Protein 3UFB (pdb70)

InterPro domains:
  IPR002052 DNA methylase, N-6 adenine-specific, conserved site [PS00092] (306-312)
  IPR003356 DNA methylase, adenine-specific [PF02384] (175-468)
  IPR029063 S-adenosyl-L-methionine-dependent methyltransferase superfamily [G3DSA:3.40.50.150] (171-495)
  IPR029063 S-adenosyl-L-methionine-dependent methyltransferase superfamily [SSF53335] (20-526)
  IPR038333 Type I restriction enzyme EcoKI-like, methylase subunit, N-terminal domain superfamily [G3DSA:1.20.1260.30] (1-170)
  IPR051537 DNA Adenine N(4)/N(6)-Methyltransferase [PTHR42933] (45-523)

Nearest PDB structures (foldseek):
  3ufb-assembly1_A  TM=1.002E+00  e=2.000E-99  Vibrio vulnificus YJ016
  5ybb-assembly1_B  TM=7.974E-01  e=7.094E-41  Caldanaerobacter subterraneus subsp. tengcongensis MB4
  2okc-assembly2_B  TM=7.741E-01  e=6.138E-30  Bacteroides thetaiotaomicron VPI-5482
  2okc-assembly1_A  TM=7.766E-01  e=1.016E-29  Bacteroides thetaiotaomicron VPI-5482
  2ar0-assembly2_B  TM=5.434E-01  e=3.920E-23  Escherichia coli

Radius of gyration: 24.56 Å; Cα contacts (8 Å, |Δi|>4): 852; chains: 1; bounding box: 49×83×46 Å

Solvent-accessible surface area: 21957 Å² total; per-residue (Å²): 161,108,110,112,44,9,70,55,160,96,0,18,60,24,0,114,33,0,25,108,22,1,113,124,3,189,20,21,106,31,33,143,21,29,7,42,2,0,3,1,0,8,6,3,14,5,4,8,28,6,6,80,50,53,47,80,80,12,118,150,74,72,136,111,59,82,48,1,10,104,60,16,9,56,6,56,29,2,1,40,95,159,71,18,31,44,0,113,106,0,25,30,0,0,74,61,118,96,3,84,48,43,79,54,62,141,18,78,0,0,8,25,25,0,90,71,23,135,17,107,114,75,21,6,36,25,29,2,2,3,47,0,0,126,44,11,90,17,107,3,115,58,1,132,19,0,13,56,0,0,57,88,0,48,51,2,40,10,51,44,48,133,47,0,18,39,0,16,73,56,12,17,58,42,0,14,80,21,38,34,73,100,64,78,114,30,53,62,50,18,20,80,23,0,7,85,5,0,3,90,23,10,64,0,81,42,61,34,14,0,11,1,5,26,7,18,13,0,33,7,0,19,14,0,0,29,30,1,75,158,44,36,188,72,95,119,37,74,118,63,2,60,104,13,50,0,66,5,3,11,83,86,76,18,3,24,4,14,0,4,8,18,0,5,10,11,10,1,29,55,2,108,16,42,64,103,58,22,1,71,99,28,2,156,127,28,22,54,179,43,33,5,14,0,0,0,0,12,5,50,35,47,51,134,34,140,180,69,24,24,40,17,3,37,153,73,9,56,10,28,83,8,14,2,0,16,2,6,4,0,11,68,45,0,47,98,52,69,81,83,44,132,80,6,0,51,0,0,1,1,7,8,45,26,8,0,113,16,97,53,77,3,4,67,0,1,24,52,0,2,94,52,7,37,0,42,0,0,0,24,10,15,97,1,8,1,22,70,53,45,61,78,15,0,1,0,1,0,0,16,51,45,19,96,13,99,66,0,35,0,5,53,10,82,28,45,177,84,64,174,85,1,39,115,120,102,65,6,89,58,117,28,4,73,120,0,44,106,15,43,98,100,62,114,93,60,120,30,0,14,102,33,33,5,99,82,0,12,78,89,36,174,88,46,134,44,96,44,0,48,1,27,43,108,12,68,61,23,111,115,64,100,125,184

Foldseek 3Di:
DDDAFQDLVLLVVLLVVLVVLVVPFPLADPCVRVVLLLVVLLLLLLLLVLLVVVVVVCVVVVHDHDRLDDPPQHCVNAQLDVVFQFWPQQVCLAAPCWHQGRVRDIDGHNLNVQLPFADDPHAWQSNLSNVLSVLDGDRGDTGNSVSVSSNSSSPGDDDDLVSSLVSLVSSVVVSVVSCCVPPPVADFDQDLLVLLLLLVVQQDEQQFEEEEAAQFLNNNPLSNLVSQVVPDDDPVSLVSSQAHHYEYEHQDRVSQSNNSSSCVSSNNTHYHYHNDDSLQAQLVVDDQVQATAEYEYEWDQFDFADPNSQVSDDPLQRDRTRLLSVLVVNVSRWAAAPNPHQFTHKYKYKYFLCLQAPDRSSQVSVLCCQAFKAQAEKEWEAFAQGPPNGRTTIIITIITRNGHYFKHKYFYQADDPPDRGAYPVRHDDNVSCVVVVVCVVVPDDDQGMDIDTQVVQFDADPVRHTGGRHRSDDRCNDCVVVPD

Organism: Vibrio vulnificus (strain YJ016) (NCBI:txid196600)

CATH classification: 1.20.1260.30 (+1 more: 3.40.50.150)

Structure (mmCIF, N/CA/C/O backbone):
data_3UFB
#
_entry.id   3UFB
#
_cell.length_a   78.899
_cell.length_b   78.899
_cell.length_c   165.802
_cell.angle_alpha   90.00
_cell.angle_beta   90.00
_cell.angle_gamma   90.00
#
_symmetry.space_group_name_H-M   'P 41 21 2'
#
loop_
_entity.id
_entity.type
_entity.pdbx_description
1 polymer 'Type I restriction-modification system methyltransferase subunit'
2 water water
#
loop_
_atom_site.group_PDB
_atom_site.id
_atom_site.type_symbol
_atom_site.label_atom_id
_atom_site.label_alt_id
_atom_site.label_comp_id
_atom_site.label_asym_id
_atom_site.label_entity_id
_atom_site.label_seq_id
_atom_site.pdbx_PDB_ins_code
_atom_site.Cartn_x
_atom_site.Cartn_y
_atom_site.Cartn_z
_atom_site.occupancy
_atom_site.B_iso_or_equiv
_atom_site.auth_seq_id
_atom_site.auth_comp_id
_atom_site.auth_asym_id
_atom_site.auth_atom_id
_atom_site.pdbx_PDB_model_num
ATOM 1 N N . ALA A 1 12 ? -37.615 37.208 0.962 1.00 64.51 12 ALA A N 1
ATOM 2 C CA . ALA A 1 12 ? -38.073 35.904 0.498 1.00 62.08 12 ALA A CA 1
ATOM 3 C C . ALA A 1 12 ? -38.021 35.797 -1.028 1.00 64.90 12 ALA A C 1
ATOM 4 O O . ALA A 1 12 ? -38.526 36.667 -1.744 1.00 61.55 12 ALA A O 1
ATOM 6 N N . ASP A 1 13 ? -37.405 34.725 -1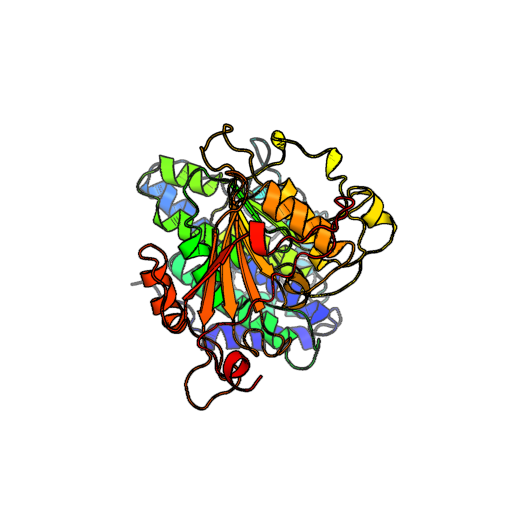.517 1.00 59.61 13 ASP A N 1
ATOM 7 C CA . ASP A 1 13 ? -37.283 34.501 -2.953 1.00 55.94 13 ASP A CA 1
ATOM 8 C C . ASP A 1 13 ? -38.556 33.902 -3.547 1.00 51.83 13 ASP A C 1
ATOM 9 O O . ASP A 1 13 ? -39.265 33.143 -2.884 1.00 53.10 13 ASP A O 1
ATOM 14 N N . GLN A 1 14 ? -38.845 34.266 -4.795 1.00 46.86 14 GLN A N 1
ATOM 15 C CA . GLN A 1 14 ? -39.959 33.682 -5.527 1.00 40.69 14 GLN A CA 1
ATOM 16 C C . GLN A 1 14 ? -39.802 32.173 -5.623 1.00 38.18 14 GLN A C 1
ATOM 17 O O . GLN A 1 14 ? -38.699 31.660 -5.857 1.00 33.70 14 GLN A O 1
ATOM 23 N N . PRO A 1 15 ? -40.912 31.455 -5.440 1.00 34.77 15 PRO A N 1
ATOM 24 C CA . PRO A 1 15 ? -40.955 29.993 -5.524 1.00 33.90 15 PRO A CA 1
ATOM 25 C C . PRO A 1 15 ? -40.497 29.516 -6.886 1.00 27.41 15 PRO A C 1
ATOM 26 O O . PRO A 1 15 ? -40.583 30.248 -7.868 1.00 30.29 15 PRO A O 1
ATOM 30 N N . MET A 1 16 ? -40.005 28.293 -6.946 1.00 29.41 16 MET A N 1
ATOM 31 C CA . MET A 1 16 ? -39.613 27.735 -8.225 1.00 26.99 16 MET A CA 1
ATOM 32 C C . MET A 1 16 ? -40.825 27.556 -9.117 1.00 25.84 16 MET A C 1
ATOM 33 O O . MET A 1 16 ? -41.949 27.360 -8.649 1.00 24.10 16 MET A O 1
ATOM 38 N N . THR A 1 17 ? -40.575 27.637 -10.413 1.00 24.25 17 THR A N 1
ATOM 39 C CA . THR A 1 17 ? -41.526 27.212 -11.418 1.00 21.91 17 THR A CA 1
ATOM 40 C C . THR A 1 17 ? -42.114 25.862 -11.042 1.00 23.15 17 THR A C 1
ATOM 41 O O . THR A 1 17 ? -41.384 24.921 -10.741 1.00 22.04 17 THR A O 1
ATOM 45 N N . THR A 1 18 ? -43.436 25.759 -11.074 1.00 24.10 18 THR A N 1
ATOM 46 C CA . THR A 1 18 ? -44.089 24.487 -10.785 1.00 26.28 18 THR A CA 1
ATOM 47 C C . THR A 1 18 ? -44.121 23.604 -12.014 1.00 26.86 18 THR A C 1
ATOM 48 O O . THR A 1 18 ? -43.860 24.065 -13.131 1.00 22.66 18 THR A O 1
ATOM 52 N N . ALA A 1 19 ? -44.440 22.332 -11.802 1.00 24.68 19 ALA A N 1
ATOM 53 C CA . ALA A 1 19 ? -44.493 21.373 -12.884 1.00 25.40 19 ALA A CA 1
ATOM 54 C C . ALA A 1 19 ? -45.531 21.814 -13.904 1.00 29.56 19 ALA A C 1
ATOM 55 O O . ALA A 1 19 ? -45.295 21.728 -15.103 1.00 23.40 19 ALA A O 1
ATOM 57 N N . GLN A 1 20 ? -46.682 22.291 -13.424 1.00 27.99 20 GLN A N 1
ATOM 58 C CA . GLN A 1 20 ? -47.723 22.776 -14.322 1.00 28.65 20 GLN A CA 1
ATOM 59 C C . GLN A 1 20 ? -47.207 23.951 -15.158 1.00 24.75 20 GLN A C 1
ATOM 60 O O . GLN A 1 20 ? -47.419 24.001 -16.367 1.00 22.04 20 GLN A O 1
ATOM 66 N N . GLN A 1 21 ? -46.512 24.880 -14.508 1.00 25.02 21 GLN A N 1
ATOM 67 C CA . GLN A 1 21 ? -45.956 26.062 -15.171 1.00 23.67 21 GLN A CA 1
ATOM 68 C C . GLN A 1 21 ? -44.874 25.727 -16.212 1.00 23.68 21 GLN A C 1
ATOM 69 O O . GLN A 1 21 ? -44.788 26.362 -17.274 1.00 20.34 21 GLN A O 1
ATOM 75 N N . LEU A 1 22 ? -44.045 24.734 -15.914 1.00 19.86 22 LEU A N 1
ATOM 76 C CA . LEU A 1 22 ? -43.040 24.313 -16.880 1.00 23.09 22 LEU A CA 1
ATOM 77 C C . LEU A 1 22 ? -43.725 23.740 -18.109 1.00 22.60 22 LEU A C 1
ATOM 78 O O . LEU A 1 22 ? -43.328 24.032 -19.230 1.00 18.97 22 LEU A O 1
ATOM 83 N N . GLY A 1 23 ? -44.756 22.926 -17.890 1.00 22.77 23 GLY A N 1
ATOM 84 C CA . GLY A 1 23 ? -45.545 22.402 -18.985 1.00 20.99 23 GLY A CA 1
ATOM 85 C C . GLY A 1 23 ? -46.133 23.523 -19.824 1.00 21.94 23 GLY A C 1
ATOM 86 O O . GLY A 1 23 ? -46.072 23.483 -21.054 1.00 21.74 23 GLY A O 1
ATOM 87 N N . ALA A 1 24 ? -46.695 24.532 -19.169 1.00 20.64 24 ALA A N 1
ATOM 88 C CA . ALA A 1 24 ? -47.296 25.654 -19.896 1.00 23.60 24 ALA A CA 1
ATOM 89 C C . ALA A 1 24 ? -46.274 26.365 -20.775 1.00 22.69 24 ALA A C 1
ATOM 90 O O . ALA A 1 24 ? -46.565 26.735 -21.915 1.00 20.22 24 ALA A O 1
ATOM 92 N N . ILE A 1 25 ? -45.068 26.538 -20.245 1.00 19.32 25 ILE A N 1
ATOM 93 C CA . ILE A 1 25 ? -44.019 27.239 -20.964 1.00 18.29 25 ILE A CA 1
ATOM 94 C C . ILE A 1 25 ? -43.585 26.425 -22.169 1.00 21.39 25 ILE A C 1
ATOM 95 O O . ILE A 1 25 ? -43.347 26.973 -23.247 1.00 18.98 25 ILE A O 1
ATOM 100 N N . VAL A 1 26 ? -43.485 25.110 -21.988 1.00 19.06 26 VAL A N 1
ATOM 101 C CA . VAL A 1 26 ? -43.043 24.237 -23.060 1.00 21.24 26 VAL A CA 1
ATOM 102 C C . VAL A 1 26 ? -44.086 24.148 -24.167 1.00 21.17 26 VAL A C 1
ATOM 103 O O . VAL A 1 26 ? -43.756 24.248 -25.350 1.00 19.69 26 VAL A O 1
ATOM 107 N N . LYS A 1 27 ? -45.346 23.972 -23.781 1.00 18.31 27 LYS A N 1
ATOM 108 C CA . LYS A 1 27 ? -46.428 23.909 -24.750 1.00 20.96 27 LYS A CA 1
ATOM 109 C C . LYS A 1 27 ? -46.650 25.236 -25.481 1.00 16.49 27 LYS A C 1
ATOM 110 O O . LYS A 1 27 ? -46.840 25.261 -26.691 1.00 17.18 27 LYS A O 1
ATOM 116 N N . SER A 1 28 ? -46.640 26.338 -24.750 1.00 15.19 28 SER A N 1
ATOM 117 C CA . SER A 1 28 ? -46.870 27.631 -25.384 1.00 20.10 28 SER A CA 1
ATOM 118 C C . SER A 1 28 ? -45.709 27.993 -26.309 1.00 16.28 28 SER A C 1
ATOM 119 O O . SER A 1 28 ? -45.917 28.582 -27.363 1.00 14.82 28 SER A O 1
ATOM 122 N N . SER A 1 29 ? -44.489 27.601 -25.937 1.00 15.52 29 SER A N 1
ATOM 123 C CA . SER A 1 29 ? -43.327 27.836 -26.798 1.00 16.81 29 SER A CA 1
ATOM 124 C C . SER A 1 29 ? -43.421 27.052 -28.106 1.00 16.33 29 SER A C 1
ATOM 125 O O . SER A 1 29 ? -43.077 27.561 -29.185 1.00 14.11 29 SER A O 1
ATOM 128 N N . ARG A 1 30 ? -43.866 25.800 -28.002 1.00 15.93 30 ARG A N 1
ATOM 129 C CA . ARG A 1 30 ? -44.009 24.944 -29.178 1.00 17.07 30 ARG A CA 1
ATOM 130 C C . ARG A 1 30 ? -45.064 25.504 -30.099 1.00 15.45 30 ARG A C 1
ATOM 131 O O . ARG A 1 30 ? -44.927 25.436 -31.317 1.00 16.78 30 ARG A O 1
ATOM 139 N N . GLN A 1 31 ? -46.128 26.054 -29.520 1.00 15.15 31 GLN A N 1
ATOM 140 C CA . GLN A 1 31 ? -47.209 26.624 -30.323 1.00 15.57 31 GLN A CA 1
ATOM 141 C C . GLN A 1 31 ? -46.740 27.908 -31.037 1.00 15.30 31 GLN A C 1
ATOM 142 O O . GLN A 1 31 ? -47.080 28.140 -32.193 1.00 15.15 31 GLN A O 1
ATOM 148 N N . ILE A 1 32 ? -45.921 28.718 -30.376 1.00 13.98 32 ILE A N 1
ATOM 149 C CA . ILE A 1 32 ? -45.253 29.816 -31.091 1.00 15.87 32 ILE A CA 1
ATOM 150 C C . ILE A 1 32 ? -44.404 29.257 -32.243 1.00 15.17 32 ILE A C 1
ATOM 151 O O . ILE A 1 32 ? -44.420 29.781 -33.360 1.00 16.78 32 ILE A O 1
ATOM 156 N N . MET A 1 33 ? -43.653 28.195 -31.979 1.00 15.15 33 MET A N 1
ATOM 157 C CA . MET A 1 33 ? -42.823 27.596 -33.035 1.00 14.89 33 MET A CA 1
ATOM 158 C C . MET A 1 33 ? -43.607 27.083 -34.249 1.00 18.10 33 MET A C 1
ATOM 159 O O . MET A 1 33 ? -43.061 27.003 -35.357 1.00 16.73 33 MET A O 1
ATOM 164 N N . ARG A 1 34 ? -44.870 26.720 -34.058 1.00 16.49 34 ARG A N 1
ATOM 165 C CA . ARG A 1 34 ? -45.677 26.264 -35.190 1.00 16.23 34 ARG A CA 1
ATOM 166 C C . ARG A 1 34 ? -45.851 27.348 -36.267 1.00 17.91 34 ARG A C 1
ATOM 167 O O . ARG A 1 34 ? -46.108 27.040 -37.426 1.00 20.05 34 ARG A O 1
ATOM 175 N N . LYS A 1 35 ? -45.670 28.610 -35.891 1.00 17.90 35 LYS A N 1
ATOM 176 C CA . LYS A 1 35 ? -45.769 29.717 -36.848 1.00 17.40 35 LYS A CA 1
ATOM 177 C C . LYS A 1 35 ? -44.464 29.968 -37.604 1.00 17.40 35 LYS A C 1
ATOM 178 O O . LYS A 1 35 ? -44.446 30.717 -38.581 1.00 19.42 35 LYS A O 1
ATOM 184 N N . ASP A 1 36 ? -43.367 29.375 -37.156 1.00 16.29 36 ASP A N 1
ATOM 185 C CA . ASP A 1 36 ? -42.091 29.631 -37.828 1.00 13.98 36 ASP A CA 1
ATOM 186 C C . ASP A 1 36 ? -41.833 28.669 -38.968 1.00 15.02 36 ASP A C 1
ATOM 187 O O . ASP A 1 36 ? -41.722 27.463 -38.763 1.00 17.37 36 ASP A O 1
ATOM 192 N N . LYS A 1 37 ? -41.716 29.222 -40.166 1.00 15.47 37 LYS A N 1
ATOM 193 C CA . LYS A 1 37 ? -41.556 28.433 -41.378 1.00 16.22 37 LYS A CA 1
ATOM 194 C C . LYS A 1 37 ? -40.226 27.682 -41.412 1.00 18.43 37 LYS A C 1
ATOM 195 O O . LYS A 1 37 ? -40.017 26.809 -42.248 1.00 16.38 37 LYS A O 1
ATOM 201 N N . GLY A 1 38 ? -39.316 28.023 -40.511 1.00 15.34 38 GLY A N 1
ATOM 202 C CA . GLY A 1 38 ? -38.031 27.346 -40.476 1.00 13.59 38 GLY A CA 1
ATOM 203 C C . GLY A 1 38 ? -38.048 26.007 -39.750 1.00 17.76 38 GLY A C 1
ATOM 204 O O . GLY A 1 38 ? -37.065 25.264 -39.774 1.00 17.46 38 GLY A O 1
ATOM 205 N N . LEU A 1 39 ? -39.155 25.699 -39.084 1.00 16.78 39 LEU A N 1
ATOM 206 C CA . LEU A 1 39 ? -39.213 24.519 -38.220 1.00 16.79 39 LEU A CA 1
ATOM 207 C C . LEU A 1 39 ? -40.254 23.515 -38.686 1.00 24.04 39 LEU A C 1
ATOM 208 O O . LEU A 1 39 ? -41.407 23.866 -38.922 1.00 24.21 39 LEU A O 1
ATOM 213 N N . ASN A 1 40 ? -39.848 22.260 -38.779 1.00 19.88 40 ASN A N 1
ATOM 214 C CA . ASN A 1 40 ? -40.721 21.202 -39.252 1.00 27.72 40 ASN A CA 1
ATOM 215 C C . ASN A 1 40 ? -40.948 20.157 -38.155 1.00 25.55 40 ASN A C 1
ATOM 216 O O . ASN A 1 40 ? -40.113 19.279 -37.971 1.00 21.83 40 ASN A O 1
ATOM 221 N N . GLY A 1 41 ? -42.045 20.280 -37.405 1.00 20.49 41 GLY A N 1
ATOM 222 C CA . GLY A 1 41 ? -42.422 19.261 -36.433 1.00 21.94 41 GLY A CA 1
ATOM 223 C C . GLY A 1 41 ? -41.525 19.240 -35.205 1.00 19.02 41 GLY A C 1
ATOM 224 O O . GLY A 1 41 ? -40.613 20.057 -35.088 1.00 18.35 41 GLY A O 1
ATOM 225 N N . ASP A 1 42 ? -41.765 18.301 -34.293 1.00 18.98 42 ASP A N 1
ATOM 226 C CA . ASP A 1 42 ? -40.949 18.214 -33.085 1.00 20.93 42 ASP A CA 1
ATOM 227 C C . ASP A 1 42 ? -39.491 17.851 -33.423 1.00 18.82 42 ASP A C 1
ATOM 228 O O . ASP A 1 42 ? -38.575 18.153 -32.660 1.00 18.61 42 ASP A O 1
ATOM 233 N N . LEU A 1 43 ? -39.277 17.204 -34.563 1.00 19.36 43 LEU A N 1
ATOM 234 C CA . LEU A 1 43 ? -37.917 16.926 -35.026 1.00 17.96 43 LEU A CA 1
ATOM 235 C C . LEU A 1 43 ? -37.082 18.192 -34.900 1.00 19.69 43 LEU A C 1
ATOM 236 O O . LEU A 1 43 ? -35.915 18.152 -34.491 1.00 17.64 43 LEU A O 1
ATOM 241 N N . ASP A 1 44 ? -37.679 19.316 -35.284 1.00 16.85 44 ASP A N 1
ATOM 242 C CA . ASP A 1 44 ? -37.004 20.607 -35.213 1.00 16.79 44 ASP A CA 1
ATOM 243 C C . ASP A 1 44 ? -37.281 21.359 -33.910 1.00 15.22 44 ASP A C 1
ATOM 244 O O . ASP A 1 44 ? -36.392 22.012 -33.377 1.00 13.70 44 ASP A O 1
ATOM 249 N N . ARG A 1 45 ? -38.502 21.254 -33.389 1.00 16.76 45 ARG A N 1
ATOM 250 C CA . ARG A 1 45 ? -38.894 22.088 -32.244 1.00 15.17 45 ARG A CA 1
ATOM 251 C C . ARG A 1 45 ? -38.194 21.691 -30.955 1.00 15.86 45 ARG A C 1
ATOM 252 O O . ARG A 1 45 ? -37.839 22.548 -30.150 1.00 14.76 45 ARG A O 1
ATOM 260 N N . LEU A 1 46 ? -38.006 20.392 -30.750 1.00 15.50 46 LEU A N 1
ATOM 261 C CA . LEU A 1 46 ? -37.419 19.926 -29.495 1.00 13.90 46 LEU A CA 1
ATOM 262 C C . LEU A 1 46 ? -35.928 20.311 -29.338 1.00 15.38 46 LEU A C 1
ATOM 263 O O . LEU A 1 46 ? -35.534 20.791 -28.272 1.00 16.20 46 LEU A O 1
ATOM 268 N N . PRO A 1 47 ? -35.105 20.161 -30.397 1.00 13.22 47 PRO A N 1
ATOM 269 C CA . PRO A 1 47 ? -33.737 20.659 -30.230 1.00 14.87 47 PRO A CA 1
ATOM 270 C C . PRO A 1 47 ? -33.720 22.171 -30.032 1.00 14.62 47 PRO A C 1
ATOM 271 O O . PRO A 1 47 ? -32.913 22.646 -29.240 1.00 15.02 47 PRO A O 1
ATOM 275 N N . MET A 1 48 ? -34.601 22.903 -30.713 1.00 13.40 48 MET A N 1
ATOM 276 C CA . MET A 1 48 ? -34.696 24.358 -30.508 1.00 13.30 48 MET A CA 1
ATOM 277 C C . MET A 1 48 ? -34.972 24.693 -29.039 1.00 16.11 48 MET A C 1
ATOM 278 O O . MET A 1 48 ? -34.274 25.516 -28.433 1.00 16.04 48 MET A O 1
ATOM 283 N N . LEU A 1 49 ? -36.006 24.073 -28.475 1.00 14.85 49 LEU A N 1
ATOM 284 C CA . LEU A 1 49 ? -36.389 24.359 -27.099 1.00 15.97 49 LEU A CA 1
ATOM 285 C C . LEU A 1 49 ? -35.217 24.044 -26.199 1.00 14.75 49 LEU A C 1
ATOM 286 O O . LEU A 1 49 ? -34.960 24.749 -25.227 1.00 17.88 49 LEU A O 1
ATOM 291 N N . THR A 1 50 ? -34.499 22.981 -26.544 1.00 12.71 50 THR A N 1
ATOM 292 C CA . THR A 1 50 ? -33.447 22.460 -25.695 1.00 16.95 50 THR A CA 1
ATOM 293 C C . THR A 1 50 ? -32.228 23.373 -25.578 1.00 16.58 50 THR A C 1
ATOM 294 O O . THR A 1 50 ? -31.753 23.617 -24.468 1.00 17.60 50 THR A O 1
ATOM 298 N N . TRP A 1 51 ? -31.711 23.878 -26.694 1.00 13.60 51 TRP A N 1
ATOM 299 C CA . TRP A 1 51 ? -30.567 24.800 -26.590 1.00 13.84 51 TRP A CA 1
ATOM 300 C C . TRP A 1 51 ? -30.934 26.106 -25.887 1.00 15.80 51 TRP A C 1
ATOM 301 O O . TRP A 1 51 ? -30.137 26.652 -25.116 1.00 12.89 51 TRP A O 1
ATOM 312 N N . ILE A 1 52 ? -32.145 26.601 -26.140 1.00 12.16 52 ILE A N 1
ATOM 313 C CA . ILE A 1 52 ? -32.619 27.811 -25.476 1.00 15.17 52 ILE A CA 1
ATOM 314 C C . ILE A 1 52 ? -32.737 27.572 -23.973 1.00 15.78 52 ILE A C 1
ATOM 315 O O . ILE A 1 52 ? -32.180 28.311 -23.163 1.00 16.57 52 ILE A O 1
ATOM 320 N N . MET A 1 53 ? -33.460 26.525 -23.601 1.00 15.77 53 MET A N 1
ATOM 321 C CA . MET A 1 53 ? -33.592 26.160 -22.193 1.00 15.90 53 MET A CA 1
ATOM 322 C C . MET A 1 53 ? -32.217 26.004 -21.541 1.00 14.87 53 MET A C 1
ATOM 323 O O . MET A 1 53 ? -32.001 26.445 -20.413 1.00 14.10 53 MET A O 1
ATOM 328 N N . PHE A 1 54 ? -31.290 25.358 -22.237 1.00 13.34 54 PHE A N 1
ATOM 329 C CA . PHE A 1 54 ? -29.945 25.156 -21.680 1.00 13.65 54 PHE A CA 1
ATOM 330 C C . PHE A 1 54 ? -29.228 26.468 -21.361 1.00 14.90 54 PHE A C 1
ATOM 331 O O . PHE A 1 54 ? -28.649 26.600 -20.294 1.00 14.94 54 PHE A O 1
ATOM 339 N N . LEU A 1 55 ? -29.260 27.442 -22.277 1.00 12.68 55 LEU A N 1
ATOM 340 C CA . LEU A 1 55 ? -28.554 28.704 -22.037 1.00 13.39 55 LEU A CA 1
ATOM 341 C C . LEU A 1 55 ? -29.173 29.452 -20.862 1.00 15.21 55 LEU A C 1
ATOM 342 O O . LEU A 1 55 ? -28.468 30.120 -20.092 1.00 16.47 55 LEU A O 1
ATOM 347 N N . LYS A 1 56 ? -30.493 29.325 -20.721 1.00 14.80 56 LYS A N 1
ATOM 348 C CA . LYS A 1 56 ? -31.201 29.899 -19.581 1.00 15.36 56 LYS A CA 1
ATOM 349 C C . LYS A 1 56 ? -30.790 29.212 -18.263 1.00 17.70 56 LYS A C 1
ATOM 350 O O . LYS A 1 56 ? -30.380 29.886 -17.307 1.00 15.87 56 LYS A O 1
ATOM 356 N N . PHE A 1 57 ? -30.904 27.884 -18.204 1.00 14.33 57 PHE A N 1
ATOM 357 C CA . PHE A 1 57 ? -30.509 27.164 -16.992 1.00 17.50 57 PHE A CA 1
ATOM 358 C C . PHE A 1 57 ? -29.037 27.447 -16.646 1.00 17.66 57 PHE A C 1
ATOM 359 O O . PHE A 1 57 ? -28.701 27.729 -15.482 1.00 17.43 57 PHE A O 1
ATOM 367 N N . LEU A 1 58 ? -28.168 27.373 -17.651 1.00 14.36 58 LEU A N 1
ATOM 368 C CA . LEU A 1 58 ? -26.739 27.522 -17.420 1.00 16.56 58 LEU A CA 1
ATOM 369 C C . LEU A 1 58 ? -26.427 28.879 -16.796 1.00 19.04 58 LEU A C 1
ATOM 370 O O . LEU A 1 58 ? -25.636 28.961 -15.854 1.00 17.42 58 LEU A O 1
ATOM 375 N N . ASP A 1 59 ? -27.062 29.941 -17.289 1.00 15.74 59 ASP A N 1
ATOM 376 C CA . ASP A 1 59 ? -26.713 31.267 -16.790 1.00 16.60 59 ASP A CA 1
ATOM 377 C C . ASP A 1 59 ? -27.212 31.455 -15.364 1.00 18.52 59 ASP A C 1
ATOM 378 O O . ASP A 1 59 ? -26.542 32.082 -14.563 1.00 20.82 59 ASP A O 1
ATOM 383 N N . ASP A 1 60 ? -28.394 30.930 -15.056 1.00 18.77 60 ASP A N 1
ATOM 384 C CA . ASP A 1 60 ? -28.929 31.015 -13.697 1.00 22.74 60 ASP A CA 1
ATOM 385 C C . ASP A 1 60 ? -28.036 30.214 -12.740 1.00 20.46 60 ASP A C 1
ATOM 386 O O . ASP A 1 60 ? -27.753 30.641 -11.612 1.00 22.63 60 ASP A O 1
ATOM 391 N N . LEU A 1 61 ? -27.578 29.055 -13.196 1.00 20.03 61 LEU A N 1
ATOM 392 C CA . LEU A 1 61 ? -26.583 28.288 -12.444 1.00 19.18 61 LEU A CA 1
ATOM 393 C C . LEU A 1 61 ? -25.282 29.085 -12.230 1.00 23.99 61 LEU A C 1
ATOM 394 O O . LEU A 1 61 ? -24.732 29.121 -11.130 1.00 22.68 61 LEU A O 1
ATOM 399 N N . GLU A 1 62 ? -24.788 29.711 -13.294 1.00 19.59 62 GLU A N 1
ATOM 400 C CA . GLU A 1 62 ? -23.587 30.531 -13.208 1.00 23.26 62 GLU A CA 1
ATOM 401 C C . GLU A 1 62 ? -23.748 31.661 -12.192 1.00 23.05 62 GLU A C 1
ATOM 402 O O . GLU A 1 62 ? -22.799 31.982 -11.472 1.00 22.18 62 GLU A O 1
ATOM 408 N N . GLN A 1 63 ? -24.941 32.254 -12.128 1.00 19.00 63 GLN A N 1
ATOM 409 C CA . GLN A 1 63 ? -25.232 33.261 -11.111 1.00 22.67 63 GLN A CA 1
ATOM 410 C C . GLN A 1 63 ? -25.046 32.676 -9.714 1.00 24.86 63 GLN A C 1
ATOM 411 O O . GLN A 1 63 ? -24.433 33.295 -8.849 1.00 23.17 63 GLN A O 1
ATOM 417 N N . MET A 1 64 ? -25.583 31.481 -9.494 1.00 24.02 64 MET A N 1
ATOM 418 C CA . MET A 1 64 ? -25.478 30.841 -8.181 1.00 23.72 64 MET A CA 1
ATOM 419 C C . MET A 1 64 ? -24.026 30.527 -7.846 1.00 25.83 64 MET A C 1
ATOM 420 O O . MET A 1 64 ? -23.595 30.675 -6.697 1.00 24.46 64 MET A O 1
ATOM 425 N N . ARG A 1 65 ? -23.270 30.108 -8.856 1.00 21.41 65 ARG A N 1
ATOM 426 C CA . ARG A 1 65 ? -21.869 29.760 -8.664 1.00 25.51 65 ARG A CA 1
ATOM 427 C C . ARG A 1 65 ? -21.035 31.000 -8.364 1.00 25.79 65 ARG A C 1
ATOM 428 O O . ARG A 1 65 ? -20.110 30.948 -7.555 1.00 25.45 65 ARG A O 1
ATOM 436 N N . GLU A 1 66 ? -21.343 32.103 -9.038 1.00 19.03 66 GLU A N 1
ATOM 437 C CA . GLU A 1 66 ? -20.630 33.355 -8.803 1.00 26.70 66 GLU A CA 1
ATOM 438 C C . GLU A 1 66 ? -20.848 33.796 -7.369 1.00 27.40 66 GLU A C 1
ATOM 439 O O . GLU A 1 66 ? -19.900 34.170 -6.675 1.00 25.28 66 GLU A O 1
ATOM 445 N N . THR A 1 67 ? -22.111 33.747 -6.948 1.00 23.46 67 THR A N 1
ATOM 446 C CA . THR A 1 67 ? -22.515 34.114 -5.597 1.00 25.16 67 THR A CA 1
ATOM 447 C C . THR A 1 67 ? -21.815 33.260 -4.562 1.00 29.77 67 THR A C 1
ATOM 448 O O . THR A 1 67 ? -21.259 33.778 -3.592 1.00 29.30 67 THR A O 1
ATOM 452 N N . GLU A 1 68 ? -21.832 31.948 -4.778 1.00 26.05 68 GLU A N 1
ATOM 453 C CA . GLU A 1 68 ? -21.108 31.024 -3.916 1.00 32.21 68 GLU A CA 1
ATOM 454 C C . GLU A 1 68 ? -19.627 31.377 -3.809 1.00 32.77 68 GLU A C 1
ATOM 455 O O . GLU A 1 68 ? -19.093 31.489 -2.702 1.00 32.93 68 GLU A O 1
ATOM 461 N N . ALA A 1 69 ? -18.962 31.558 -4.949 1.00 29.25 69 ALA A N 1
ATOM 462 C CA . ALA A 1 69 ? -17.543 31.922 -4.943 1.00 29.74 69 ALA A CA 1
ATOM 463 C C . ALA A 1 69 ? -17.263 33.213 -4.162 1.00 38.24 69 ALA A C 1
ATOM 464 O O . ALA A 1 69 ? -16.243 33.323 -3.477 1.00 35.21 69 ALA A O 1
ATOM 466 N N . VAL A 1 70 ? -18.151 34.196 -4.272 1.00 34.04 70 VAL A N 1
ATOM 467 C CA . VAL A 1 70 ? -17.970 35.430 -3.509 1.00 37.76 70 VAL A CA 1
ATOM 468 C C . VAL A 1 70 ? -18.043 35.113 -2.019 1.00 35.48 70 VAL A C 1
ATOM 469 O O . VAL A 1 70 ? -17.218 35.579 -1.239 1.00 36.77 70 VAL A O 1
ATOM 473 N N . LEU A 1 71 ? -19.025 34.311 -1.630 1.00 33.78 71 LEU A N 1
ATOM 474 C CA . LEU A 1 71 ? -19.163 33.903 -0.233 1.00 36.82 71 LEU A CA 1
ATOM 475 C C . LEU A 1 71 ? -17.946 33.124 0.285 1.00 39.96 71 LEU A C 1
ATOM 476 O O . LEU A 1 71 ? -17.557 33.269 1.444 1.00 41.17 71 LEU A O 1
ATOM 481 N N . GLU A 1 72 ? -17.346 32.302 -0.570 1.00 36.67 72 GLU A N 1
ATOM 482 C CA . GLU A 1 72 ? -16.204 31.492 -0.159 1.00 39.45 72 GLU A CA 1
ATOM 483 C C . GLU A 1 72 ? -14.870 32.203 -0.367 1.00 42.46 72 GLU A C 1
ATOM 484 O O . GLU A 1 72 ? -13.814 31.620 -0.139 1.00 42.78 72 GLU A O 1
ATOM 490 N N . GLY A 1 73 ? -14.909 33.455 -0.811 1.00 38.88 73 GLY A N 1
ATOM 491 C CA . GLY A 1 73 ? -13.680 34.183 -1.074 1.00 42.62 73 GLY A CA 1
ATOM 492 C C . GLY A 1 73 ? -12.829 33.507 -2.132 1.00 42.42 73 GLY A C 1
ATOM 493 O O . GLY A 1 73 ? -11.603 33.640 -2.146 1.00 43.29 73 GLY A O 1
ATOM 494 N N . LYS A 1 74 ? -13.485 32.776 -3.027 1.00 40.32 74 LYS A N 1
ATOM 495 C CA . LYS A 1 74 ? -12.796 32.095 -4.120 1.00 45.48 74 LYS A CA 1
ATOM 496 C C . LYS A 1 74 ? -13.039 32.774 -5.465 1.00 41.02 74 LYS A C 1
ATOM 497 O O . LYS A 1 74 ? -14.100 33.351 -5.702 1.00 41.11 74 LYS A O 1
ATOM 503 N N . SER A 1 75 ? -12.047 32.694 -6.343 1.00 40.38 75 SER A N 1
ATOM 504 C CA . SER A 1 75 ? -12.151 33.253 -7.680 1.00 44.18 75 SER A CA 1
ATOM 505 C C . SER A 1 75 ? -13.248 32.532 -8.474 1.00 39.98 75 SER A C 1
ATOM 506 O O . SER A 1 75 ? -13.485 31.341 -8.271 1.00 39.81 75 SER A O 1
ATOM 509 N N . PHE A 1 76 ? -13.923 33.260 -9.360 1.00 39.22 76 PHE A N 1
ATOM 510 C CA . PHE A 1 76 ? -14.919 32.660 -10.254 1.00 36.49 76 PHE A CA 1
ATOM 511 C C . PHE A 1 76 ? -14.563 32.869 -11.720 1.00 35.20 76 PHE A C 1
ATOM 512 O O . PHE A 1 76 ? -14.239 33.985 -12.146 1.00 35.04 76 PHE A O 1
ATOM 520 N N . GLN A 1 77 ? -14.620 31.792 -12.496 1.00 30.95 77 GLN A N 1
ATOM 521 C CA . GLN A 1 77 ? -14.396 31.891 -13.932 1.00 30.24 77 GLN A CA 1
ATOM 522 C C . GLN A 1 77 ? -15.665 31.526 -14.690 1.00 28.51 77 GLN A C 1
ATOM 523 O O . GLN A 1 77 ? -16.077 30.370 -14.695 1.00 26.58 77 GLN A O 1
ATOM 529 N N . PRO A 1 78 ? -16.297 32.520 -15.321 1.00 26.59 78 PRO A N 1
ATOM 530 C CA . PRO A 1 78 ? -17.506 32.279 -16.112 1.00 27.60 78 PRO A CA 1
ATOM 531 C C . PRO A 1 78 ? -17.214 31.321 -17.260 1.00 23.41 78 PRO A C 1
ATOM 532 O O . PRO A 1 78 ? -16.139 31.374 -17.844 1.00 26.14 78 PRO A O 1
ATOM 536 N N . ALA A 1 79 ? -18.159 30.445 -17.568 1.00 22.07 79 ALA A N 1
ATOM 537 C CA . ALA A 1 79 ? -18.051 29.601 -18.748 1.00 25.51 79 ALA A CA 1
ATOM 538 C C . ALA A 1 79 ? -18.328 30.469 -19.973 1.00 25.32 79 ALA A C 1
ATOM 539 O O . ALA A 1 79 ? -17.607 30.418 -20.966 1.00 26.27 79 ALA A O 1
ATOM 541 N N . ILE A 1 80 ? -19.385 31.268 -19.874 1.00 21.18 80 ILE A N 1
ATOM 542 C CA . ILE A 1 80 ? -19.788 32.202 -20.930 1.00 21.46 80 ILE A CA 1
ATOM 543 C C . ILE A 1 80 ? -19.615 33.657 -20.466 1.00 24.06 80 ILE A C 1
ATOM 544 O O . ILE A 1 80 ? -20.049 34.029 -19.371 1.00 23.54 80 ILE A O 1
ATOM 549 N N . GLU A 1 81 ? -18.992 34.479 -21.303 1.00 20.38 81 GLU A N 1
ATOM 550 C CA . GLU A 1 81 ? -18.735 35.873 -20.949 1.00 25.66 81 GLU A CA 1
ATOM 551 C C . GLU A 1 81 ? -19.718 36.836 -21.591 1.00 25.96 81 GLU A C 1
ATOM 552 O O . GLU A 1 81 ? -20.277 36.550 -22.654 1.00 22.22 81 GLU A O 1
ATOM 558 N N . ALA A 1 82 ? -19.943 37.973 -20.936 1.00 20.17 82 ALA A N 1
ATOM 559 C CA . ALA A 1 82 ? -20.763 39.027 -21.523 1.00 21.03 82 ALA A CA 1
ATOM 560 C C . ALA A 1 82 ? -20.150 39.380 -22.868 1.00 22.78 82 ALA A C 1
ATOM 561 O O . ALA A 1 82 ? -18.938 39.287 -23.028 1.00 25.20 82 ALA A O 1
ATOM 563 N N . PRO A 1 83 ? -20.978 39.781 -23.845 1.00 22.01 83 PRO A N 1
ATOM 564 C CA . PRO A 1 83 ? -22.438 39.892 -23.766 1.00 22.95 83 PRO A CA 1
ATOM 565 C C . PRO A 1 83 ? -23.137 38.665 -24.328 1.00 18.01 83 PRO A C 1
ATOM 566 O O . PRO A 1 83 ? -24.161 38.826 -24.989 1.00 18.56 83 PRO A O 1
ATOM 570 N N . TYR A 1 84 ? -22.607 37.470 -24.071 1.00 19.63 84 TYR A N 1
ATOM 571 C CA . TYR A 1 84 ? -23.197 36.259 -24.624 1.00 18.04 84 TYR A CA 1
ATOM 572 C C . TYR A 1 84 ? -24.008 35.459 -23.601 1.00 19.08 84 TYR A C 1
ATOM 573 O O . TYR A 1 84 ? -24.520 34.399 -23.928 1.00 18.79 84 TYR A O 1
ATOM 582 N N . ARG A 1 85 ? -24.130 35.960 -22.370 1.00 16.80 85 ARG A N 1
ATOM 583 C CA . ARG A 1 85 ? -24.885 35.240 -21.346 1.00 18.34 85 ARG A CA 1
ATOM 584 C C . ARG A 1 85 ? -26.386 35.500 -21.510 1.00 16.09 85 ARG A C 1
ATOM 585 O O . ARG A 1 85 ? -26.796 36.537 -22.042 1.00 16.88 85 ARG A O 1
ATOM 593 N N . TRP A 1 86 ? -27.206 34.555 -21.062 1.00 16.31 86 TRP A N 1
ATOM 594 C CA . TRP A 1 86 ? -28.653 34.747 -21.082 1.00 16.13 86 TRP A CA 1
ATOM 595 C C . TRP A 1 86 ? -29.058 36.124 -20.532 1.00 18.55 86 TRP A C 1
ATOM 596 O O . TRP A 1 86 ? -29.902 36.810 -21.113 1.00 18.31 86 TRP A O 1
ATOM 607 N N . ARG A 1 87 ? -28.460 36.533 -19.410 1.00 18.51 87 ARG A N 1
ATOM 608 C CA . ARG A 1 87 ? -28.831 37.810 -18.793 1.00 17.09 87 ARG A CA 1
ATOM 609 C C . ARG A 1 87 ? -28.517 39.009 -19.686 1.00 20.52 87 ARG A C 1
ATOM 610 O O . ARG A 1 87 ? -29.140 40.062 -19.537 1.00 20.49 87 ARG A O 1
ATOM 618 N N . ASP A 1 88 ? -27.571 38.838 -20.614 1.00 19.65 88 ASP A N 1
ATOM 619 C CA . ASP A 1 88 ? -27.197 39.895 -21.556 1.00 20.59 88 ASP A CA 1
ATOM 620 C C . ASP A 1 88 ? -28.109 39.978 -22.784 1.00 24.49 88 ASP A C 1
ATOM 621 O O . ASP A 1 88 ? -28.480 41.067 -23.218 1.00 24.19 88 ASP A O 1
ATOM 626 N N . TRP A 1 89 ? -28.446 38.837 -23.372 1.00 22.64 89 TRP A N 1
ATOM 627 C CA . TRP A 1 89 ? -29.083 38.872 -24.687 1.00 20.24 89 TRP A CA 1
ATOM 628 C C . TRP A 1 89 ? -30.559 38.510 -24.670 1.00 23.19 89 TRP A C 1
ATOM 629 O O . TRP A 1 89 ? -31.306 38.925 -25.555 1.00 22.10 89 TRP A O 1
ATOM 640 N N . ALA A 1 90 ? -30.983 37.762 -23.656 1.00 18.45 90 ALA A N 1
ATOM 641 C CA . ALA A 1 90 ? -32.329 37.176 -23.648 1.00 17.65 90 ALA A CA 1
ATOM 642 C C . ALA A 1 90 ? -33.234 37.751 -22.583 1.00 17.58 90 ALA A C 1
ATOM 643 O O . ALA A 1 90 ? -34.464 37.787 -22.736 1.00 20.23 90 ALA A O 1
ATOM 645 N N . ALA A 1 91 ? -32.635 38.161 -21.476 1.00 19.23 91 ALA A N 1
ATOM 646 C CA . ALA A 1 91 ? -33.419 38.469 -20.283 1.00 20.77 91 ALA A CA 1
ATOM 647 C C . ALA A 1 91 ? -33.956 39.900 -20.268 1.00 25.79 91 ALA A C 1
ATOM 648 O O . ALA A 1 91 ? -34.683 40.280 -19.355 1.00 25.16 91 ALA A O 1
ATOM 650 N N . ILE A 1 92 ? -33.626 40.683 -21.290 1.00 21.68 92 ILE A N 1
ATOM 651 C CA . ILE A 1 92 ? -34.024 42.086 -21.313 1.00 26.35 92 ILE A CA 1
ATOM 652 C C . ILE A 1 92 ? -35.371 42.254 -21.994 1.00 28.42 92 ILE A C 1
ATOM 653 O O . ILE A 1 92 ? -35.514 41.875 -23.148 1.00 25.67 92 ILE A O 1
ATOM 658 N N . GLU A 1 93 ? -36.358 42.816 -21.297 1.00 29.66 93 GLU A N 1
ATOM 659 C CA . GLU A 1 93 ? -37.684 42.970 -21.891 1.00 32.83 93 GLU A CA 1
ATOM 660 C C . GLU A 1 93 ? -37.582 43.859 -23.121 1.00 30.33 93 GLU A C 1
ATOM 661 O O . GLU A 1 93 ? -36.894 44.874 -23.105 1.00 32.03 93 GLU A O 1
ATOM 667 N N . GLY A 1 94 ? -38.232 43.444 -24.204 1.00 34.64 94 GLY A N 1
ATOM 668 C CA . GLY A 1 94 ? -38.161 44.169 -25.460 1.00 32.41 94 GLY A CA 1
ATOM 669 C C . GLY A 1 94 ? -36.746 44.309 -26.001 1.00 31.57 94 GLY A C 1
ATOM 670 O O . GLY A 1 94 ? -36.418 45.321 -26.615 1.00 31.52 94 GLY A O 1
ATOM 671 N N . GLY A 1 95 ? -35.912 43.290 -25.789 1.00 30.78 95 GLY A N 1
ATOM 672 C CA . GLY A 1 95 ? -34.524 43.320 -26.231 1.00 28.26 95 GLY A CA 1
ATOM 673 C C . GLY A 1 95 ? -34.361 43.005 -27.713 1.00 27.29 95 GLY A C 1
ATOM 674 O O . GLY A 1 95 ? -35.299 43.168 -28.481 1.00 24.94 95 GLY A O 1
ATOM 675 N N . ILE A 1 96 ? -33.170 42.558 -28.111 1.00 20.22 96 ILE A N 1
ATOM 676 C CA . ILE A 1 96 ? -32.851 42.312 -29.518 1.00 18.15 96 ILE A CA 1
ATOM 677 C C . ILE A 1 96 ? -33.880 41.345 -30.144 1.00 17.71 96 ILE A C 1
ATOM 678 O O . ILE A 1 96 ? -34.246 40.359 -29.529 1.00 16.32 96 ILE A O 1
ATOM 683 N N . THR A 1 97 ? -34.371 41.642 -31.348 1.00 15.53 97 THR A N 1
ATOM 684 C CA . THR A 1 97 ? -35.455 40.850 -31.919 1.00 16.71 97 THR A CA 1
ATOM 685 C C . THR A 1 97 ? -35.400 40.885 -33.448 1.00 17.36 97 THR A C 1
ATOM 686 O O . THR A 1 97 ? -34.479 41.468 -34.023 1.00 15.15 97 THR A O 1
ATOM 690 N N . GLY A 1 98 ? -36.380 40.265 -34.100 1.00 14.95 98 GLY A N 1
ATOM 691 C CA . GLY A 1 98 ? -36.445 40.293 -35.557 1.00 17.36 98 GLY A CA 1
ATOM 692 C C . GLY A 1 98 ? -35.156 39.886 -36.263 1.00 16.52 98 GLY A C 1
ATOM 693 O O . GLY A 1 98 ? -34.407 39.046 -35.771 1.00 15.40 98 GLY A O 1
ATOM 694 N N . ASP A 1 99 ? -34.889 40.474 -37.431 1.00 15.22 99 ASP A N 1
ATOM 695 C CA . ASP A 1 99 ? -33.686 40.130 -38.190 1.00 18.73 99 ASP A CA 1
ATOM 696 C C . ASP A 1 99 ? -32.390 40.312 -37.376 1.00 18.13 99 ASP A C 1
ATOM 697 O O . ASP A 1 99 ? -31.447 39.533 -37.495 1.00 15.95 99 ASP A O 1
ATOM 702 N N . GLU A 1 100 ? -32.341 41.360 -36.560 1.00 17.60 100 GLU A N 1
ATOM 703 C CA . GLU A 1 100 ? -31.180 41.607 -35.713 1.00 16.61 100 GLU A CA 1
ATOM 704 C C . GLU A 1 100 ? -30.925 40.417 -34.801 1.00 15.6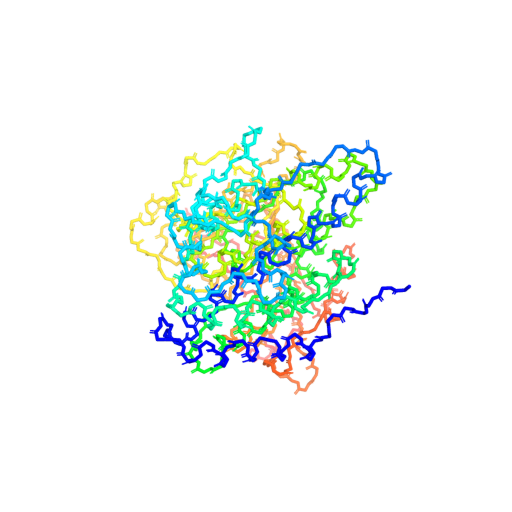0 100 GLU A C 1
ATOM 705 O O . GLU A 1 100 ? -29.783 40.030 -34.589 1.00 13.98 100 GLU A O 1
ATOM 711 N N . LEU A 1 101 ? -31.990 39.826 -34.268 1.00 15.48 101 LEU A N 1
ATOM 712 C CA . LEU A 1 101 ? -31.822 38.672 -33.380 1.00 13.94 101 LEU A CA 1
ATOM 713 C C . LEU A 1 101 ? -31.311 37.477 -34.177 1.00 15.52 101 LEU A C 1
ATOM 714 O O . LEU A 1 101 ? -30.334 36.858 -33.789 1.00 13.47 101 LEU A O 1
ATOM 719 N N . ILE A 1 102 ? -31.957 37.162 -35.299 1.00 12.86 102 ILE A N 1
ATOM 720 C CA . ILE A 1 102 ? -31.503 36.025 -36.105 1.00 14.13 102 ILE A CA 1
ATOM 721 C C . ILE A 1 102 ? -30.026 36.173 -36.484 1.00 14.77 102 ILE A C 1
ATOM 722 O O . ILE A 1 102 ? -29.261 35.194 -36.429 1.00 13.94 102 ILE A O 1
ATOM 727 N N . ALA A 1 103 ? -29.626 37.389 -36.858 1.00 15.64 103 ALA A N 1
ATOM 728 C CA . ALA A 1 103 ? -28.231 37.659 -37.195 1.00 14.79 103 ALA A CA 1
ATOM 729 C C . ALA A 1 103 ? -27.292 37.408 -36.019 1.00 14.63 103 ALA A C 1
ATOM 730 O O . ALA A 1 103 ? -26.245 36.781 -36.175 1.00 16.93 103 ALA A O 1
ATOM 732 N N . PHE A 1 104 ? -27.661 37.893 -34.838 1.00 12.29 104 PHE A N 1
ATOM 733 C CA . PHE A 1 104 ? -26.821 37.685 -33.657 1.00 15.36 104 PHE A CA 1
ATOM 734 C C . PHE A 1 104 ? -26.636 36.202 -33.374 1.00 14.00 104 PHE A C 1
ATOM 735 O O . PHE A 1 104 ? -25.542 35.767 -33.032 1.00 18.37 104 PHE A O 1
ATOM 743 N N . ILE A 1 105 ? -27.704 35.427 -33.551 1.00 13.20 105 ILE A N 1
ATOM 744 C CA . ILE A 1 105 ? -27.676 33.978 -33.318 1.00 13.20 105 ILE A CA 1
ATOM 745 C C . ILE A 1 105 ? -26.854 33.243 -34.368 1.00 16.51 105 ILE A C 1
ATOM 746 O O . ILE A 1 105 ? -25.958 32.466 -34.029 1.00 17.44 105 ILE A O 1
ATOM 751 N N . ASN A 1 106 ? -27.135 33.517 -35.641 1.00 13.20 106 ASN A N 1
ATOM 752 C CA . ASN A 1 106 ? -26.621 32.698 -36.745 1.00 15.62 106 ASN A CA 1
ATOM 753 C C . ASN A 1 106 ? -25.254 33.116 -37.298 1.00 16.52 106 ASN A C 1
ATOM 754 O O . ASN A 1 106 ? -24.493 32.277 -37.766 1.00 18.85 106 ASN A O 1
ATOM 759 N N . ASN A 1 107 ? -24.967 34.412 -37.296 1.00 13.63 107 ASN A N 1
ATOM 760 C CA . ASN A 1 107 ? -23.815 34.946 -38.039 1.00 15.96 107 ASN A CA 1
ATOM 761 C C . ASN A 1 107 ? -22.449 34.673 -37.414 1.00 19.54 107 ASN A C 1
ATOM 762 O O . ASN A 1 107 ? -22.309 34.626 -36.183 1.00 18.15 107 ASN A O 1
ATOM 767 N N . ASP A 1 108 ? -21.433 34.540 -38.259 1.00 18.45 108 ASP A N 1
ATOM 768 C CA . ASP A 1 108 ? -20.067 34.579 -37.764 1.00 21.78 108 ASP A CA 1
ATOM 769 C C . ASP A 1 108 ? -19.807 35.943 -37.126 1.00 20.52 108 ASP A C 1
ATOM 770 O O . ASP A 1 108 ? -19.150 36.030 -36.096 1.00 25.31 108 ASP A O 1
ATOM 775 N N . GLU A 1 109 ? -20.340 37.004 -37.729 1.00 17.10 109 GLU A N 1
ATOM 776 C CA . GLU A 1 109 ? -20.223 38.356 -37.168 1.00 16.63 109 GLU A CA 1
ATOM 777 C C . GLU A 1 109 ? -21.540 39.116 -37.242 1.00 19.67 109 GLU A C 1
ATOM 778 O O . GLU A 1 109 ? -22.263 39.029 -38.238 1.00 17.94 109 GLU A O 1
ATOM 784 N N . ALA A 1 110 ? -21.856 39.849 -36.176 1.00 19.47 110 ALA A N 1
ATOM 785 C CA . ALA A 1 110 ? -23.121 40.573 -36.077 1.00 18.78 110 ALA A CA 1
ATOM 786 C C . ALA A 1 110 ? -23.067 41.695 -35.057 1.00 22.96 110 ALA A C 1
ATOM 787 O O . ALA A 1 110 ? -22.180 41.745 -34.208 1.00 19.91 110 ALA A O 1
ATOM 789 N N . MET A 1 111 ? -24.056 42.574 -35.143 1.00 20.55 111 MET A N 1
ATOM 790 C CA . MET A 1 111 ? -24.306 43.551 -34.106 1.00 23.89 111 MET A CA 1
ATOM 791 C C . MET A 1 111 ? -24.767 42.785 -32.880 1.00 21.80 111 MET A C 1
ATOM 792 O O . MET A 1 111 ? -25.681 41.977 -32.955 1.00 18.40 111 MET A O 1
ATOM 797 N N . ARG A 1 112 ? -24.133 43.035 -31.749 1.00 20.94 112 ARG A N 1
ATOM 798 C CA . ARG A 1 112 ? -24.458 42.307 -30.534 1.00 20.94 112 ARG A CA 1
ATOM 799 C C . ARG A 1 112 ? -25.400 43.105 -29.634 1.00 23.10 112 ARG A C 1
ATOM 800 O O . ARG A 1 112 ? -25.658 44.285 -29.881 1.00 20.84 112 ARG A O 1
ATOM 808 N N . PRO A 1 113 ? -25.937 42.455 -28.597 1.00 21.14 113 PRO A N 1
ATOM 809 C CA . PRO A 1 113 ? -26.926 43.126 -27.749 1.00 25.54 113 PRO A CA 1
ATOM 810 C C . PRO A 1 113 ? -26.402 44.402 -27.082 1.00 28.55 113 PRO A C 1
ATOM 811 O O . PRO A 1 113 ? -27.216 45.222 -26.667 1.00 36.42 113 PRO A O 1
ATOM 815 N N . ASP A 1 114 ? -25.085 44.575 -26.995 1.00 30.91 114 ASP A N 1
ATOM 816 C CA . ASP A 1 114 ? -24.527 45.739 -26.306 1.00 30.61 114 ASP A CA 1
ATOM 817 C C . ASP A 1 114 ? -24.190 46.884 -27.264 1.00 34.55 114 ASP A C 1
ATOM 818 O O . ASP A 1 114 ? -23.517 47.836 -26.879 1.00 34.47 114 ASP A O 1
ATOM 823 N N . GLY A 1 115 ? -24.658 46.780 -28.509 1.00 31.65 115 GLY A N 1
ATOM 824 C CA . GLY A 1 115 ? -24.431 47.812 -29.506 1.00 30.27 115 GLY A CA 1
ATOM 825 C C . GLY A 1 115 ? -23.069 47.763 -30.183 1.00 30.08 115 GLY A C 1
ATOM 826 O O . GLY A 1 115 ? -22.709 48.676 -30.927 1.00 32.62 115 GLY A O 1
ATOM 827 N N . THR A 1 116 ? -22.306 46.702 -29.939 1.00 26.17 116 THR A N 1
ATOM 828 C CA . THR A 1 116 ? -20.995 46.553 -30.566 1.00 25.87 116 THR A CA 1
ATOM 829 C C . THR A 1 116 ? -21.007 45.362 -31.508 1.00 26.98 116 THR A C 1
ATOM 830 O O . THR A 1 116 ? -21.738 44.398 -31.283 1.00 25.48 116 THR A O 1
ATOM 834 N N . ARG A 1 117 ? -20.220 45.422 -32.573 1.00 24.84 117 ARG A N 1
ATOM 835 C CA . ARG A 1 117 ? -20.111 44.272 -33.472 1.00 25.53 117 ARG A CA 1
ATOM 836 C C . ARG A 1 117 ? -19.134 43.233 -32.911 1.00 27.76 117 ARG A C 1
ATOM 837 O O . ARG A 1 117 ? -18.148 43.584 -32.256 1.00 25.11 117 ARG A O 1
ATOM 845 N N . GLY A 1 118 ? -19.414 41.953 -33.151 1.00 20.06 118 GLY A N 1
ATOM 846 C CA . GLY A 1 118 ? -18.538 40.897 -32.680 1.00 20.45 118 GLY A CA 1
ATOM 847 C C . GLY A 1 118 ? -19.021 39.557 -33.193 1.00 21.10 118 GLY A C 1
ATOM 848 O O . GLY A 1 118 ? -19.952 39.489 -34.001 1.00 17.09 118 GLY A O 1
ATOM 849 N N . ILE A 1 119 ? -18.418 38.478 -32.722 1.00 20.14 119 ILE A N 1
ATOM 850 C CA . ILE A 1 119 ? -18.843 37.176 -33.212 1.00 19.80 119 ILE A CA 1
ATOM 851 C C . ILE A 1 119 ? -20.258 36.837 -32.728 1.00 19.60 119 ILE A C 1
ATOM 852 O O . ILE A 1 119 ? -20.710 37.302 -31.672 1.00 19.98 119 ILE A O 1
ATOM 857 N N . GLY A 1 120 ? -20.975 36.070 -33.537 1.00 17.48 120 GLY A N 1
ATOM 858 C CA . GLY A 1 120 ? -22.349 35.733 -33.223 1.00 17.32 120 GLY A CA 1
ATOM 859 C C . GLY A 1 120 ? -22.405 34.703 -32.108 1.00 13.72 120 GLY A C 1
ATOM 860 O O . GLY A 1 120 ? -21.380 34.138 -31.754 1.00 17.21 120 GLY A O 1
ATOM 861 N N . LEU A 1 121 ? -23.601 34.463 -31.571 1.00 15.32 121 LEU A N 1
ATOM 862 C CA . LEU A 1 121 ? -23.779 33.593 -30.399 1.00 16.20 121 LEU A CA 1
ATOM 863 C C . LEU A 1 121 ? -23.358 32.143 -30.623 1.00 16.72 121 LEU A C 1
ATOM 864 O O . LEU A 1 121 ? -22.572 31.595 -29.856 1.00 15.92 121 LEU A O 1
ATOM 869 N N . PHE A 1 122 ? -23.899 31.498 -31.646 1.00 18.92 122 PHE A N 1
ATOM 870 C CA . PHE A 1 122 ? -23.482 30.126 -31.927 1.00 15.26 122 PHE A CA 1
ATOM 871 C C . PHE A 1 122 ? -21.994 30.060 -32.274 1.00 18.08 122 PHE A C 1
ATOM 872 O O . PHE A 1 122 ? -21.300 29.146 -31.848 1.00 15.38 122 PHE A O 1
ATOM 880 N N . ALA A 1 123 ? -21.504 31.033 -33.031 1.00 14.35 123 ALA A N 1
ATOM 881 C CA . ALA A 1 123 ? -20.085 31.027 -33.391 1.00 18.08 123 ALA A CA 1
ATOM 882 C C . ALA A 1 123 ? -19.228 31.160 -32.127 1.00 17.89 123 ALA A C 1
ATOM 883 O O . ALA A 1 123 ? -18.221 30.477 -31.971 1.00 20.59 123 ALA A O 1
ATOM 885 N N . TYR A 1 124 ? -19.654 32.015 -31.208 1.00 17.97 124 TYR A N 1
ATOM 886 C CA . TYR A 1 124 ? -18.929 32.196 -29.954 1.00 20.13 124 TYR A CA 1
ATOM 887 C C . TYR A 1 124 ? -18.910 30.903 -29.138 1.00 21.52 124 TYR A C 1
ATOM 888 O O . TYR A 1 124 ? -17.848 30.457 -28.693 1.00 18.29 124 TYR A O 1
ATOM 897 N N . LEU A 1 125 ? -20.087 30.306 -28.950 1.00 17.25 125 LEU A N 1
ATOM 898 C CA . LEU A 1 125 ? -20.219 29.098 -28.146 1.00 17.33 125 LEU A CA 1
ATOM 899 C C . LEU A 1 125 ? -19.392 27.973 -28.744 1.00 18.55 125 LEU A C 1
ATOM 900 O O . LEU A 1 125 ? -18.723 27.233 -28.025 1.00 19.58 125 LEU A O 1
ATOM 905 N N . ARG A 1 126 ? -19.425 27.858 -30.071 1.00 17.95 126 ARG A N 1
ATOM 906 C CA . ARG A 1 126 ? -18.648 26.830 -30.755 1.00 18.55 126 ARG A CA 1
ATOM 907 C C . ARG A 1 126 ? -17.142 27.048 -30.691 1.00 19.41 126 ARG A C 1
ATOM 908 O O . ARG A 1 126 ? -16.376 26.125 -30.938 1.00 22.34 126 ARG A O 1
ATOM 916 N N . SER A 1 127 ? -16.699 28.257 -30.366 1.00 23.65 127 SER A N 1
ATOM 917 C CA . SER A 1 127 ? -15.256 28.468 -30.313 1.00 24.33 127 SER A CA 1
ATOM 918 C C . SER A 1 127 ? -14.707 28.561 -28.894 1.00 24.97 127 SER A C 1
ATOM 919 O O . SER A 1 127 ? -13.526 28.838 -28.708 1.00 25.77 127 SER A O 1
ATOM 922 N N . LEU A 1 128 ? -15.555 28.294 -27.905 1.00 22.47 128 LEU A N 1
ATOM 923 C CA . LEU A 1 128 ? -15.127 28.253 -26.510 1.00 24.61 128 LEU A CA 1
ATOM 924 C C . LEU A 1 128 ? -14.103 27.152 -26.296 1.00 28.23 128 LEU A C 1
ATOM 925 O O . LEU A 1 128 ? -14.165 26.090 -26.912 1.00 23.71 128 LEU A O 1
ATOM 930 N N . GLN A 1 129 ? -13.170 27.397 -25.393 1.00 30.06 129 GLN A N 1
ATOM 931 C CA . GLN A 1 129 ? -12.185 26.367 -25.095 1.00 38.40 129 GLN A CA 1
ATOM 932 C C . GLN A 1 129 ? -11.646 26.519 -23.683 1.00 35.17 129 GLN A C 1
ATOM 933 O O . GLN A 1 129 ? -11.494 27.636 -23.180 1.00 42.62 129 GLN A O 1
ATOM 939 N N . GLY A 1 130 ? -11.382 25.385 -23.047 1.00 33.65 130 GLY A N 1
ATOM 940 C CA . GLY A 1 130 ? -10.893 25.376 -21.687 1.00 40.78 130 GLY A CA 1
ATOM 941 C C . GLY A 1 130 ? -9.436 25.783 -21.607 1.00 46.42 130 GLY A C 1
ATOM 942 O O . GLY A 1 130 ? -8.672 25.629 -22.562 1.00 43.83 130 GLY A O 1
ATOM 943 N N . ASP A 1 131 ? -9.065 26.313 -20.449 1.00 48.46 131 ASP A N 1
ATOM 944 C CA . ASP A 1 131 ? -7.696 26.696 -20.154 1.00 52.41 131 ASP A CA 1
ATOM 945 C C . ASP A 1 131 ? -6.785 25.472 -20.010 1.00 55.49 131 ASP A C 1
ATOM 946 O O . ASP A 1 131 ? -5.890 25.220 -20.829 1.00 50.92 131 ASP A O 1
ATOM 951 N N . ASN A 1 132 ? -7.049 24.709 -18.957 1.00 50.17 132 ASN A N 1
ATOM 952 C CA . ASN A 1 132 ? -6.126 23.709 -18.442 1.00 46.09 132 ASN A CA 1
ATOM 953 C C . ASN A 1 132 ? -6.135 22.350 -19.125 1.00 42.38 132 ASN A C 1
ATOM 954 O O . ASN A 1 132 ? -5.722 21.365 -18.523 1.00 44.38 132 ASN A O 1
ATOM 959 N N . GLY A 1 133 ? -6.608 22.276 -20.363 1.00 45.31 133 GLY A N 1
ATOM 960 C CA . GLY A 1 133 ? -6.598 21.006 -21.072 1.00 40.61 133 GLY A CA 1
ATOM 961 C C . GLY A 1 133 ? -7.952 20.326 -21.160 1.00 40.70 133 GLY A C 1
ATOM 962 O O . GLY A 1 133 ? -8.037 19.096 -21.272 1.00 38.34 133 GLY A O 1
ATOM 963 N N . GLY A 1 134 ? -9.016 21.125 -21.110 1.00 42.79 134 GLY A N 1
ATOM 964 C CA . GLY A 1 134 ? -10.364 20.600 -21.233 1.00 34.10 134 GLY A CA 1
ATOM 965 C C . GLY A 1 134 ? -11.216 20.815 -19.994 1.00 35.36 134 GLY A C 1
ATOM 966 O O . GLY A 1 134 ? -11.004 20.190 -18.952 1.00 32.22 134 GLY A O 1
ATOM 967 N N . ASP A 1 135 ? -12.191 21.711 -20.106 1.00 33.81 135 ASP A N 1
ATOM 968 C CA . ASP A 1 135 ? -13.148 21.918 -19.031 1.00 27.02 135 ASP A CA 1
ATOM 969 C C . ASP A 1 135 ? -14.548 22.142 -19.584 1.00 25.14 135 ASP A C 1
ATOM 970 O O . ASP A 1 135 ? -14.822 21.803 -20.735 1.00 23.48 135 ASP A O 1
ATOM 975 N N . ARG A 1 136 ? -15.441 22.671 -18.756 1.00 22.03 136 ARG A N 1
ATOM 976 C CA . ARG A 1 136 ? -16.832 22.813 -19.155 1.00 22.36 136 ARG A CA 1
ATOM 977 C C . ARG A 1 136 ? -16.973 23.630 -20.447 1.00 19.27 136 ARG A C 1
ATOM 978 O O . ARG A 1 136 ? -17.897 23.418 -21.214 1.00 18.64 136 ARG A O 1
ATOM 986 N N . ARG A 1 137 ? -16.054 24.556 -20.692 1.00 21.66 137 ARG A N 1
ATOM 987 C CA . ARG A 1 137 ? -16.158 25.378 -21.897 1.00 22.84 137 ARG A CA 1
ATOM 988 C C . ARG A 1 137 ? -15.970 24.547 -23.164 1.00 22.67 137 ARG A C 1
ATOM 989 O O . ARG A 1 137 ? -16.601 24.799 -24.184 1.00 20.88 137 ARG A O 1
ATOM 997 N N . ASP A 1 138 ? -15.105 23.546 -23.110 1.00 21.10 138 ASP A N 1
ATOM 998 C CA . ASP A 1 138 ? -14.925 22.704 -24.284 1.00 21.08 138 ASP A CA 1
ATOM 999 C C . ASP A 1 138 ? -16.158 21.834 -24.541 1.00 19.20 138 ASP A C 1
ATOM 1000 O O . ASP A 1 138 ? -16.491 21.540 -25.687 1.00 19.09 138 ASP A O 1
ATOM 1005 N N . VAL A 1 139 ? -16.834 21.429 -23.474 1.00 16.28 139 VAL A N 1
ATOM 1006 C CA . VAL A 1 139 ? -18.054 20.641 -23.617 1.00 16.25 139 VAL A CA 1
ATOM 1007 C C . VAL A 1 139 ? -19.213 21.490 -24.156 1.00 16.99 139 VAL A C 1
ATOM 1008 O O . VAL A 1 139 ? -19.953 21.042 -25.027 1.00 16.79 139 VAL A O 1
ATOM 1012 N N . ILE A 1 140 ? -19.353 22.713 -23.651 1.00 14.94 140 ILE A N 1
ATOM 1013 C CA . ILE A 1 140 ? -20.323 23.649 -24.223 1.00 16.02 140 ILE A CA 1
ATOM 1014 C C . ILE A 1 140 ? -20.088 23.824 -25.733 1.00 17.01 140 ILE A C 1
ATOM 1015 O O . ILE A 1 140 ? -21.034 23.797 -26.529 1.00 16.84 140 ILE A O 1
ATOM 1020 N N . ALA A 1 141 ? -18.828 23.965 -26.135 1.00 17.83 141 ALA A N 1
ATOM 1021 C CA . ALA A 1 141 ? -18.510 24.092 -27.562 1.00 16.39 141 ALA A CA 1
ATOM 1022 C C . ALA A 1 141 ? -18.910 22.866 -28.365 1.00 20.17 141 ALA A C 1
ATOM 1023 O O . ALA A 1 141 ? -19.436 22.984 -29.475 1.00 18.24 141 ALA A O 1
ATOM 1025 N N . THR A 1 142 ? -18.651 21.683 -27.817 1.00 16.73 142 THR A N 1
ATOM 1026 C CA . THR A 1 142 ? -19.034 20.452 -28.495 1.00 21.06 142 THR A CA 1
ATOM 1027 C C . THR A 1 142 ? -20.546 20.373 -28.637 1.00 18.97 142 THR A C 1
ATOM 1028 O O . THR A 1 142 ? -21.067 19.956 -29.668 1.00 18.50 142 THR A O 1
ATOM 1032 N N . VAL A 1 143 ? -21.255 20.784 -27.599 1.00 16.64 143 VAL A N 1
ATOM 1033 C CA . VAL A 1 143 ? -22.711 20.757 -27.654 1.00 16.46 143 VAL A CA 1
ATOM 1034 C C . VAL A 1 143 ? -23.196 21.660 -28.789 1.00 18.56 143 VAL A C 1
ATOM 1035 O O . VAL A 1 143 ? -23.983 21.247 -29.638 1.00 18.23 143 VAL A O 1
ATOM 1039 N N . PHE A 1 144 ? -22.686 22.882 -28.841 1.00 17.09 144 PHE A N 1
ATOM 1040 C CA . PHE A 1 144 ? -23.200 23.820 -29.826 1.00 13.75 144 PHE A CA 1
ATOM 1041 C C . PHE A 1 144 ? -22.696 23.574 -31.244 1.00 18.95 144 PHE A C 1
ATOM 1042 O O . PHE A 1 144 ? -23.324 24.004 -32.203 1.00 18.65 144 PHE A O 1
ATOM 1050 N N . LYS A 1 145 ? -21.580 22.866 -31.376 1.00 16.99 145 LYS A N 1
ATOM 1051 C CA . LYS A 1 145 ? -21.161 22.397 -32.695 1.00 19.88 145 LYS A CA 1
ATOM 1052 C C . LYS A 1 145 ? -22.136 21.358 -33.230 1.00 21.48 145 LYS A C 1
ATOM 1053 O O . LYS A 1 145 ? -22.185 21.121 -34.427 1.00 26.61 145 LYS A O 1
ATOM 1059 N N . GLY A 1 146 ? -22.910 20.741 -32.338 1.00 18.68 146 GLY A N 1
ATOM 1060 C CA . GLY A 1 146 ? -23.883 19.723 -32.720 1.00 21.29 146 GLY A CA 1
ATOM 1061 C C . GLY A 1 146 ? -25.327 20.207 -32.767 1.00 22.58 146 GLY A C 1
ATOM 1062 O O . GLY A 1 146 ? -26.270 19.414 -32.812 1.00 24.36 146 GLY A O 1
ATOM 1063 N N . MET A 1 147 ? -25.509 21.523 -32.750 1.00 21.11 147 MET A N 1
ATOM 1064 C CA . MET A 1 147 ? -26.843 22.091 -32.805 1.00 19.25 147 MET A CA 1
ATOM 1065 C C . MET A 1 147 ? -26.828 23.278 -33.732 1.00 18.11 147 MET A C 1
ATOM 1066 O O . MET A 1 147 ? -25.772 23.785 -34.076 1.00 21.61 147 MET A O 1
ATOM 1071 N N . GLN A 1 148 ? -28.003 23.717 -34.157 1.00 16.57 148 GLN A N 1
ATOM 1072 C CA . GLN A 1 148 ? -28.076 24.903 -34.985 1.00 23.04 148 GLN A CA 1
ATOM 1073 C C . GLN A 1 148 ? -29.437 25.562 -34.840 1.00 20.77 148 GLN A C 1
ATOM 1074 O O . GLN A 1 148 ? -30.428 24.904 -34.525 1.00 21.28 148 GLN A O 1
ATOM 1080 N N . ASN A 1 149 ? -29.483 26.871 -35.026 1.00 18.56 149 ASN A N 1
ATOM 1081 C CA . ASN A 1 149 ? -30.756 27.543 -34.943 1.00 16.44 149 ASN A CA 1
ATOM 1082 C C . ASN A 1 149 ? -31.469 27.406 -36.271 1.00 18.87 149 ASN A C 1
ATOM 1083 O O . ASN A 1 149 ? -30.953 27.837 -37.304 1.00 20.41 149 ASN A O 1
ATOM 1088 N N . ARG A 1 150 ? -32.658 26.820 -36.240 1.00 17.63 150 ARG A N 1
ATOM 1089 C CA . ARG A 1 150 ? -33.450 26.640 -37.456 1.00 14.67 150 ARG A CA 1
ATOM 1090 C C . ARG A 1 150 ? -34.613 27.633 -37.601 1.00 15.45 150 ARG A C 1
ATOM 1091 O O . ARG A 1 150 ? -35.268 27.701 -38.651 1.00 16.59 150 ARG A O 1
ATOM 1099 N N . MET A 1 151 ? -34.849 28.442 -36.576 1.00 15.85 151 MET A N 1
ATOM 1100 C CA . MET A 1 151 ? -35.893 29.445 -36.690 1.00 15.53 151 MET A CA 1
ATOM 1101 C C . MET A 1 151 ? -35.484 30.578 -37.616 1.00 14.52 151 MET A C 1
ATOM 1102 O O . MET A 1 151 ? -34.363 31.069 -37.579 1.00 16.86 151 MET A O 1
ATOM 1107 N N . ILE A 1 152 ? -36.440 30.982 -38.442 1.00 15.20 152 ILE A N 1
ATOM 1108 C CA . ILE A 1 152 ? -36.229 31.990 -39.474 1.00 13.76 152 ILE A CA 1
ATOM 1109 C C . ILE A 1 152 ? -36.700 33.367 -39.046 1.00 16.80 152 ILE A C 1
ATOM 1110 O O . ILE A 1 152 ? -36.194 34.374 -39.531 1.00 16.52 152 ILE A O 1
ATOM 1115 N N . ASN A 1 153 ? -37.671 33.402 -38.136 1.00 15.49 153 ASN A N 1
ATOM 1116 C CA . ASN A 1 153 ? -38.320 34.644 -37.744 1.00 15.31 153 ASN A CA 1
ATOM 1117 C C . ASN A 1 153 ? -37.888 35.070 -36.355 1.00 16.19 153 ASN A C 1
ATOM 1118 O O . ASN A 1 153 ? -38.173 34.375 -35.378 1.00 14.84 153 ASN A O 1
ATOM 1123 N N . GLY A 1 154 ? -37.225 36.216 -36.257 1.00 14.00 154 GLY A N 1
ATOM 1124 C CA . GLY A 1 154 ? -36.631 36.619 -34.992 1.00 15.69 154 GLY A CA 1
ATOM 1125 C C . GLY A 1 154 ? -37.646 37.076 -33.957 1.00 14.94 154 GLY A C 1
ATOM 1126 O O . GLY A 1 154 ? -37.411 36.948 -32.751 1.00 15.65 154 GLY A O 1
ATOM 1127 N N . TYR A 1 155 ? -38.766 37.630 -34.417 1.00 12.62 155 TYR A N 1
ATOM 1128 C CA . TYR A 1 155 ? -39.846 38.013 -33.500 1.00 16.83 155 TYR A CA 1
ATOM 1129 C C . TYR A 1 155 ? -40.412 36.785 -32.806 1.00 14.67 155 TYR A C 1
ATOM 1130 O O . TYR A 1 155 ? -40.737 36.824 -31.631 1.00 14.50 155 TYR A O 1
ATOM 1139 N N . LEU A 1 156 ? -40.530 35.689 -33.545 1.00 13.20 156 LEU A N 1
ATOM 1140 C CA . LEU A 1 156 ? -41.004 34.427 -32.976 1.00 14.62 156 LEU A CA 1
ATOM 1141 C C . LEU A 1 156 ? -39.956 33.863 -32.015 1.00 14.36 156 LEU A C 1
ATOM 1142 O O . LEU A 1 156 ? -40.305 33.391 -30.933 1.00 15.19 156 LEU A O 1
ATOM 1147 N N . LEU A 1 157 ? -38.673 33.934 -32.389 1.00 13.93 157 LEU A N 1
ATOM 1148 C CA . LEU A 1 157 ? -37.612 33.465 -31.482 1.00 12.17 157 LEU A CA 1
ATOM 1149 C C . LEU A 1 157 ? -37.628 34.245 -30.170 1.00 13.36 157 LEU A C 1
ATOM 1150 O O . LEU A 1 157 ? -37.578 33.667 -29.070 1.00 13.81 157 LEU A O 1
ATOM 1155 N N . ARG A 1 158 ? -37.701 35.560 -30.289 1.00 12.48 158 ARG A N 1
ATOM 1156 C CA . ARG A 1 158 ? -37.797 36.424 -29.126 1.00 13.84 158 ARG A CA 1
ATOM 1157 C C . ARG A 1 158 ? -38.990 36.029 -28.241 1.00 14.66 158 ARG A C 1
ATOM 1158 O O . ARG A 1 158 ? -38.873 35.997 -27.017 1.00 16.36 158 ARG A O 1
ATOM 1166 N N . ASP A 1 159 ? -40.127 35.723 -28.851 1.00 13.39 159 ASP A N 1
ATOM 1167 C CA . ASP A 1 159 ? -41.310 35.351 -28.076 1.00 14.65 159 ASP A CA 1
ATOM 1168 C C . ASP A 1 159 ? -41.086 34.066 -27.287 1.00 17.69 159 ASP A C 1
ATOM 1169 O O . ASP A 1 159 ? -41.558 33.924 -26.155 1.00 18.07 159 ASP A O 1
ATOM 1174 N N . VAL A 1 160 ? -40.408 33.104 -27.906 1.00 14.73 160 VAL A N 1
ATOM 1175 C CA . VAL A 1 160 ? -40.064 31.867 -27.214 1.00 14.51 160 VAL A CA 1
ATOM 1176 C C . VAL A 1 160 ? -39.085 32.157 -26.076 1.00 16.79 160 VAL A C 1
ATOM 1177 O O . VAL A 1 160 ? -39.235 31.656 -24.958 1.00 16.26 160 VAL A O 1
ATOM 1181 N N . VAL A 1 161 ? -38.091 32.991 -26.357 1.00 14.25 161 VAL A N 1
ATOM 1182 C CA . VAL A 1 161 ? -37.093 33.331 -25.352 1.00 15.16 161 VAL A CA 1
ATOM 1183 C C . VAL A 1 161 ? -37.758 34.000 -24.142 1.00 15.22 161 VAL A C 1
ATOM 1184 O O . VAL A 1 161 ? -37.428 33.694 -22.992 1.00 15.89 161 VAL A O 1
ATOM 1188 N N . ASP A 1 162 ? -38.736 34.870 -24.394 1.00 15.07 162 ASP A N 1
ATOM 1189 C CA . ASP A 1 162 ? -39.460 35.521 -23.296 1.00 19.18 162 ASP A CA 1
ATOM 1190 C C . ASP A 1 162 ? -40.215 34.523 -22.392 1.00 18.78 162 ASP A C 1
ATOM 1191 O O . ASP A 1 162 ? -40.314 34.735 -21.185 1.00 16.77 162 ASP A O 1
ATOM 1196 N N . LYS A 1 163 ? -40.752 33.447 -22.966 1.00 14.71 163 LYS A N 1
ATOM 1197 C CA . LYS A 1 163 ? -41.445 32.439 -22.160 1.00 15.64 163 LYS A CA 1
ATOM 1198 C C . LYS A 1 163 ? -40.425 31.699 -21.299 1.00 19.31 163 LYS A C 1
ATOM 1199 O O . LYS A 1 163 ? -40.598 31.545 -20.087 1.00 18.15 163 LYS A O 1
ATOM 1205 N N . ILE A 1 164 ? -39.350 31.247 -21.932 1.00 17.33 164 ILE A N 1
ATOM 1206 C CA . ILE A 1 164 ? -38.338 30.456 -21.226 1.00 17.83 164 ILE A CA 1
ATOM 1207 C C . ILE A 1 164 ? -37.687 31.296 -20.141 1.00 18.12 164 ILE A C 1
ATOM 1208 O O . ILE A 1 164 ? -37.337 30.785 -19.078 1.00 17.57 164 ILE A O 1
ATOM 1213 N N . ASN A 1 165 ? -37.571 32.593 -20.396 1.00 15.07 165 ASN A N 1
ATOM 1214 C CA . ASN A 1 165 ? -36.969 33.511 -19.432 1.00 16.93 165 ASN A CA 1
ATOM 1215 C C . ASN A 1 165 ? -37.710 33.531 -18.093 1.00 17.41 165 ASN A C 1
ATOM 1216 O O . ASN A 1 165 ? -37.128 33.865 -17.056 1.00 16.63 165 ASN A O 1
ATOM 1221 N N . GLY A 1 166 ? -38.984 33.166 -18.116 1.00 16.87 166 GLY A N 1
ATOM 1222 C CA . GLY A 1 166 ? -39.785 33.178 -16.908 1.00 18.75 166 GLY A CA 1
ATOM 1223 C C . GLY A 1 166 ? -39.575 31.983 -15.993 1.00 22.58 166 GLY A C 1
ATOM 1224 O O . GLY A 1 166 ? -40.144 31.920 -14.904 1.00 24.02 166 GLY A O 1
ATOM 1225 N N . ILE A 1 167 ? -38.780 31.015 -16.432 1.00 17.87 167 ILE A N 1
ATOM 1226 C CA . ILE A 1 167 ? -38.468 29.873 -15.585 1.00 19.42 167 ILE A CA 1
ATOM 1227 C C . ILE A 1 167 ? -37.650 30.353 -14.391 1.00 21.03 167 ILE A C 1
ATOM 1228 O O . ILE A 1 167 ? -36.869 31.296 -14.510 1.00 19.57 167 ILE A O 1
ATOM 1233 N N . HIS A 1 168 ? -37.859 29.745 -13.225 1.00 22.23 168 HIS A N 1
ATOM 1234 C CA . HIS A 1 168 ? -37.118 30.177 -12.046 1.00 25.13 168 HIS A CA 1
ATOM 1235 C C . HIS A 1 168 ? -36.826 29.038 -11.067 1.00 23.47 168 HIS A C 1
ATOM 1236 O O . HIS A 1 168 ? -37.663 28.159 -10.849 1.00 22.64 168 HIS A O 1
ATOM 1243 N N . PHE A 1 169 ? -35.625 29.058 -10.493 1.00 22.55 169 PHE A N 1
ATOM 1244 C CA . PHE A 1 169 ? -35.265 28.120 -9.430 1.00 22.00 169 PHE A CA 1
ATOM 1245 C C . PHE A 1 169 ? -34.270 28.773 -8.479 1.00 24.71 169 PHE A C 1
ATOM 1246 O O . PHE A 1 169 ? -33.594 29.728 -8.855 1.00 21.33 169 PHE A O 1
ATOM 1254 N N . ASN A 1 170 ? -34.197 28.266 -7.250 1.00 21.84 170 ASN A N 1
ATOM 1255 C CA . ASN A 1 170 ? -33.405 28.914 -6.200 1.00 24.60 170 ASN A CA 1
ATOM 1256 C C . ASN A 1 170 ? -32.168 28.134 -5.755 1.00 24.69 170 ASN A C 1
ATOM 1257 O O . ASN A 1 170 ? -31.359 28.636 -4.989 1.00 25.08 170 ASN A O 1
ATOM 1262 N N . SER A 1 171 ? -32.022 26.911 -6.243 1.00 21.42 171 SER A N 1
ATOM 1263 C CA . SER A 1 171 ? -30.906 26.065 -5.861 1.00 22.95 171 SER A CA 1
ATOM 1264 C C . SER A 1 171 ? -30.632 25.097 -6.985 1.00 22.05 171 SER A C 1
ATOM 1265 O O . SER A 1 171 ? -31.460 24.923 -7.878 1.00 20.36 171 SER A O 1
ATOM 1268 N N . SER A 1 172 ? -29.485 24.436 -6.926 1.00 19.51 172 SER A N 1
ATOM 1269 C CA . SER A 1 172 ? -29.192 23.374 -7.880 1.00 20.58 172 SER A CA 1
ATOM 1270 C C . SER A 1 172 ? -30.226 22.256 -7.815 1.00 24.33 172 SER A C 1
ATOM 1271 O O . SER A 1 172 ? -30.623 21.721 -8.848 1.00 22.77 172 SER A O 1
ATOM 1274 N N . GLU A 1 173 ? -30.660 21.889 -6.608 1.00 20.61 173 GLU A N 1
ATOM 1275 C CA . GLU A 1 173 ? -31.604 20.789 -6.477 1.00 24.17 173 GLU A CA 1
ATOM 1276 C C . GLU A 1 173 ? -32.933 21.113 -7.164 1.00 25.00 173 GLU A C 1
ATOM 1277 O O . GLU A 1 173 ? -33.543 20.255 -7.800 1.00 26.43 173 GLU A O 1
ATOM 1283 N N . GLU A 1 174 ? -33.373 22.357 -7.034 1.00 20.43 174 GLU A N 1
ATOM 1284 C CA . GLU A 1 174 ? -34.605 22.784 -7.696 1.00 25.14 174 GLU A CA 1
ATOM 1285 C C . GLU A 1 174 ? -34.409 22.753 -9.212 1.00 20.97 174 GLU A C 1
ATOM 1286 O O . GLU A 1 174 ? -35.258 22.249 -9.959 1.00 21.92 174 GLU A O 1
ATOM 1292 N N . MET A 1 175 ? -33.278 23.277 -9.662 1.00 19.70 175 MET A N 1
ATOM 1293 C CA . MET A 1 175 ? -32.935 23.169 -11.076 1.00 21.02 175 MET A CA 1
ATOM 1294 C C . MET A 1 175 ? -33.000 21.709 -11.562 1.00 22.71 175 MET A C 1
ATOM 1295 O O . MET A 1 175 ? -33.591 21.424 -12.602 1.00 19.23 175 MET A O 1
ATOM 1300 N N . HIS A 1 176 ? -32.397 20.783 -10.818 1.00 18.90 176 HIS A N 1
ATOM 1301 C CA . HIS A 1 176 ? -32.379 19.382 -11.264 1.00 20.41 176 HIS A CA 1
ATOM 1302 C C . HIS A 1 176 ? -33.792 18.807 -11.370 1.00 23.37 176 HIS A C 1
ATOM 1303 O O . HIS A 1 176 ? -34.091 18.012 -12.263 1.00 23.82 176 HIS A O 1
ATOM 1310 N N . THR A 1 177 ? -34.663 19.208 -10.456 1.00 19.60 177 THR A N 1
ATOM 1311 C CA . THR A 1 177 ? -36.056 18.781 -10.527 1.00 25.00 177 THR A CA 1
ATOM 1312 C C . THR A 1 177 ? -36.705 19.193 -11.856 1.00 23.46 177 THR A C 1
ATOM 1313 O O . THR A 1 177 ? -37.372 18.386 -12.509 1.00 21.50 177 THR A O 1
ATOM 1317 N N . LEU A 1 178 ? -36.483 20.440 -12.262 1.00 19.19 178 LEU A N 1
ATOM 1318 C CA . LEU A 1 178 ? -37.034 20.953 -13.527 1.00 18.51 178 LEU A CA 1
ATOM 1319 C C . LEU A 1 178 ? -36.410 20.268 -14.739 1.00 18.47 178 LEU A C 1
ATOM 1320 O O . LEU A 1 178 ? -37.103 19.979 -15.714 1.00 23.34 178 LEU A O 1
ATOM 1325 N N . SER A 1 179 ? -35.101 20.021 -14.688 1.00 18.41 179 SER A N 1
ATOM 1326 C CA . SER A 1 179 ? -34.418 19.283 -15.747 1.00 18.80 179 SER A CA 1
ATOM 1327 C C . SER A 1 179 ? -35.029 17.887 -15.917 1.00 21.10 179 SER A C 1
ATOM 1328 O O . SER A 1 179 ? -35.277 17.425 -17.033 1.00 18.85 179 SER A O 1
ATOM 1331 N N . ARG A 1 180 ? -35.250 17.212 -14.796 1.00 19.29 180 ARG A N 1
ATOM 1332 C CA . ARG A 1 180 ? -35.877 15.896 -14.803 1.00 25.48 180 ARG A CA 1
ATOM 1333 C C . ARG A 1 180 ? -37.248 15.948 -15.479 1.00 23.78 180 ARG A C 1
ATOM 1334 O O . ARG A 1 180 ? -37.545 15.160 -16.383 1.00 24.26 180 ARG A O 1
ATOM 1342 N N . LEU A 1 181 ? -38.073 16.894 -15.041 1.00 23.53 181 LEU A N 1
ATOM 1343 C CA . LEU A 1 181 ? -39.408 17.087 -15.583 1.00 23.78 181 LEU A CA 1
ATOM 1344 C C . LEU A 1 181 ? -39.374 17.381 -17.067 1.00 26.15 181 LEU A C 1
ATOM 1345 O O . LEU A 1 181 ? -40.221 16.911 -17.818 1.00 25.47 181 LEU A O 1
ATOM 1350 N N . TYR A 1 182 ? -38.39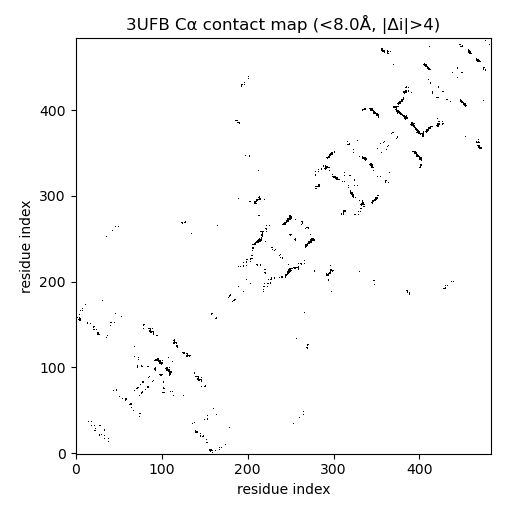6 18.172 -17.484 1.00 21.60 182 TYR A N 1
ATOM 1351 C CA . TYR A 1 182 ? -38.300 18.557 -18.881 1.00 23.16 182 TYR A CA 1
ATOM 1352 C C . TYR A 1 182 ? -37.942 17.350 -19.738 1.00 25.36 182 TYR A C 1
ATOM 1353 O O . TYR A 1 182 ? -38.523 17.114 -20.795 1.00 22.66 182 TYR A O 1
ATOM 1362 N N . GLU A 1 183 ? -36.985 16.569 -19.269 1.00 23.72 183 GLU A N 1
ATOM 1363 C CA . GLU A 1 183 ? -36.558 15.404 -20.017 1.00 30.12 183 GLU A CA 1
ATOM 1364 C C . GLU A 1 183 ? -37.702 14.403 -20.155 1.00 29.39 183 GLU A C 1
ATOM 1365 O O . GLU A 1 183 ? -37.839 13.753 -21.186 1.00 35.20 183 GLU A O 1
ATOM 1371 N N . THR A 1 184 ? -38.532 14.297 -19.124 1.00 26.02 184 THR A N 1
ATOM 1372 C CA . THR A 1 184 ? -39.709 13.439 -19.179 1.00 34.31 184 THR A CA 1
ATOM 1373 C C . THR A 1 184 ? -40.697 13.939 -20.239 1.00 34.20 184 THR A C 1
ATOM 1374 O O . THR A 1 184 ? -41.198 13.153 -21.045 1.00 34.27 184 THR A O 1
ATOM 1378 N N . MET A 1 185 ? -40.960 15.244 -20.249 1.00 28.78 185 MET A N 1
ATOM 1379 C CA . MET A 1 185 ? -41.821 15.842 -21.272 1.00 32.76 185 MET A CA 1
ATOM 1380 C C . MET A 1 185 ? -41.332 15.545 -22.688 1.00 33.75 185 MET A C 1
ATOM 1381 O O . MET A 1 185 ? -42.130 15.170 -23.551 1.00 37.86 185 MET A O 1
ATOM 1386 N N . LEU A 1 186 ? -40.030 15.727 -22.923 1.00 29.34 186 LEU A N 1
ATOM 1387 C CA . LEU A 1 186 ? -39.423 15.441 -24.223 1.00 30.81 186 LEU A CA 1
ATOM 1388 C C . LEU A 1 186 ? -39.656 13.990 -24.628 1.00 37.99 186 LEU A C 1
ATOM 1389 O O . LEU A 1 186 ? -40.145 13.713 -25.722 1.00 40.73 186 LEU A O 1
ATOM 1394 N N . ARG A 1 187 ? -39.303 13.067 -23.739 1.00 38.22 187 ARG A N 1
ATOM 1395 C CA . ARG A 1 187 ? -39.407 11.644 -24.038 1.00 42.71 187 ARG A CA 1
ATOM 1396 C C . ARG A 1 187 ? -40.849 11.289 -24.371 1.00 44.13 187 ARG A C 1
ATOM 1397 O O . ARG A 1 187 ? -41.115 10.504 -25.275 1.00 49.13 187 ARG A O 1
ATOM 1405 N N . GLU A 1 188 ? -41.774 11.886 -23.634 1.00 42.82 188 GLU A N 1
ATOM 1406 C CA . GLU A 1 188 ? -43.194 11.640 -23.832 1.00 45.70 188 GLU A CA 1
ATOM 1407 C C . GLU A 1 188 ? -43.685 12.254 -25.133 1.00 53.04 188 GLU A C 1
ATOM 1408 O O . GLU A 1 188 ? -44.376 11.604 -25.912 1.00 53.85 188 GLU A O 1
ATOM 1414 N N . MET A 1 189 ? -43.346 13.523 -25.347 1.00 49.29 189 MET A N 1
ATOM 1415 C CA . MET A 1 189 ? -43.648 14.211 -26.594 1.00 47.40 189 MET A CA 1
ATOM 1416 C C . MET A 1 189 ? -43.163 13.327 -27.735 1.00 51.16 189 MET A C 1
ATOM 1417 O O . MET A 1 189 ? -43.874 13.094 -28.711 1.00 53.00 189 MET A O 1
ATOM 1422 N N . ARG A 1 190 ? -41.942 12.826 -27.581 1.00 51.46 190 ARG A N 1
ATOM 1423 C CA . ARG A 1 190 ? -41.324 11.914 -28.533 1.00 52.77 190 ARG A CA 1
ATOM 1424 C C . ARG A 1 190 ? -41.864 10.488 -28.357 1.00 60.94 190 ARG A C 1
ATOM 1425 O O . ARG A 1 190 ? -41.340 9.538 -28.936 1.00 64.46 190 ARG A O 1
ATOM 1433 N N . ASP A 1 191 ? -42.910 10.354 -27.541 1.00 60.82 191 ASP A N 1
ATOM 1434 C CA . ASP A 1 191 ? -43.668 9.106 -27.414 1.00 61.35 191 ASP A CA 1
ATOM 1435 C C . ASP A 1 191 ? -45.155 9.375 -27.624 1.00 63.96 191 ASP A C 1
ATOM 1436 O O . ASP A 1 191 ? -45.993 8.507 -27.369 1.00 66.05 191 ASP A O 1
ATOM 1441 N N . ALA A 1 192 ? -45.483 10.587 -28.064 1.00 62.96 192 ALA A N 1
ATOM 1442 C CA . ALA A 1 192 ? -46.878 10.968 -28.267 1.00 66.90 192 ALA A CA 1
ATOM 1443 C C . ALA A 1 192 ? -47.340 10.581 -29.664 1.00 72.74 192 ALA A C 1
ATOM 1444 O O . ALA A 1 192 ? -47.906 11.397 -30.395 1.00 73.47 192 ALA A O 1
ATOM 1446 N N . ALA A 1 193 ? -47.079 9.329 -30.026 1.00 75.46 193 ALA A N 1
ATOM 1447 C CA . ALA A 1 193 ? -47.554 8.767 -31.285 1.00 75.92 193 ALA A CA 1
ATOM 1448 C C . ALA A 1 193 ? -46.852 9.383 -32.491 1.00 77.82 193 ALA A C 1
ATOM 1449 O O . ALA A 1 193 ? -47.308 9.238 -33.625 1.00 77.70 193 ALA A O 1
ATOM 1451 N N . GLY A 1 194 ? -45.745 10.075 -32.239 1.00 79.32 194 GLY A N 1
ATOM 1452 C CA . GLY A 1 194 ? -44.919 10.596 -33.311 1.00 79.33 194 GLY A CA 1
ATOM 1453 C C . GLY A 1 194 ? -43.859 9.573 -33.660 1.00 86.13 194 GLY A C 1
ATOM 1454 O O . GLY A 1 194 ? -43.990 8.828 -34.633 1.00 87.60 194 GLY A O 1
ATOM 1455 N N . ASP A 1 195 ? -42.803 9.537 -32.855 1.00 84.64 195 ASP A N 1
ATOM 1456 C CA . ASP A 1 195 ? -41.794 8.494 -32.969 1.00 88.77 195 ASP A CA 1
ATOM 1457 C C . ASP A 1 195 ? -42.154 7.337 -32.040 1.00 90.81 195 ASP A C 1
ATOM 1458 O O . ASP A 1 195 ? -41.799 7.343 -30.858 1.00 86.94 195 ASP A O 1
ATOM 1463 N N . SER A 1 196 ? -42.877 6.355 -32.570 1.00 91.51 196 SER A N 1
ATOM 1464 C CA . SER A 1 196 ? -43.199 5.162 -31.799 1.00 90.79 196 SER A CA 1
ATOM 1465 C C . SER A 1 196 ? -41.947 4.311 -31.651 1.00 88.05 196 SER A C 1
ATOM 1466 O O . SER A 1 196 ? -41.731 3.373 -32.418 1.00 85.47 196 SER A O 1
ATOM 1469 N N . GLY A 1 197 ? -41.116 4.651 -30.670 1.00 86.74 197 GLY A N 1
ATOM 1470 C CA . GLY A 1 197 ? -39.882 3.922 -30.453 1.00 83.82 197 GLY A CA 1
ATOM 1471 C C . GLY A 1 197 ? -38.970 4.483 -29.380 1.00 79.11 197 GLY A C 1
ATOM 1472 O O . GLY A 1 197 ? -39.423 5.116 -28.421 1.00 75.26 197 GLY A O 1
ATOM 1473 N N . GLU A 1 198 ? -37.671 4.258 -29.570 1.00 77.00 198 GLU A N 1
ATOM 1474 C CA . GLU A 1 198 ? -36.653 4.497 -28.549 1.00 68.70 198 GLU A CA 1
ATOM 1475 C C . GLU A 1 198 ? -36.747 3.454 -27.439 1.00 67.44 198 GLU A C 1
ATOM 1476 O O . GLU A 1 198 ? -37.390 2.408 -27.601 1.00 66.99 198 GLU A O 1
ATOM 1482 N N . PHE A 1 199 ? -36.105 3.751 -26.314 1.00 59.24 199 PHE A N 1
ATOM 1483 C CA . PHE A 1 199 ? -36.022 2.824 -25.193 1.00 54.54 199 PHE A CA 1
ATOM 1484 C C . PHE A 1 199 ? -35.430 3.559 -23.998 1.00 52.33 199 PHE A C 1
ATOM 1485 O O . PHE A 1 199 ? -34.618 4.468 -24.163 1.00 52.69 199 PHE A O 1
ATOM 1493 N N . TYR A 1 200 ? -35.841 3.169 -22.797 1.00 48.89 200 TYR A N 1
ATOM 1494 C CA . TYR A 1 200 ? -35.523 3.944 -21.607 1.00 44.98 200 TYR A CA 1
ATOM 1495 C C . TYR A 1 200 ? -35.472 3.067 -20.369 1.00 36.82 200 TYR A C 1
ATOM 1496 O O . TYR A 1 200 ? -36.398 2.324 -20.089 1.00 40.13 200 TYR A O 1
ATOM 1505 N N . THR A 1 201 ? -34.378 3.157 -19.621 1.00 39.01 201 THR A N 1
ATOM 1506 C CA . THR A 1 201 ? -34.294 2.455 -18.351 1.00 32.70 201 THR A CA 1
ATOM 1507 C C . THR A 1 201 ? -35.061 3.240 -17.299 1.00 33.56 201 THR A C 1
ATOM 1508 O O . THR A 1 201 ? -34.728 4.390 -17.023 1.00 34.87 201 THR A O 1
ATOM 1512 N N . PRO A 1 202 ? -36.084 2.619 -16.697 1.00 30.77 202 PRO A N 1
ATOM 1513 C CA . PRO A 1 202 ? -36.872 3.348 -15.701 1.00 34.09 202 PRO A CA 1
ATOM 1514 C C . PRO A 1 202 ? -36.034 3.746 -14.490 1.00 29.14 202 PRO A C 1
ATOM 1515 O O . PRO A 1 202 ? -35.069 3.060 -14.141 1.00 26.56 202 PRO A O 1
ATOM 1519 N N . ARG A 1 203 ? -36.406 4.863 -13.874 1.00 30.26 203 ARG A N 1
ATOM 1520 C CA . ARG A 1 203 ? -35.676 5.430 -12.746 1.00 31.07 203 ARG A CA 1
ATOM 1521 C C . ARG A 1 203 ? -35.463 4.478 -11.572 1.00 29.77 203 ARG A C 1
ATOM 1522 O O . ARG A 1 203 ? -34.373 4.448 -10.993 1.00 25.89 203 ARG A O 1
ATOM 1530 N N . PRO A 1 204 ? -36.502 3.728 -11.182 1.00 26.83 204 PRO A N 1
ATOM 1531 C CA . PRO A 1 204 ? -36.289 2.841 -10.034 1.00 25.76 204 PRO A CA 1
ATOM 1532 C C . PRO A 1 204 ? -35.210 1.787 -10.314 1.00 23.62 204 PRO A C 1
ATOM 1533 O O . PRO A 1 204 ? -34.505 1.400 -9.387 1.00 22.30 204 PRO A O 1
ATOM 1537 N N . VAL A 1 205 ? -35.080 1.348 -11.563 1.00 19.91 205 VAL A N 1
ATOM 1538 C CA . VAL A 1 205 ? -34.080 0.337 -11.902 1.00 24.78 205 VAL A CA 1
ATOM 1539 C C . VAL A 1 205 ? -32.677 0.952 -11.851 1.00 23.87 205 VAL A C 1
ATOM 1540 O O . VAL A 1 205 ? -31.736 0.367 -11.306 1.00 19.55 205 VAL A O 1
ATOM 1544 N N . VAL A 1 206 ? -32.553 2.142 -12.424 1.00 20.75 206 VAL A N 1
ATOM 1545 C CA . VAL A 1 206 ? -31.324 2.925 -12.334 1.00 20.66 206 VAL A CA 1
ATOM 1546 C C . VAL A 1 206 ? -30.876 3.179 -10.886 1.00 20.07 206 VAL A C 1
ATOM 1547 O O . VAL A 1 206 ? -29.721 2.922 -10.535 1.00 21.01 206 VAL A O 1
ATOM 1551 N N . ARG A 1 207 ? -31.777 3.669 -10.044 1.00 19.35 207 ARG A N 1
ATOM 1552 C CA . ARG A 1 207 ? -31.403 3.986 -8.662 1.00 25.24 207 ARG A CA 1
ATOM 1553 C C . ARG A 1 207 ? -30.947 2.751 -7.887 1.00 25.86 207 ARG A C 1
ATOM 1554 O O . ARG A 1 207 ? -29.992 2.809 -7.110 1.00 23.24 207 ARG A O 1
ATOM 1562 N N . PHE A 1 208 ? -31.642 1.640 -8.097 1.00 21.60 208 PHE A N 1
ATOM 1563 C CA . PHE A 1 208 ? -31.267 0.385 -7.464 1.00 23.08 208 PHE A CA 1
ATOM 1564 C C . PHE A 1 208 ? -29.863 -0.024 -7.869 1.00 20.57 208 PHE A C 1
ATOM 1565 O O . PHE A 1 208 ? -29.044 -0.378 -7.028 1.00 21.14 208 PHE A O 1
ATOM 1573 N N . MET A 1 209 ? -29.605 -0.009 -9.170 1.00 18.58 209 MET A N 1
ATOM 1574 C CA . MET A 1 209 ? -28.302 -0.392 -9.681 1.00 19.19 209 MET A CA 1
ATOM 1575 C C . MET A 1 209 ? -27.190 0.506 -9.136 1.00 21.12 209 MET A C 1
ATOM 1576 O O . MET A 1 209 ? -26.135 0.027 -8.734 1.00 20.02 209 MET A O 1
ATOM 1581 N N . VAL A 1 210 ? -27.435 1.811 -9.103 1.00 16.31 210 VAL A N 1
ATOM 1582 C CA . VAL A 1 210 ? -26.439 2.729 -8.563 1.00 20.11 210 VAL A CA 1
ATOM 1583 C C . VAL A 1 210 ? -26.257 2.511 -7.067 1.00 19.08 210 VAL A C 1
ATOM 1584 O O . VAL A 1 210 ? -25.140 2.535 -6.566 1.00 17.54 210 VAL A O 1
ATOM 1588 N N . GLU A 1 211 ? -27.357 2.272 -6.359 1.00 21.59 211 GLU A N 1
ATOM 1589 C CA . GLU A 1 211 ? -27.277 2.085 -4.916 1.00 24.90 211 GLU A CA 1
ATOM 1590 C C . GLU A 1 211 ? -26.423 0.862 -4.552 1.00 23.03 211 GLU A C 1
ATOM 1591 O O . GLU A 1 211 ? -25.537 0.937 -3.697 1.00 23.67 211 GLU A O 1
ATOM 1597 N N . VAL A 1 212 ? -26.672 -0.268 -5.202 1.00 19.54 212 VAL A N 1
ATOM 1598 C CA . VAL A 1 212 ? -25.866 -1.447 -4.885 1.00 22.59 212 VAL A CA 1
ATOM 1599 C C . VAL A 1 212 ? -24.417 -1.329 -5.383 1.00 22.42 212 VAL A C 1
ATOM 1600 O O . VAL A 1 212 ? -23.494 -1.856 -4.764 1.00 22.11 212 VAL A O 1
ATOM 1604 N N . MET A 1 213 ? -24.210 -0.625 -6.489 1.00 21.28 213 MET A N 1
ATOM 1605 C CA . MET A 1 213 ? -22.850 -0.431 -6.971 1.00 19.14 213 MET A CA 1
ATOM 1606 C C . MET A 1 213 ? -22.039 0.578 -6.126 1.00 20.51 213 MET A C 1
ATOM 1607 O O . MET A 1 213 ? -20.815 0.490 -6.089 1.00 20.29 213 MET A O 1
ATOM 1612 N N . ASP A 1 214 ? -22.727 1.513 -5.461 1.00 20.39 214 ASP A N 1
ATOM 1613 C CA . ASP A 1 214 ? -22.110 2.505 -4.555 1.00 22.32 214 ASP A CA 1
ATOM 1614 C C . ASP A 1 214 ? -20.819 3.108 -5.102 1.00 22.79 214 ASP A C 1
ATOM 1615 O O . ASP A 1 214 ? -19.748 2.932 -4.518 1.00 18.11 214 ASP A O 1
ATOM 1620 N N . PRO A 1 215 ? -20.913 3.839 -6.224 1.00 20.37 215 PRO A N 1
ATOM 1621 C CA . PRO A 1 215 ? -19.732 4.555 -6.731 1.00 18.75 215 PRO A CA 1
ATOM 1622 C C . PRO A 1 215 ? -19.130 5.456 -5.643 1.00 19.28 215 PRO A C 1
ATOM 1623 O O . PRO A 1 215 ? -19.866 6.138 -4.934 1.00 20.26 215 PRO A O 1
ATOM 1627 N N . GLN A 1 216 ? -17.810 5.472 -5.528 1.00 20.14 216 GLN A N 1
ATOM 1628 C CA . GLN A 1 216 ? -17.129 6.287 -4.511 1.00 18.31 216 GLN A CA 1
ATOM 1629 C C . GLN A 1 216 ? -16.320 7.405 -5.137 1.00 21.08 216 GLN A C 1
ATOM 1630 O O . GLN A 1 216 ? -15.743 7.223 -6.205 1.00 18.55 216 GLN A O 1
ATOM 1636 N N . LEU A 1 217 ? -16.278 8.555 -4.461 1.00 17.34 217 LEU A N 1
ATOM 1637 C CA . LEU A 1 217 ? -15.475 9.691 -4.901 1.00 13.58 217 LEU A CA 1
ATOM 1638 C C . LEU A 1 217 ? -14.068 9.238 -5.242 1.00 19.98 217 LEU A C 1
ATOM 1639 O O . LEU A 1 217 ? -13.416 8.566 -4.445 1.00 17.98 217 LEU A O 1
ATOM 1644 N N . GLY A 1 218 ? -13.599 9.600 -6.429 1.00 15.50 218 GLY A N 1
ATOM 1645 C CA . GLY A 1 218 ? -12.285 9.182 -6.876 1.00 15.57 218 GLY A CA 1
ATOM 1646 C C . GLY A 1 218 ? -12.385 8.102 -7.949 1.00 16.24 218 GLY A C 1
ATOM 1647 O O . GLY A 1 218 ? -11.440 7.896 -8.709 1.00 18.28 218 GLY A O 1
ATOM 1648 N N . GLU A 1 219 ? -13.530 7.421 -8.017 1.00 15.69 219 GLU A N 1
AT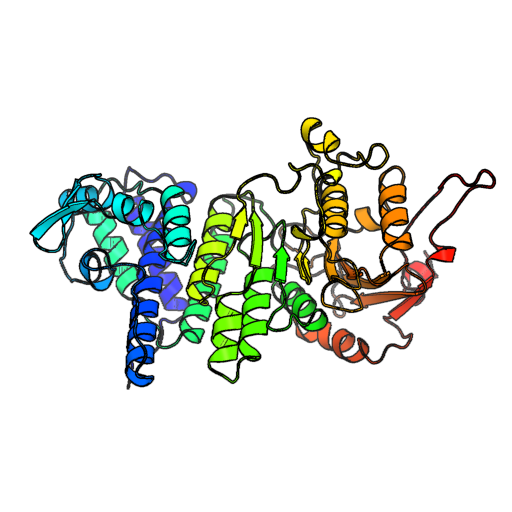OM 1649 C CA . GLU A 1 219 ? -13.721 6.366 -9.010 1.00 17.64 219 GLU A CA 1
ATOM 1650 C C . GLU A 1 219 ? -14.113 6.923 -10.375 1.00 15.00 219 GLU A C 1
ATOM 1651 O O . GLU A 1 219 ? -14.704 8.012 -10.470 1.00 17.24 219 GLU A O 1
ATOM 1657 N N . SER A 1 220 ? -13.764 6.172 -11.418 1.00 14.47 220 SER A N 1
ATOM 1658 C CA . SER A 1 220 ? -14.185 6.471 -12.780 1.00 17.42 220 SER A CA 1
ATOM 1659 C C . SER A 1 220 ? -15.422 5.646 -13.123 1.00 15.49 220 SER A C 1
ATOM 1660 O O . SER A 1 220 ? -15.574 4.519 -12.644 1.00 16.73 220 SER A O 1
ATOM 1663 N N . VAL A 1 221 ? -16.304 6.215 -13.941 1.00 15.21 221 VAL A N 1
ATOM 1664 C CA . VAL A 1 221 ? -17.572 5.586 -14.283 1.00 14.23 221 VAL A CA 1
ATOM 1665 C C . VAL A 1 221 ? -17.790 5.647 -15.794 1.00 14.80 221 VAL A C 1
ATOM 1666 O O . VAL A 1 221 ? -17.539 6.679 -16.422 1.00 16.47 221 VAL A O 1
ATOM 1670 N N . LEU A 1 222 ? -18.248 4.536 -16.360 1.00 14.91 222 LEU A N 1
ATOM 1671 C CA . LEU A 1 222 ? -18.565 4.449 -17.783 1.00 15.80 222 LEU A CA 1
ATOM 1672 C C . LEU A 1 222 ? -19.982 3.901 -18.010 1.00 18.40 222 LEU A C 1
ATOM 1673 O O . LEU A 1 222 ? -20.416 2.949 -17.350 1.00 16.52 222 LEU A O 1
ATOM 1678 N N . ASP A 1 223 ? -20.708 4.519 -18.937 1.00 17.37 223 ASP A N 1
ATOM 1679 C CA . ASP A 1 223 ? -21.915 3.913 -19.497 1.00 18.03 223 ASP A CA 1
ATOM 1680 C C . ASP A 1 223 ? -21.811 4.006 -21.023 1.00 21.68 223 ASP A C 1
ATOM 1681 O O . ASP A 1 223 ? -21.988 5.089 -21.589 1.00 21.04 223 ASP A O 1
ATOM 1686 N N . PRO A 1 224 ? -21.505 2.874 -21.690 1.00 20.13 224 PRO A N 1
ATOM 1687 C CA . PRO A 1 224 ? -21.263 2.877 -23.135 1.00 19.77 224 PRO A CA 1
ATOM 1688 C C . PRO A 1 224 ? -22.530 3.053 -23.966 1.00 23.91 224 PRO A C 1
ATOM 1689 O O . PRO A 1 224 ? -22.421 3.105 -25.186 1.00 27.20 224 PRO A O 1
ATOM 1693 N N . ALA A 1 225 ? -23.691 3.138 -23.322 1.00 22.02 225 ALA A N 1
ATOM 1694 C CA . ALA A 1 225 ? -24.964 3.354 -24.023 1.00 23.39 225 ALA A CA 1
ATOM 1695 C C . ALA A 1 225 ? -25.869 4.211 -23.157 1.00 28.41 225 ALA A C 1
ATOM 1696 O O . ALA A 1 225 ? -26.945 3.775 -22.725 1.00 25.59 225 ALA A O 1
ATOM 1698 N N . CYS A 1 226 ? -25.426 5.440 -22.918 1.00 23.90 226 CYS A N 1
ATOM 1699 C CA . CYS A 1 226 ? -25.902 6.215 -21.787 1.00 24.68 226 CYS A CA 1
ATOM 1700 C C . CYS A 1 226 ? -27.220 6.927 -22.053 1.00 26.59 226 CYS A C 1
ATOM 1701 O O . CYS A 1 226 ? -27.829 7.469 -21.132 1.00 26.47 226 CYS A O 1
ATOM 1704 N N . GLY A 1 227 ? -27.654 6.921 -23.306 1.00 25.55 227 GLY A N 1
ATOM 1705 C CA . GLY A 1 227 ? -28.893 7.586 -23.660 1.00 32.06 227 GLY A CA 1
ATOM 1706 C C . GLY A 1 227 ? -28.837 9.017 -23.168 1.00 31.62 227 GLY A C 1
ATOM 1707 O O . GLY A 1 227 ? -27.830 9.713 -23.362 1.00 31.68 227 GLY A O 1
ATOM 1708 N N . T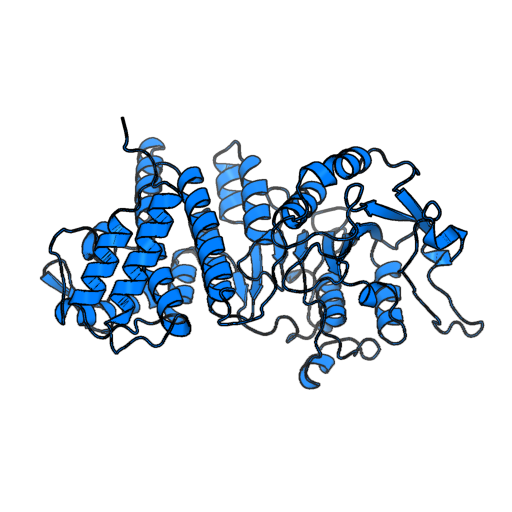HR A 1 228 ? -29.907 9.455 -22.518 1.00 30.44 228 THR A N 1
ATOM 1709 C CA . THR A 1 228 ? -29.970 10.820 -22.013 1.00 31.93 228 THR A CA 1
ATOM 1710 C C . THR A 1 228 ? -29.187 10.942 -20.709 1.00 32.50 228 THR A C 1
ATOM 1711 O O . THR A 1 228 ? -29.104 12.019 -20.121 1.00 32.26 228 THR A O 1
ATOM 1715 N N . GLY A 1 229 ? -28.618 9.828 -20.265 1.00 31.45 229 GLY A N 1
ATOM 1716 C CA . GLY A 1 229 ? -27.586 9.857 -19.243 1.00 28.39 229 GLY A CA 1
ATOM 1717 C C . GLY A 1 229 ? -28.035 9.433 -17.860 1.00 30.26 229 GLY A C 1
ATOM 1718 O O . GLY A 1 229 ? -27.368 9.757 -16.878 1.00 24.69 229 GLY A O 1
ATOM 1719 N N . GLY A 1 230 ? -29.160 8.715 -17.795 1.00 27.61 230 GLY A N 1
ATOM 1720 C CA . GLY A 1 230 ? -29.737 8.220 -16.550 1.00 26.37 230 GLY A CA 1
ATOM 1721 C C . GLY A 1 230 ? -28.766 7.658 -15.516 1.00 25.38 230 GLY A C 1
ATOM 1722 O O . GLY A 1 230 ? -28.737 8.130 -14.373 1.00 20.89 230 GLY A O 1
ATOM 1723 N N . PHE A 1 231 ? -27.968 6.660 -15.902 1.00 22.40 231 PHE A N 1
ATOM 1724 C CA . PHE A 1 231 ? -26.992 6.078 -14.976 1.00 17.84 231 PHE A CA 1
ATOM 1725 C C . PHE A 1 231 ? -25.903 7.065 -14.573 1.00 19.20 231 PHE A C 1
ATOM 1726 O O . PHE A 1 231 ? -25.526 7.129 -13.407 1.00 16.54 231 PHE A O 1
ATOM 1734 N N . LEU A 1 232 ? -25.396 7.833 -15.534 1.00 16.95 232 LEU A N 1
ATOM 1735 C CA . LEU A 1 232 ? -24.323 8.779 -15.248 1.00 18.25 232 LEU A CA 1
ATOM 1736 C C . LEU A 1 232 ? -24.762 9.911 -14.319 1.00 17.32 232 LEU A C 1
ATOM 1737 O O . LEU A 1 232 ? -24.016 10.296 -13.410 1.00 16.59 232 LEU A O 1
ATOM 1742 N N . VAL A 1 233 ? -25.974 10.422 -14.525 1.00 18.92 233 VAL A N 1
ATOM 1743 C CA . VAL A 1 233 ? -26.502 11.485 -13.668 1.00 19.45 233 VAL A CA 1
ATOM 1744 C C . VAL A 1 233 ? -26.804 10.975 -12.263 1.00 19.60 233 VAL A C 1
ATOM 1745 O O . VAL A 1 233 ? -26.454 11.608 -11.268 1.00 18.32 233 VAL A O 1
ATOM 1749 N N . GLU A 1 234 ? -27.446 9.814 -12.186 1.00 20.73 234 GLU A N 1
ATOM 1750 C CA . GLU A 1 234 ? -27.703 9.182 -10.897 1.00 19.27 234 GLU A CA 1
ATOM 1751 C C . GLU A 1 234 ? -26.382 8.878 -10.173 1.00 20.34 234 GLU A C 1
ATOM 1752 O O . GLU A 1 234 ? -26.252 9.157 -8.976 1.00 18.98 234 GLU A O 1
ATOM 1758 N N . ALA A 1 235 ? -25.403 8.323 -10.896 1.00 18.96 235 ALA A N 1
ATOM 1759 C CA . ALA A 1 235 ? -24.063 8.089 -10.324 1.00 18.56 235 ALA A CA 1
ATOM 1760 C C . ALA A 1 235 ? -23.455 9.366 -9.773 1.00 19.65 235 ALA A C 1
ATOM 1761 O O . ALA A 1 235 ? -22.868 9.373 -8.687 1.00 16.05 235 ALA A O 1
ATOM 1763 N N . PHE A 1 236 ? -23.561 10.444 -10.545 1.00 18.01 236 PHE A N 1
ATOM 1764 C CA . PHE A 1 236 ? -23.003 11.719 -10.118 1.00 16.11 236 PHE A CA 1
ATOM 1765 C C . PHE A 1 236 ? -23.689 12.241 -8.845 1.00 16.75 236 PHE A C 1
ATOM 1766 O O . PHE A 1 236 ? -23.029 12.668 -7.902 1.00 17.23 236 PHE A O 1
ATOM 1774 N N . GLU A 1 237 ? -25.015 12.217 -8.826 1.00 18.25 237 GLU A N 1
ATOM 1775 C CA . GLU A 1 237 ? -25.768 12.633 -7.644 1.00 19.26 237 GLU A CA 1
ATOM 1776 C C . GLU A 1 237 ? -25.410 11.792 -6.416 1.00 19.53 237 GLU A C 1
ATOM 1777 O O . GLU A 1 237 ? -25.304 12.319 -5.301 1.00 19.65 237 GLU A O 1
ATOM 1783 N N . HIS A 1 238 ? -25.195 10.497 -6.641 1.00 17.89 238 HIS A N 1
ATOM 1784 C CA . HIS A 1 238 ? -24.746 9.591 -5.591 1.00 19.81 238 HIS A CA 1
ATOM 1785 C C . HIS A 1 238 ? -23.377 10.033 -5.080 1.00 20.24 238 HIS A C 1
ATOM 1786 O O . HIS A 1 238 ? -23.141 10.076 -3.884 1.00 21.49 238 HIS A O 1
ATOM 1793 N N . LEU A 1 239 ? -22.479 10.364 -5.998 1.00 16.70 239 LEU A N 1
ATOM 1794 C CA . LEU A 1 239 ? -21.161 10.848 -5.625 1.00 18.74 239 LEU A CA 1
ATOM 1795 C C . LEU A 1 239 ? -21.245 12.173 -4.866 1.00 20.64 239 LEU A C 1
ATOM 1796 O O . LEU A 1 239 ? -20.503 12.399 -3.903 1.00 20.97 239 LEU A O 1
ATOM 1801 N N . GLU A 1 240 ? -22.159 13.042 -5.292 1.00 17.78 240 GLU A N 1
ATOM 1802 C CA . GLU A 1 240 ? -22.267 14.358 -4.686 1.00 21.28 240 GLU A CA 1
ATOM 1803 C C . GLU A 1 240 ? -22.680 14.295 -3.219 1.00 21.88 240 GLU A C 1
ATOM 1804 O O . GLU A 1 240 ? -22.252 15.122 -2.422 1.00 23.00 240 GLU A O 1
ATOM 1810 N N . ARG A 1 241 ? -23.498 13.308 -2.858 1.00 20.98 241 ARG A N 1
ATOM 1811 C CA . ARG A 1 241 ? -23.894 13.124 -1.457 1.00 23.12 241 ARG A CA 1
ATOM 1812 C C . ARG A 1 241 ? -22.720 12.810 -0.533 1.00 23.08 241 ARG A C 1
ATOM 1813 O O . ARG A 1 241 ? -22.810 13.006 0.679 1.00 23.56 241 ARG A O 1
ATOM 1821 N N . GLN A 1 242 ? -21.616 12.335 -1.099 1.00 22.21 242 GLN A N 1
ATOM 1822 C CA . GLN A 1 242 ? -20.450 11.979 -0.290 1.00 22.45 242 GLN A CA 1
ATOM 1823 C C . GLN A 1 242 ? -19.546 13.164 0.063 1.00 23.28 242 GLN A C 1
ATOM 1824 O O . GLN A 1 242 ? -18.683 13.055 0.923 1.00 21.99 242 GLN A O 1
ATOM 1830 N N . CYS A 1 243 ? -19.733 14.292 -0.602 1.00 22.26 243 CYS A N 1
ATOM 1831 C CA . CYS A 1 243 ? -18.826 15.420 -0.397 1.00 24.30 243 CYS A CA 1
ATOM 1832 C C . CYS A 1 243 ? -19.043 16.104 0.946 1.00 26.70 243 CYS A C 1
ATOM 1833 O O . CYS A 1 243 ? -20.173 16.441 1.296 1.00 25.03 243 CYS A O 1
ATOM 1836 N N . LYS A 1 244 ? -17.950 16.314 1.676 1.00 26.58 244 LYS A N 1
ATOM 1837 C CA . LYS A 1 244 ? -17.975 17.044 2.940 1.00 29.31 244 LYS A CA 1
ATOM 1838 C C . LYS A 1 244 ? -17.011 18.224 2.921 1.00 31.62 244 LYS A C 1
ATOM 1839 O O . LYS A 1 244 ? -17.208 19.195 3.644 1.00 31.81 244 LYS A O 1
ATOM 1845 N N . THR A 1 245 ? -15.973 18.143 2.089 1.00 29.19 245 THR A N 1
ATOM 1846 C CA . THR A 1 245 ? -14.919 19.155 2.077 1.00 26.87 245 THR A CA 1
ATOM 1847 C C . THR A 1 245 ? -14.763 19.804 0.705 1.00 32.00 245 THR A C 1
ATOM 1848 O O . THR A 1 245 ? -15.324 19.329 -0.286 1.00 26.43 245 THR A O 1
ATOM 1852 N N . VAL A 1 246 ? -14.000 20.896 0.654 1.00 29.40 246 VAL A N 1
ATOM 1853 C CA . VAL A 1 246 ? -13.651 21.539 -0.607 1.00 29.22 246 VAL A CA 1
ATOM 1854 C C . VAL A 1 246 ? -12.884 20.581 -1.525 1.00 26.73 246 VAL A C 1
ATOM 1855 O O . VAL A 1 246 ? -13.074 20.571 -2.751 1.00 24.62 246 VAL A O 1
ATOM 1859 N N . GLU A 1 247 ? -12.005 19.783 -0.929 1.00 26.28 247 GLU A N 1
ATOM 1860 C CA . GLU A 1 247 ? -11.254 18.785 -1.672 1.00 26.46 247 GLU A CA 1
ATOM 1861 C C . GLU A 1 247 ? -12.205 17.749 -2.280 1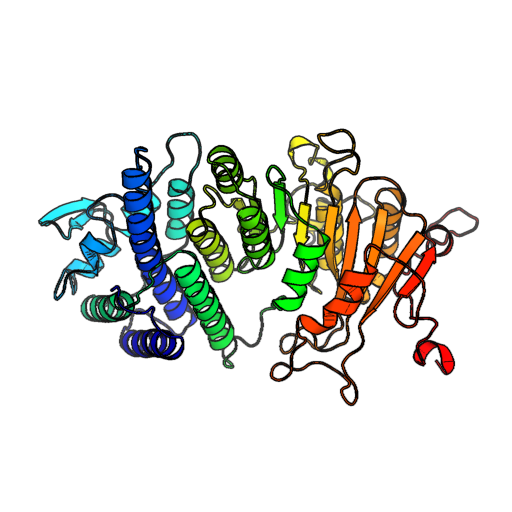.00 23.06 247 GLU A C 1
ATOM 1862 O O . GLU A 1 247 ? -12.075 17.388 -3.452 1.00 24.54 247 GLU A O 1
ATOM 1868 N N . ASP A 1 248 ? -13.164 17.271 -1.491 1.00 23.81 248 ASP A N 1
ATOM 1869 C CA . ASP A 1 248 ? -14.164 16.327 -2.016 1.00 22.50 248 ASP A CA 1
ATOM 1870 C C . ASP A 1 248 ? -14.871 16.895 -3.250 1.00 20.20 248 ASP A C 1
ATOM 1871 O O . ASP A 1 248 ? -15.131 16.174 -4.230 1.00 17.62 248 ASP A O 1
ATOM 1876 N N . ARG A 1 249 ? -15.197 18.183 -3.197 1.00 19.26 249 ARG A N 1
ATOM 1877 C CA . ARG A 1 249 ? -15.919 18.821 -4.296 1.00 20.89 249 ARG A CA 1
ATOM 1878 C C . ARG A 1 249 ? -15.083 18.858 -5.564 1.00 19.33 249 ARG A C 1
ATOM 1879 O O . ARG A 1 249 ? -15.597 18.644 -6.666 1.00 17.80 249 ARG A O 1
ATOM 1887 N N . GLU A 1 250 ? -13.791 19.134 -5.420 1.00 16.01 250 GLU A N 1
ATOM 1888 C CA . GLU A 1 250 ? -12.903 19.119 -6.580 1.00 19.25 250 GLU A CA 1
ATOM 1889 C C . GLU A 1 250 ? -12.832 17.717 -7.190 1.00 16.88 250 GLU A C 1
ATOM 1890 O O . GLU A 1 250 ? -12.902 17.558 -8.407 1.00 20.57 250 GLU A O 1
ATOM 1896 N N . VAL A 1 251 ? -12.705 16.695 -6.350 1.00 16.48 251 VAL A N 1
ATOM 1897 C CA . VAL A 1 251 ? -12.699 15.311 -6.829 1.00 16.60 251 VAL A CA 1
ATOM 1898 C C . VAL A 1 251 ? -13.986 14.986 -7.588 1.00 17.27 251 VAL A C 1
ATOM 1899 O O . VAL A 1 251 ? -13.959 14.346 -8.634 1.00 17.52 251 VAL A O 1
ATOM 1903 N N . LEU A 1 252 ? -15.112 15.435 -7.046 1.00 14.81 252 LEU A N 1
ATOM 1904 C CA . LEU A 1 252 ? -16.409 15.215 -7.682 1.00 14.70 252 LEU A CA 1
ATOM 1905 C C . LEU A 1 252 ? -16.435 15.873 -9.051 1.00 14.99 252 LEU A C 1
ATOM 1906 O O . LEU A 1 252 ? -16.712 15.225 -10.063 1.00 15.13 252 LEU A O 1
ATOM 1911 N N . GLN A 1 253 ? -16.121 17.162 -9.088 1.00 16.18 253 GLN A N 1
ATOM 1912 C CA . GLN A 1 253 ? -16.256 17.916 -10.331 1.00 15.81 253 GLN A CA 1
ATOM 1913 C C . GLN A 1 253 ? -15.254 17.507 -11.405 1.00 17.50 253 GLN A C 1
ATOM 1914 O O . GLN A 1 253 ? -15.525 17.637 -12.604 1.00 16.26 253 GLN A O 1
ATOM 1920 N N . GLU A 1 254 ? -14.107 16.988 -10.975 1.00 14.26 254 GLU A N 1
ATOM 1921 C CA . GLU A 1 254 ? -13.104 16.494 -11.911 1.00 13.91 254 GLU A CA 1
ATOM 1922 C C . GLU A 1 254 ? -13.185 14.976 -12.140 1.00 16.77 254 GLU A C 1
ATOM 1923 O O . GLU A 1 254 ? -12.245 14.382 -12.644 1.00 17.34 254 GLU A O 1
ATOM 1929 N N . SER A 1 255 ? -14.306 14.363 -11.784 1.00 13.89 255 SER A N 1
ATOM 1930 C CA . SER A 1 255 ? -14.466 12.922 -12.001 1.00 16.26 255 SER A CA 1
ATOM 1931 C C . SER A 1 255 ? -14.296 12.521 -13.461 1.00 15.90 255 SER A C 1
ATOM 1932 O O . SER A 1 255 ? -14.701 13.248 -14.376 1.00 16.58 255 SER A O 1
ATOM 1935 N N . SER A 1 256 ? -13.694 11.357 -13.675 1.00 14.30 256 SER A N 1
ATOM 1936 C CA . SER A 1 256 ? -13.573 10.811 -15.018 1.00 17.50 256 SER A CA 1
ATOM 1937 C C . SER A 1 256 ? -14.851 10.019 -15.318 1.00 15.18 256 SER A C 1
ATOM 1938 O O . SER A 1 256 ? -15.030 8.889 -14.841 1.00 16.54 256 SER A O 1
ATOM 1941 N N . ILE A 1 257 ? -15.766 10.642 -16.063 1.00 13.54 257 ILE A N 1
ATOM 1942 C CA . ILE A 1 257 ? -17.086 10.073 -16.336 1.00 15.59 257 ILE A CA 1
ATOM 1943 C C . ILE A 1 257 ? -17.238 9.957 -17.839 1.00 17.18 257 ILE A C 1
ATOM 1944 O O . ILE A 1 257 ? -17.173 10.957 -18.546 1.00 18.16 257 ILE A O 1
ATOM 1949 N N . PHE A 1 258 ? -17.447 8.736 -18.310 1.00 17.17 258 PHE A N 1
ATOM 1950 C CA . PHE A 1 258 ? -17.449 8.438 -19.741 1.00 18.48 258 PHE A CA 1
ATOM 1951 C C . PHE A 1 258 ? -18.798 7.913 -20.185 1.00 17.93 258 PHE A C 1
ATOM 1952 O O . PHE A 1 258 ? -19.503 7.253 -19.428 1.00 16.85 258 PHE A O 1
ATOM 1960 N N . GLY A 1 259 ? -19.153 8.190 -21.432 1.00 16.22 259 GLY A N 1
ATOM 1961 C CA . GLY A 1 259 ? -20.395 7.686 -21.966 1.00 18.17 259 GLY A CA 1
ATOM 1962 C C . GLY A 1 259 ? -20.315 7.508 -23.465 1.00 19.50 259 GLY A C 1
ATOM 1963 O O . GLY A 1 259 ? -19.439 8.059 -24.122 1.00 20.79 259 GLY A O 1
ATOM 1964 N N . GLY A 1 260 ? -21.223 6.713 -24.004 1.00 21.00 260 GLY A N 1
ATOM 1965 C CA . GLY A 1 260 ? -21.368 6.625 -25.441 1.00 24.45 260 GLY A CA 1
ATOM 1966 C C . GLY A 1 260 ? -22.846 6.731 -25.721 1.00 22.80 260 GLY A C 1
ATOM 1967 O O . GLY A 1 260 ? -23.641 6.140 -25.003 1.00 22.46 260 GLY A O 1
ATOM 1968 N N . GLU A 1 261 ? -23.219 7.515 -26.728 1.00 26.76 261 GLU A N 1
ATOM 1969 C CA . GLU A 1 261 ? -24.624 7.633 -27.116 1.00 25.60 261 GLU A CA 1
ATOM 1970 C C . GLU A 1 261 ? -24.749 8.049 -28.573 1.00 28.54 261 GLU A C 1
ATOM 1971 O O . GLU A 1 261 ? -24.207 9.078 -28.981 1.00 31.66 261 GLU A O 1
ATOM 1977 N N . ALA A 1 262 ? -25.471 7.247 -29.349 1.00 30.67 262 ALA A N 1
ATOM 1978 C CA . ALA A 1 262 ? -25.507 7.406 -30.803 1.00 34.89 262 ALA A CA 1
ATOM 1979 C C . ALA A 1 262 ? -26.599 8.355 -31.278 1.00 32.01 262 ALA A C 1
ATOM 1980 O O . ALA A 1 262 ? -26.535 8.858 -32.397 1.00 37.68 262 ALA A O 1
ATOM 1982 N N . LYS A 1 263 ? -27.606 8.584 -30.441 1.00 34.26 263 LYS A N 1
ATOM 1983 C CA . LYS A 1 263 ? -28.739 9.422 -30.835 1.00 36.49 263 LYS A CA 1
ATOM 1984 C C . LYS A 1 263 ? -28.509 10.886 -30.474 1.00 30.59 263 LYS A C 1
ATOM 1985 O O . LYS A 1 263 ? -28.177 11.207 -29.338 1.00 28.60 263 LYS A O 1
ATOM 1991 N N . SER A 1 264 ? -28.723 11.770 -31.440 1.00 28.99 264 SER A N 1
ATOM 1992 C CA . SER A 1 264 ? -28.369 13.180 -31.284 1.00 29.89 264 SER A CA 1
ATOM 1993 C C . SER A 1 264 ? -28.940 13.876 -30.045 1.00 28.04 264 SER A C 1
ATOM 1994 O O . SER A 1 264 ? -28.188 14.376 -29.215 1.00 24.97 264 SER A O 1
ATOM 1997 N N . LEU A 1 265 ? -30.262 13.934 -29.914 1.00 25.93 265 LEU A N 1
ATOM 1998 C CA . LEU A 1 265 ? -30.821 14.706 -28.809 1.00 25.84 265 LEU A CA 1
ATOM 1999 C C . LEU A 1 265 ? -30.408 14.138 -27.442 1.00 24.11 265 LEU A C 1
ATOM 2000 O O . LEU A 1 265 ? -29.967 14.892 -26.563 1.00 22.10 265 LEU A O 1
ATOM 2005 N N . PRO A 1 266 ? -30.527 12.812 -27.260 1.00 24.09 266 PRO A N 1
ATOM 2006 C CA . PRO A 1 266 ? -30.048 12.213 -26.006 1.00 23.73 266 PRO A CA 1
ATOM 2007 C C . PRO A 1 266 ? -28.567 12.481 -25.741 1.00 24.60 266 PRO A C 1
ATOM 2008 O O . PRO A 1 266 ? -28.195 12.723 -24.593 1.00 24.20 266 PRO A O 1
ATOM 2012 N N . TYR A 1 267 ? -27.744 12.435 -26.786 1.00 22.68 267 TYR A N 1
ATOM 2013 C CA . TYR A 1 267 ? -26.318 12.731 -26.671 1.00 24.52 267 TYR A CA 1
ATOM 2014 C C . TYR A 1 267 ? -26.088 14.151 -26.131 1.00 24.76 267 TYR A C 1
ATOM 2015 O O . TYR A 1 267 ? -25.199 14.389 -25.304 1.00 22.12 267 TYR A O 1
ATOM 2024 N N . LEU A 1 268 ? -26.894 15.093 -26.598 1.00 21.34 268 LEU A N 1
ATOM 2025 C CA . LEU A 1 268 ? -26.772 16.473 -26.152 1.00 20.79 268 LEU A CA 1
ATOM 2026 C C . LEU A 1 268 ? -27.298 16.596 -24.743 1.00 19.63 268 LEU A C 1
ATOM 2027 O O . LEU A 1 268 ? -26.684 17.261 -23.905 1.00 18.95 268 LEU A O 1
ATOM 2032 N N . LEU A 1 269 ? -28.424 15.935 -24.477 1.00 19.41 269 LEU A N 1
ATOM 2033 C CA . LEU A 1 269 ? -29.059 15.999 -23.163 1.00 20.13 269 LEU A CA 1
ATOM 2034 C C . LEU A 1 269 ? -28.179 15.456 -22.028 1.00 21.56 269 LEU A C 1
ATOM 2035 O O . LEU A 1 269 ? -28.153 16.028 -20.944 1.00 20.39 269 LEU A O 1
ATOM 2040 N N . VAL A 1 270 ? -27.486 14.343 -22.251 1.00 19.88 270 VAL A N 1
ATOM 2041 C CA . VAL A 1 270 ? -26.649 13.818 -21.178 1.00 22.46 270 VAL A CA 1
ATOM 2042 C C . VAL A 1 270 ? -25.523 14.798 -20.872 1.00 17.50 270 VAL A C 1
ATOM 2043 O O . VAL A 1 270 ? -25.213 15.034 -19.710 1.00 17.20 270 VAL A O 1
ATOM 2047 N N . GLN A 1 271 ? -24.928 15.382 -21.909 1.00 17.39 271 GLN A N 1
ATOM 2048 C CA . GLN A 1 271 ? -23.853 16.357 -21.700 1.00 18.80 271 GLN A CA 1
ATOM 2049 C C . GLN A 1 271 ? -24.362 17.583 -20.955 1.00 15.52 271 GLN A C 1
ATOM 2050 O O . GLN A 1 271 ? -23.739 18.045 -20.003 1.00 16.94 271 GLN A O 1
ATOM 2056 N N . MET A 1 272 ? -25.502 18.109 -21.384 1.00 17.26 272 MET A N 1
ATOM 2057 C CA . MET A 1 272 ? -26.077 19.269 -20.726 1.00 17.69 272 MET A CA 1
ATOM 2058 C C . MET A 1 272 ? -26.355 19.014 -19.243 1.00 17.00 272 MET A C 1
ATOM 2059 O O . MET A 1 272 ? -26.006 19.838 -18.395 1.00 17.09 272 MET A O 1
ATOM 2064 N N . ASN A 1 273 ? -27.001 17.892 -18.926 1.00 17.67 273 ASN A N 1
ATOM 2065 C CA . ASN A 1 273 ? -27.410 17.664 -17.541 1.00 16.61 273 ASN A CA 1
ATOM 2066 C C . ASN A 1 273 ? -26.202 17.492 -16.635 1.00 16.98 273 ASN A C 1
ATOM 2067 O O . ASN A 1 273 ? -26.175 18.006 -15.509 1.00 18.54 273 ASN A O 1
ATOM 2072 N N . LEU A 1 274 ? -25.192 16.780 -17.126 1.00 16.72 274 LEU A N 1
ATOM 2073 C CA . LEU A 1 274 ? -23.977 16.589 -16.332 1.00 15.45 274 LEU A CA 1
ATOM 2074 C C . LEU A 1 274 ? -23.262 17.917 -16.113 1.00 14.56 274 LEU A C 1
ATOM 2075 O O . LEU A 1 274 ? -22.794 18.183 -15.018 1.00 15.22 274 LEU A O 1
ATOM 2080 N N . LEU A 1 275 ? -23.182 18.759 -17.146 1.00 14.24 275 LEU A N 1
ATOM 2081 C CA . LEU A 1 275 ? -22.607 20.091 -16.955 1.00 16.33 275 LEU A CA 1
ATOM 2082 C C . LEU A 1 275 ? -23.390 20.874 -15.896 1.00 17.90 275 LEU A C 1
ATOM 2083 O O . LEU A 1 275 ? -22.796 21.533 -15.038 1.00 15.75 275 LEU A O 1
ATOM 2088 N N . LEU A 1 276 ? -24.719 20.807 -15.961 1.00 15.31 276 LEU A N 1
ATOM 2089 C CA . LEU A 1 276 ? -25.557 21.518 -14.992 1.00 16.86 276 LEU A CA 1
ATOM 2090 C C . LEU A 1 276 ? -25.386 20.969 -13.571 1.00 15.91 276 LEU A C 1
ATOM 2091 O O . LEU A 1 276 ? -25.586 21.686 -12.597 1.00 19.59 276 LEU A O 1
ATOM 2096 N N . HIS A 1 277 ? -25.012 19.700 -13.456 1.00 18.77 277 HIS A N 1
ATOM 2097 C CA . HIS A 1 277 ? -24.717 19.106 -12.152 1.00 16.00 277 HIS A CA 1
ATOM 2098 C C . HIS A 1 277 ? -23.344 19.529 -11.605 1.00 18.32 277 HIS A C 1
ATOM 2099 O O . HIS A 1 277 ? -23.036 19.296 -10.443 1.00 18.97 277 HIS A O 1
ATOM 2106 N N . GLY A 1 278 ? -22.529 20.158 -12.440 1.00 15.83 278 GLY A N 1
ATOM 2107 C CA . GLY A 1 278 ? -21.213 20.610 -11.998 1.00 16.86 278 GLY A CA 1
ATOM 2108 C C . GLY A 1 278 ? -20.043 19.730 -12.399 1.00 19.87 278 GLY A C 1
ATOM 2109 O O . GLY A 1 278 ? -18.895 19.994 -12.013 1.00 18.72 278 GLY A O 1
ATOM 2110 N N . LEU A 1 279 ? -20.314 18.680 -13.170 1.00 17.58 279 LEU A N 1
ATOM 2111 C CA . LEU A 1 279 ? -19.234 17.884 -13.754 1.00 16.51 279 LEU A CA 1
ATOM 2112 C C . LEU A 1 279 ? -18.502 18.729 -14.778 1.00 19.06 279 LEU A C 1
ATOM 2113 O O . LEU A 1 279 ? -19.115 19.278 -15.696 1.00 19.34 279 LEU A O 1
ATOM 2118 N N . GLU A 1 280 ? -17.184 18.817 -14.640 1.00 17.68 280 GLU A N 1
ATOM 2119 C CA . GLU A 1 280 ? -16.400 19.711 -15.466 1.00 17.61 280 GLU A CA 1
ATOM 2120 C C . GLU A 1 280 ? -16.332 19.214 -16.906 1.00 18.77 280 GLU A C 1
ATOM 2121 O O . GLU A 1 280 ? -16.376 19.996 -17.847 1.00 20.51 280 GLU A O 1
ATOM 2127 N N . TYR A 1 281 ? -16.202 17.904 -17.086 1.00 20.27 281 TYR A N 1
ATOM 2128 C CA . TYR A 1 281 ? -15.974 17.377 -18.427 1.00 19.14 281 TYR A CA 1
ATOM 2129 C C . TYR A 1 281 ? -16.569 15.990 -18.617 1.00 20.14 281 TYR A C 1
ATOM 2130 O O . TYR A 1 281 ? -15.853 14.995 -18.548 1.00 21.82 281 TYR A O 1
ATOM 2139 N N . PRO A 1 282 ? -17.896 15.928 -18.834 1.00 18.83 282 PRO A N 1
ATOM 2140 C CA . PRO A 1 282 ? -18.520 14.686 -19.265 1.00 17.09 282 PRO A CA 1
ATOM 2141 C C . PRO A 1 282 ? -17.861 14.291 -20.577 1.00 25.33 282 PRO A C 1
ATOM 2142 O O . PRO A 1 282 ? -17.762 15.133 -21.472 1.00 23.63 282 PRO A O 1
ATOM 2146 N N . ARG A 1 283 ? -17.394 13.054 -20.679 1.00 17.28 283 ARG A N 1
ATOM 2147 C CA . ARG A 1 283 ? -16.734 12.604 -21.900 1.00 23.80 283 ARG A CA 1
ATOM 2148 C C . ARG A 1 283 ? -17.631 11.641 -22.666 1.00 20.97 283 ARG A C 1
ATOM 2149 O O . ARG A 1 283 ? -17.529 10.424 -22.504 1.00 20.43 283 ARG A O 1
ATOM 2157 N N . ILE A 1 284 ? -18.496 12.189 -23.516 1.00 19.97 284 ILE A N 1
ATOM 2158 C CA . ILE A 1 284 ? -19.495 11.380 -24.208 1.00 18.61 284 ILE A CA 1
ATOM 2159 C C . ILE A 1 284 ? -19.135 11.225 -25.685 1.00 25.24 284 ILE A C 1
ATOM 2160 O O . ILE A 1 284 ? -18.963 12.211 -26.393 1.00 26.20 284 ILE A O 1
ATOM 2165 N N . ASP A 1 285 ? -19.003 9.984 -26.140 1.00 22.81 285 ASP A N 1
ATOM 2166 C CA . ASP A 1 285 ? -18.641 9.698 -27.522 1.00 23.14 285 ASP A CA 1
ATOM 2167 C C . ASP A 1 285 ? -19.918 9.536 -28.334 1.00 26.09 285 ASP A C 1
ATOM 2168 O O . ASP A 1 285 ? -20.765 8.707 -27.997 1.00 24.57 285 ASP A O 1
ATOM 2173 N N . PRO A 1 286 ? -20.076 10.329 -29.406 1.00 25.46 286 PRO A N 1
ATOM 2174 C CA . PRO A 1 286 ? -21.312 10.229 -30.197 1.00 25.91 286 PRO A CA 1
ATOM 2175 C C . PRO A 1 286 ? -21.293 9.099 -31.244 1.00 27.22 286 PRO A C 1
ATOM 2176 O O . PRO A 1 286 ? -22.314 8.843 -31.887 1.00 29.03 286 PRO A O 1
ATOM 2180 N N . GLU A 1 287 ? -20.159 8.432 -31.414 1.00 27.78 287 GLU A N 1
ATOM 2181 C CA . GLU A 1 287 ? -20.073 7.354 -32.403 1.00 32.32 287 GLU A CA 1
ATOM 2182 C C . GLU A 1 287 ? -20.242 5.940 -31.822 1.00 31.57 287 GLU A C 1
ATOM 2183 O O . GLU A 1 287 ? -20.322 5.752 -30.605 1.00 32.17 287 GLU A O 1
ATOM 2189 N N . ASN A 1 288 ? -20.306 4.955 -32.713 1.00 29.60 288 ASN A N 1
ATOM 2190 C CA . ASN A 1 288 ? -20.532 3.561 -32.331 1.00 27.09 288 ASN A CA 1
ATOM 2191 C C . ASN A 1 288 ? -19.525 3.110 -31.269 1.00 23.25 288 ASN A C 1
ATOM 2192 O O . ASN A 1 288 ? -18.322 3.071 -31.519 1.00 24.71 288 ASN A O 1
ATOM 2197 N N . SER A 1 289 ? -20.015 2.787 -30.076 1.00 25.60 289 SER A N 1
ATOM 2198 C CA . SER A 1 289 ? -19.127 2.363 -28.987 1.00 23.41 289 SER A CA 1
ATOM 2199 C C . SER A 1 289 ? -18.371 1.070 -29.283 1.00 26.07 289 SER A C 1
ATOM 2200 O O . SER A 1 289 ? -17.376 0.768 -28.632 1.00 24.49 289 SER A O 1
ATOM 2203 N N . LEU A 1 290 ? -18.860 0.310 -30.256 1.00 23.27 290 LEU A N 1
ATOM 2204 C CA . LEU A 1 290 ? -18.279 -0.986 -30.596 1.00 25.17 290 LEU A CA 1
ATOM 2205 C C . LEU A 1 290 ? -17.216 -0.897 -31.701 1.00 29.14 290 LEU A C 1
ATOM 2206 O O . LEU A 1 290 ? -16.735 -1.922 -32.190 1.00 30.43 290 LEU A O 1
ATOM 2211 N N . ARG A 1 291 ? -16.832 0.318 -32.081 1.00 27.89 291 ARG A N 1
ATOM 2212 C CA . ARG A 1 291 ? -15.994 0.499 -33.268 1.00 29.14 291 ARG A CA 1
ATOM 2213 C C . ARG A 1 291 ? -14.494 0.327 -33.064 1.00 30.00 291 ARG A C 1
ATOM 2214 O O . ARG A 1 291 ? -13.740 0.363 -34.033 1.00 27.17 291 ARG A O 1
ATOM 2222 N N . PHE A 1 292 ? -14.061 0.144 -31.818 1.00 28.55 292 PHE A N 1
ATOM 2223 C CA . PHE A 1 292 ? -12.629 0.032 -31.507 1.00 28.97 292 PHE A CA 1
ATOM 2224 C C . PHE A 1 292 ? -12.214 -1.408 -31.231 1.00 29.98 292 PHE A C 1
ATOM 2225 O O . PHE A 1 292 ? -12.979 -2.169 -30.646 1.00 28.93 292 PHE A O 1
ATOM 2233 N N . PRO A 1 293 ? -10.992 -1.779 -31.648 1.00 27.59 293 PRO A N 1
ATOM 2234 C CA . PRO A 1 293 ? -10.462 -3.126 -31.420 1.00 31.88 293 PRO A CA 1
ATOM 2235 C C . PRO A 1 293 ? -10.245 -3.371 -29.932 1.00 28.56 293 PRO A C 1
ATOM 2236 O O . PRO A 1 293 ? -9.455 -2.667 -29.298 1.00 27.28 293 PRO A O 1
ATOM 2240 N N . LEU A 1 294 ? -10.946 -4.353 -29.380 1.00 28.03 294 LEU A N 1
ATOM 2241 C CA . LEU A 1 294 ? -10.813 -4.661 -27.966 1.00 26.58 294 LEU A CA 1
ATOM 2242 C C . LEU A 1 294 ? -9.370 -4.988 -27.645 1.00 29.04 294 LEU A C 1
ATOM 2243 O O . LEU A 1 294 ? -8.885 -4.678 -26.560 1.00 28.33 294 LEU A O 1
ATOM 2248 N N . ARG A 1 295 ? -8.683 -5.621 -28.588 1.00 28.59 295 ARG A N 1
ATOM 2249 C CA . ARG A 1 295 ? -7.326 -6.106 -28.335 1.00 31.64 295 ARG A CA 1
ATOM 2250 C C . ARG A 1 295 ? -6.335 -4.960 -28.158 1.00 32.27 295 ARG A C 1
ATOM 2251 O O . ARG A 1 295 ? -5.256 -5.148 -27.604 1.00 30.10 295 ARG A O 1
ATOM 2259 N N . GLU A 1 296 ? -6.693 -3.775 -28.635 1.00 27.78 296 GLU A N 1
ATOM 2260 C CA . GLU A 1 296 ? -5.822 -2.622 -28.465 1.00 32.44 296 GLU A CA 1
ATOM 2261 C C . GLU A 1 296 ? -6.065 -1.939 -27.119 1.00 33.59 296 GLU A C 1
ATOM 2262 O O . GLU A 1 296 ? -5.326 -1.032 -26.733 1.00 33.01 296 GLU A O 1
ATOM 2268 N N . MET A 1 297 ? -7.090 -2.396 -26.402 1.00 28.05 297 MET A N 1
ATOM 2269 C CA . MET A 1 297 ? -7.466 -1.798 -25.121 1.00 27.97 297 MET A CA 1
ATOM 2270 C C . MET A 1 297 ? -6.658 -2.351 -23.966 1.00 26.17 297 MET A C 1
ATOM 2271 O O . MET A 1 297 ? -6.403 -3.555 -23.889 1.00 27.08 297 MET A O 1
ATOM 2276 N N . GLY A 1 298 ? -6.273 -1.471 -23.051 1.00 25.44 298 GLY A N 1
ATOM 2277 C CA . GLY A 1 298 ? -5.404 -1.867 -21.961 1.00 23.83 298 GLY A CA 1
ATOM 2278 C C . GLY A 1 298 ? -5.771 -1.154 -20.685 1.00 20.38 298 GLY A C 1
ATOM 2279 O O . GLY A 1 298 ? -6.830 -0.523 -20.591 1.00 19.46 298 GLY A O 1
ATOM 2280 N N . ASP A 1 299 ? -4.887 -1.237 -19.698 1.00 17.99 299 ASP A N 1
ATOM 2281 C CA . ASP A 1 299 ? -5.154 -0.620 -18.403 1.00 20.64 299 ASP A CA 1
ATOM 2282 C C . ASP A 1 299 ? -5.426 0.896 -18.476 1.00 20.49 299 ASP A C 1
ATOM 2283 O O . ASP A 1 299 ? -6.216 1.434 -17.692 1.00 17.58 299 ASP A O 1
ATOM 2288 N N . LYS A 1 300 ? -4.782 1.587 -19.411 1.00 18.02 300 LYS A N 1
ATOM 2289 C CA . LYS A 1 300 ? -4.996 3.024 -19.556 1.00 18.16 300 LYS A CA 1
ATOM 2290 C C . LYS A 1 300 ? -6.434 3.342 -19.971 1.00 22.09 300 LYS A C 1
ATOM 2291 O O . LYS A 1 300 ? -6.882 4.484 -19.874 1.00 24.66 300 LYS A O 1
ATOM 2297 N N . ASP A 1 301 ? -7.154 2.329 -20.445 1.00 20.50 301 ASP A N 1
ATOM 2298 C CA . ASP A 1 301 ? -8.501 2.522 -20.975 1.00 21.07 301 ASP A CA 1
ATOM 2299 C C . ASP A 1 301 ? -9.579 2.112 -19.973 1.00 22.73 301 ASP A C 1
ATOM 2300 O O . ASP A 1 301 ? -10.753 2.354 -20.201 1.00 23.05 301 ASP A O 1
ATOM 2305 N N . ARG A 1 302 ? -9.179 1.478 -18.874 1.00 18.92 302 ARG A N 1
ATOM 2306 C CA . ARG A 1 302 ? -10.157 0.825 -17.987 1.00 16.77 302 ARG A CA 1
ATOM 2307 C C . ARG A 1 302 ? -10.728 1.727 -16.884 1.00 19.74 302 ARG A C 1
ATOM 2308 O O . ARG A 1 302 ? -10.154 2.765 -16.560 1.00 19.96 302 ARG A O 1
ATOM 2316 N N . VAL A 1 303 ? -11.872 1.328 -16.325 1.00 16.69 303 VAL A N 1
ATOM 2317 C CA . VAL A 1 303 ? -12.586 2.142 -15.342 1.00 16.60 303 VAL A CA 1
ATOM 2318 C C . VAL A 1 303 ? -12.973 1.329 -14.112 1.00 16.40 303 VAL A C 1
ATOM 2319 O O . VAL A 1 303 ? -12.971 0.115 -14.146 1.00 17.16 303 VAL A O 1
ATOM 2323 N N . ASP A 1 304 ? -13.295 2.011 -13.018 1.00 15.27 304 ASP A N 1
ATOM 2324 C CA . ASP A 1 304 ? -13.705 1.333 -11.802 1.00 15.09 304 ASP A CA 1
ATOM 2325 C C . ASP A 1 304 ? -15.141 0.816 -11.848 1.00 15.27 304 ASP A C 1
ATOM 2326 O O . ASP A 1 304 ? -15.452 -0.231 -11.274 1.00 16.78 304 ASP A O 1
ATOM 2331 N N . VAL A 1 305 ? -16.017 1.566 -12.510 1.00 15.50 305 VAL A N 1
ATOM 2332 C CA . VAL A 1 305 ? -17.452 1.289 -12.444 1.00 16.87 305 VAL A CA 1
ATOM 2333 C C . VAL A 1 305 ? -18.145 1.392 -13.793 1.00 15.72 305 VAL A C 1
ATOM 2334 O O . VAL A 1 305 ? -17.982 2.381 -14.511 1.00 15.26 305 VAL A O 1
ATOM 2338 N N . ILE A 1 306 ? -18.911 0.361 -14.150 1.00 15.96 306 ILE A N 1
ATOM 2339 C CA . ILE A 1 306 ? -19.706 0.423 -15.369 1.00 15.50 306 ILE A CA 1
ATOM 2340 C C . ILE A 1 306 ? -21.186 0.218 -15.037 1.00 18.81 306 ILE A C 1
ATOM 2341 O O . ILE A 1 306 ? -21.565 -0.761 -14.390 1.00 18.05 306 ILE A O 1
ATOM 2346 N N . LEU A 1 307 ? -22.010 1.178 -15.440 1.00 17.75 307 LEU A N 1
ATOM 2347 C CA . LEU A 1 307 ? -23.443 1.145 -15.165 1.00 16.96 307 LEU A CA 1
ATOM 2348 C C . LEU A 1 307 ? -24.151 1.320 -16.485 1.00 19.32 307 LEU A C 1
ATOM 2349 O O . LEU A 1 307 ? -23.986 2.359 -17.134 1.00 17.40 307 LEU A O 1
ATOM 2354 N N . THR A 1 308 ? -24.932 0.327 -16.910 1.00 16.24 308 THR A N 1
ATOM 2355 C CA . THR A 1 308 ? -25.439 0.414 -18.269 1.00 18.66 308 THR A CA 1
ATOM 2356 C C . THR A 1 308 ? -26.592 -0.514 -18.642 1.00 18.01 308 THR A C 1
ATOM 2357 O O . THR A 1 308 ? -26.733 -1.610 -18.111 1.00 20.28 308 THR A O 1
ATOM 2361 N N . ASN A 1 309 ? -27.395 -0.048 -19.590 1.00 20.52 309 ASN A N 1
ATOM 2362 C CA . ASN A 1 309 ? -28.462 -0.840 -20.180 1.00 21.25 309 ASN A CA 1
ATOM 2363 C C . ASN A 1 309 ? -28.196 -0.820 -21.661 1.00 23.52 309 ASN A C 1
ATOM 2364 O O . ASN A 1 309 ? -28.732 0.030 -22.370 1.00 22.62 309 ASN A O 1
ATOM 2369 N N . PRO A 1 310 ? -27.331 -1.726 -22.137 1.00 22.35 310 PRO A N 1
ATOM 2370 C CA . PRO A 1 310 ? -27.104 -1.781 -23.582 1.00 23.95 310 PRO A CA 1
ATOM 2371 C C . PRO A 1 310 ? -28.391 -2.233 -24.287 1.00 24.22 310 PRO A C 1
ATOM 2372 O O . PRO A 1 310 ? -29.335 -2.647 -23.610 1.00 24.94 310 PRO A O 1
ATOM 2376 N N . PRO A 1 311 ? -28.433 -2.138 -25.622 1.00 24.13 311 PRO A N 1
ATOM 2377 C CA . PRO A 1 311 ? -29.609 -2.560 -26.386 1.00 28.80 311 PRO A CA 1
ATOM 2378 C C . PRO A 1 311 ? -29.960 -4.016 -26.107 1.00 28.61 311 PRO A C 1
ATOM 2379 O O . PRO A 1 311 ? -29.062 -4.842 -25.883 1.00 29.41 311 PRO A O 1
ATOM 2383 N N . PHE A 1 312 ? -31.253 -4.318 -26.106 1.00 29.67 312 PHE A N 1
ATOM 2384 C CA . PHE A 1 312 ? -31.726 -5.673 -25.883 1.00 32.74 312 PHE A CA 1
ATOM 2385 C C . PHE A 1 312 ? -31.627 -6.495 -27.156 1.00 32.19 312 PHE A C 1
ATOM 2386 O O . PHE A 1 312 ? -31.662 -7.722 -27.116 1.00 34.49 312 PHE A O 1
ATOM 2394 N N . GLY A 1 313 ? -31.520 -5.815 -28.290 1.00 32.35 313 GLY A N 1
ATOM 2395 C CA . GLY A 1 313 ? -31.490 -6.496 -29.566 1.00 33.64 313 GLY A CA 1
ATOM 2396 C C . GLY A 1 313 ? -30.797 -5.695 -30.645 1.00 34.41 313 GLY A C 1
ATOM 2397 O O . GLY A 1 313 ? -30.314 -4.581 -30.410 1.00 35.80 313 GLY A O 1
ATOM 2398 N N . GLY A 1 314 ? -30.752 -6.271 -31.839 1.00 34.57 314 GLY A N 1
ATOM 2399 C CA . GLY A 1 314 ? -30.116 -5.629 -32.971 1.00 32.84 314 GLY A CA 1
ATOM 2400 C C . GLY A 1 314 ? -28.871 -6.384 -33.382 1.00 33.55 314 GLY A C 1
ATOM 2401 O O . GLY A 1 314 ? -28.319 -7.175 -32.611 1.00 32.17 314 GLY A O 1
ATOM 2402 N N . GLU A 1 315 ? -28.433 -6.148 -34.611 1.00 33.11 315 GLU A N 1
ATOM 2403 C CA . GLU A 1 315 ? -27.218 -6.761 -35.115 1.00 33.31 315 GLU A CA 1
ATOM 2404 C C . GLU A 1 315 ? -26.285 -5.685 -35.622 1.00 36.35 315 GLU A C 1
ATOM 2405 O O . GLU A 1 315 ? -26.727 -4.644 -36.108 1.00 37.56 315 GLU A O 1
ATOM 2411 N N . GLU A 1 316 ? -24.990 -5.934 -35.498 1.00 33.13 316 GLU A N 1
ATOM 2412 C CA . GLU A 1 316 ? -23.990 -5.005 -35.992 1.00 34.43 316 GLU A CA 1
ATOM 2413 C C . GLU A 1 316 ? -23.519 -5.403 -37.384 1.00 36.66 316 GLU A C 1
ATOM 2414 O O . GLU A 1 316 ? -23.533 -6.582 -37.746 1.00 34.52 316 GLU A O 1
ATOM 2420 N N . GLU A 1 317 ? -23.099 -4.412 -38.159 1.00 35.21 317 GLU A N 1
ATOM 2421 C CA . GLU A 1 317 ? -22.492 -4.666 -39.461 1.00 44.35 317 GLU A CA 1
ATOM 2422 C C . GLU A 1 317 ? -21.222 -5.493 -39.298 1.00 39.67 317 GLU A C 1
ATOM 2423 O O . GLU A 1 317 ? -20.628 -5.524 -38.217 1.00 35.73 317 GLU A O 1
ATOM 2429 N N . LYS A 1 318 ? -20.803 -6.155 -40.374 1.00 38.29 318 LYS A N 1
ATOM 2430 C CA . LYS A 1 318 ? -19.633 -7.028 -40.327 1.00 39.60 318 LYS A CA 1
ATOM 2431 C C . LYS A 1 318 ? -18.313 -6.314 -40.019 1.00 39.38 318 LYS A C 1
ATOM 2432 O O . LYS A 1 318 ? -17.396 -6.915 -39.455 1.00 40.00 318 LYS A O 1
ATOM 2438 N N . GLY A 1 319 ? -18.210 -5.040 -40.387 1.00 40.21 319 GLY A N 1
ATOM 2439 C CA . GLY A 1 319 ? -16.999 -4.281 -40.121 1.00 40.78 319 GLY A CA 1
ATOM 2440 C C . GLY A 1 319 ? -16.716 -4.161 -38.632 1.00 38.94 319 GLY A C 1
ATOM 2441 O O . GLY A 1 319 ? -15.566 -4.048 -38.207 1.00 42.05 319 GLY A O 1
ATOM 2442 N N . ILE A 1 320 ? -17.776 -4.194 -37.833 1.00 37.91 320 ILE A N 1
ATOM 2443 C CA . ILE A 1 320 ? -17.660 -4.077 -36.384 1.00 34.71 320 ILE A CA 1
ATOM 2444 C C . ILE A 1 320 ? -17.127 -5.374 -35.757 1.00 35.92 320 ILE A C 1
ATOM 2445 O O . ILE A 1 320 ? -16.371 -5.345 -34.782 1.00 32.25 320 ILE A O 1
ATOM 2450 N N . LEU A 1 321 ? -17.512 -6.512 -36.326 1.00 31.39 321 LEU A N 1
ATOM 2451 C CA . LEU A 1 321 ? -17.132 -7.813 -35.763 1.00 31.49 321 LEU A CA 1
ATOM 2452 C C . LEU A 1 321 ? -15.623 -8.012 -35.658 1.00 32.09 321 LEU A C 1
ATOM 2453 O O . LEU A 1 321 ? -15.133 -8.649 -34.725 1.00 29.56 321 LEU A O 1
ATOM 2458 N N . GLY A 1 322 ? -14.882 -7.461 -36.610 1.00 32.63 322 GLY A N 1
ATOM 2459 C CA . GLY A 1 322 ? -13.447 -7.641 -36.627 1.00 29.54 322 GLY A CA 1
ATOM 2460 C C . GLY A 1 322 ? -12.748 -7.088 -35.396 1.00 35.37 322 GLY A C 1
ATOM 2461 O O . GLY A 1 322 ? -11.563 -7.355 -35.178 1.00 35.64 322 GLY A O 1
ATOM 2462 N N . ASN A 1 323 ? -13.481 -6.320 -34.590 1.00 30.11 323 ASN A N 1
ATOM 2463 C CA . ASN A 1 323 ? -12.919 -5.708 -33.389 1.00 32.85 323 ASN A CA 1
ATOM 2464 C C . ASN A 1 323 ? -12.876 -6.655 -32.205 1.00 31.19 323 ASN A C 1
ATOM 2465 O O . ASN A 1 323 ? -12.332 -6.320 -31.148 1.00 30.95 323 ASN A O 1
ATOM 2470 N N . PHE A 1 324 ? -13.460 -7.834 -32.385 1.00 29.43 324 PHE A N 1
ATOM 2471 C CA . PHE A 1 324 ? -13.646 -8.771 -31.288 1.00 27.97 324 PHE A CA 1
ATOM 2472 C C . PHE A 1 324 ? -12.890 -10.067 -31.547 1.00 31.06 324 PHE A C 1
ATOM 2473 O O . PHE A 1 324 ? -12.497 -10.344 -32.681 1.00 32.71 324 PHE A O 1
ATOM 2481 N N . PRO A 1 325 ? -12.652 -10.849 -30.485 1.00 31.33 325 PRO A N 1
ATOM 2482 C CA . PRO A 1 325 ? -11.912 -12.106 -30.618 1.00 31.85 325 PRO A CA 1
ATOM 2483 C C . PRO A 1 325 ? -12.506 -13.006 -31.699 1.00 34.20 325 PRO A C 1
ATOM 2484 O O . PRO A 1 325 ? -13.722 -13.033 -31.893 1.00 30.56 325 PRO A O 1
ATOM 2488 N N . GLU A 1 326 ? -11.639 -13.735 -32.394 1.00 40.06 326 GLU A N 1
ATOM 2489 C CA . GLU A 1 326 ? -12.064 -14.585 -33.503 1.00 39.55 326 GLU A CA 1
ATOM 2490 C C . GLU A 1 326 ? -13.225 -15.507 -33.129 1.00 38.30 326 GLU A C 1
ATOM 2491 O O . GLU A 1 326 ? -14.150 -15.705 -33.920 1.00 38.18 326 GLU A O 1
ATOM 2497 N N . ASP A 1 327 ? -13.190 -16.058 -31.918 1.00 34.78 327 ASP A N 1
ATOM 2498 C CA . ASP A 1 327 ? -14.245 -16.968 -31.485 1.00 34.02 327 ASP A CA 1
ATOM 2499 C C . ASP A 1 327 ? -15.395 -16.280 -30.750 1.00 32.44 327 ASP A C 1
ATOM 2500 O O . ASP A 1 327 ? -16.231 -16.940 -30.138 1.00 35.00 327 ASP A O 1
ATOM 2505 N N . MET A 1 328 ? -15.455 -14.956 -30.830 1.00 29.85 328 MET A N 1
ATOM 2506 C CA . MET A 1 328 ? -16.525 -14.214 -30.167 1.00 30.00 328 MET A CA 1
ATOM 2507 C C . MET A 1 328 ? -17.172 -13.216 -31.110 1.00 32.07 328 MET A C 1
ATOM 2508 O O . MET A 1 328 ? -17.660 -12.163 -30.693 1.00 28.65 328 MET A O 1
ATOM 2513 N N . GLN A 1 329 ? -17.185 -13.559 -32.390 1.00 32.09 329 GLN A N 1
ATOM 2514 C CA . GLN A 1 329 ? -17.709 -12.648 -33.391 1.00 30.67 329 GLN A CA 1
ATOM 2515 C C . GLN A 1 329 ? -19.167 -12.936 -33.720 1.00 32.18 329 GLN A C 1
ATOM 2516 O O . GLN A 1 329 ? -19.510 -13.324 -34.837 1.00 35.51 329 GLN A O 1
ATOM 2522 N N . THR A 1 330 ? -20.018 -12.751 -32.721 1.00 28.02 330 THR A N 1
ATOM 2523 C CA . THR A 1 330 ? -21.456 -12.752 -32.920 1.00 28.51 330 THR A CA 1
ATOM 2524 C C . THR A 1 330 ? -21.829 -11.373 -33.428 1.00 32.28 330 THR A C 1
ATOM 2525 O O . THR A 1 330 ? -21.174 -10.390 -33.090 1.00 32.99 330 THR A O 1
ATOM 2529 N N . ALA A 1 331 ? -22.875 -11.293 -34.240 1.00 31.26 331 ALA A N 1
ATOM 2530 C CA . ALA A 1 331 ? -23.330 -10.005 -34.737 1.00 29.94 331 ALA A CA 1
ATOM 2531 C C . ALA A 1 331 ? -24.315 -9.354 -33.762 1.00 29.32 331 ALA A C 1
ATOM 2532 O O . ALA A 1 331 ? -24.708 -8.206 -33.947 1.00 31.53 331 ALA A O 1
ATOM 2534 N N . GLU A 1 332 ? -24.704 -10.089 -32.722 1.00 27.24 332 GLU A N 1
ATOM 2535 C CA . GLU A 1 332 ? -25.670 -9.589 -31.744 1.00 28.38 332 GLU A CA 1
ATOM 2536 C C . GLU A 1 332 ? -25.102 -8.459 -30.895 1.00 30.34 332 GLU A C 1
ATOM 2537 O O . GLU A 1 332 ? -24.158 -8.652 -30.131 1.00 30.08 332 GLU A O 1
ATOM 2543 N N . THR A 1 333 ? -25.690 -7.279 -31.055 1.00 30.40 333 THR A N 1
ATOM 2544 C CA . THR A 1 333 ? -25.251 -6.057 -30.389 1.00 29.52 333 THR A CA 1
ATOM 2545 C C . THR A 1 333 ? -25.153 -6.230 -28.883 1.00 29.35 333 THR A C 1
ATOM 2546 O O . THR A 1 333 ? -24.187 -5.782 -28.252 1.00 27.35 333 THR A O 1
ATOM 2550 N N . ALA A 1 334 ? -26.164 -6.876 -28.308 1.00 27.25 334 ALA A N 1
ATOM 2551 C CA . ALA A 1 334 ? -26.239 -7.024 -26.867 1.00 28.15 334 ALA A CA 1
ATOM 2552 C C . ALA A 1 334 ? -25.037 -7.799 -26.347 1.00 28.22 334 ALA A C 1
ATOM 2553 O O . ALA A 1 334 ? -24.501 -7.470 -25.294 1.00 27.34 334 ALA A O 1
ATOM 2555 N N . MET A 1 335 ? -24.609 -8.811 -27.098 1.00 24.20 335 MET A N 1
ATOM 2556 C CA . MET A 1 335 ? -23.457 -9.637 -26.713 1.00 26.93 335 MET A CA 1
ATOM 2557 C C . MET A 1 335 ? -22.109 -8.964 -26.978 1.00 24.13 335 MET A C 1
ATOM 2558 O O . MET A 1 335 ? -21.124 -9.225 -26.277 1.00 22.84 335 MET A O 1
ATOM 2563 N N . LEU A 1 336 ? -22.054 -8.123 -28.002 1.00 23.78 336 LEU A N 1
ATOM 2564 C CA . LEU A 1 336 ? -20.841 -7.355 -28.272 1.00 23.47 336 LEU A CA 1
ATOM 2565 C C . LEU A 1 336 ? -20.620 -6.294 -27.186 1.00 23.30 336 LEU A C 1
ATOM 2566 O O . LEU A 1 336 ? -19.491 -6.080 -26.729 1.00 24.83 336 LEU A O 1
ATOM 2571 N N . PHE A 1 337 ? -21.694 -5.640 -26.766 1.00 22.97 337 PHE A N 1
ATOM 2572 C CA . PHE A 1 337 ? -21.594 -4.731 -25.636 1.00 22.16 337 PHE A CA 1
ATOM 2573 C C . PHE A 1 337 ? -21.084 -5.465 -24.406 1.00 22.75 337 PHE A C 1
ATOM 2574 O O . PHE A 1 337 ? -20.296 -4.910 -23.653 1.00 23.14 337 PHE A O 1
ATOM 2582 N N . LEU A 1 338 ? -21.514 -6.713 -24.201 1.00 22.71 338 LEU A N 1
ATOM 2583 C CA . LEU A 1 338 ? -21.052 -7.466 -23.034 1.00 19.58 338 LEU A CA 1
ATOM 2584 C C . LEU A 1 338 ? -19.529 -7.629 -23.063 1.00 19.79 338 LEU A C 1
ATOM 2585 O O . LEU A 1 338 ? -18.873 -7.478 -22.041 1.00 20.42 338 LEU A O 1
ATOM 2590 N N . GLN A 1 339 ? -18.968 -7.924 -24.235 1.00 19.39 339 GLN A N 1
ATOM 2591 C CA . GLN A 1 339 ? -17.519 -7.999 -24.383 1.00 18.60 339 GLN A CA 1
ATOM 2592 C C . GLN A 1 339 ? -16.813 -6.660 -24.133 1.00 19.28 339 GL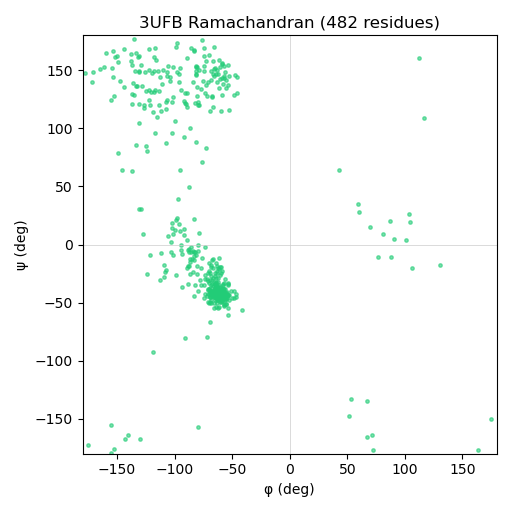N A C 1
ATOM 2593 O O . GLN A 1 339 ? -15.768 -6.616 -23.486 1.00 19.96 339 GLN A O 1
ATOM 2599 N N . LEU A 1 340 ? -17.367 -5.583 -24.676 1.00 19.24 340 LEU A N 1
ATOM 2600 C CA . LEU A 1 340 ? -16.824 -4.249 -24.444 1.00 18.90 340 LEU A CA 1
ATOM 2601 C C . LEU A 1 340 ? -16.756 -3.962 -22.943 1.00 18.20 340 LEU A C 1
ATOM 2602 O O . LEU A 1 340 ? -15.735 -3.518 -22.421 1.00 19.92 340 LEU A O 1
ATOM 2607 N N . ILE A 1 341 ? -17.846 -4.242 -22.248 1.00 17.05 341 ILE A N 1
ATOM 2608 C CA . ILE A 1 341 ? -17.927 -3.979 -20.817 1.00 17.59 341 ILE A CA 1
ATOM 2609 C C . ILE A 1 341 ? -16.903 -4.810 -20.050 1.00 18.80 341 ILE A C 1
ATOM 2610 O O . ILE A 1 341 ? -16.207 -4.298 -19.182 1.00 17.53 341 ILE A O 1
ATOM 2615 N N . MET A 1 342 ? -16.803 -6.092 -20.378 1.00 14.88 342 MET A N 1
ATOM 2616 C CA . MET A 1 342 ? -15.786 -6.938 -19.765 1.00 18.11 342 MET A CA 1
ATOM 2617 C C . MET A 1 342 ? -14.394 -6.340 -19.977 1.00 18.73 342 MET A C 1
ATOM 2618 O O . MET A 1 342 ? -13.600 -6.276 -19.047 1.00 17.12 342 MET A O 1
ATOM 2623 N N . ARG A 1 343 ? -14.113 -5.876 -21.192 1.00 15.88 343 ARG A N 1
ATOM 2624 C CA . ARG A 1 343 ? -12.773 -5.391 -21.522 1.00 18.44 343 ARG A CA 1
ATOM 2625 C C . ARG A 1 343 ? -12.408 -4.161 -20.722 1.00 18.15 343 ARG A C 1
ATOM 2626 O O . ARG A 1 343 ? -11.235 -3.939 -20.397 1.00 20.77 343 ARG A O 1
ATOM 2634 N N . LYS A 1 344 ? -13.413 -3.340 -20.439 1.00 17.66 344 LYS A N 1
ATOM 2635 C CA . LYS A 1 344 ? -13.168 -2.013 -19.872 1.00 19.04 344 LYS A CA 1
ATOM 2636 C C . LYS A 1 344 ? -13.083 -1.975 -18.344 1.00 21.07 344 LYS A C 1
ATOM 2637 O O . LYS A 1 344 ? -12.798 -0.927 -17.759 1.00 19.43 344 LYS A O 1
ATOM 2643 N N . LEU A 1 345 ? -13.313 -3.110 -17.690 1.00 18.77 345 LEU A N 1
ATOM 2644 C CA . LEU A 1 345 ? -13.205 -3.131 -16.224 1.00 16.61 345 LEU A CA 1
ATOM 2645 C C . LEU A 1 345 ? -11.742 -3.154 -15.772 1.00 15.93 345 LEU A C 1
ATOM 2646 O O . LEU A 1 345 ? -10.935 -3.935 -16.296 1.00 16.42 345 LEU A O 1
ATOM 2651 N N . LYS A 1 346 ? -11.395 -2.311 -14.799 1.00 15.49 346 LYS A N 1
ATOM 2652 C CA . LYS A 1 346 ? -10.037 -2.314 -14.266 1.00 20.36 346 LYS A CA 1
ATOM 2653 C C . LYS A 1 346 ? -9.664 -3.714 -13.783 1.00 18.85 346 LYS A C 1
ATOM 2654 O O . LYS A 1 346 ? -10.501 -4.425 -13.222 1.00 18.52 346 LYS A O 1
ATOM 2660 N N . ARG A 1 347 ? -8.419 -4.111 -14.015 1.00 17.75 347 ARG A N 1
ATOM 2661 C CA . ARG A 1 347 ? -7.930 -5.382 -13.493 1.00 21.74 347 ARG A CA 1
ATOM 2662 C C . ARG A 1 347 ? -7.558 -5.187 -12.029 1.00 22.52 347 ARG A C 1
ATOM 2663 O O . ARG A 1 347 ? -7.237 -4.074 -11.611 1.00 21.66 347 ARG A O 1
ATOM 2671 N N . PRO A 1 348 ? -7.621 -6.259 -11.231 1.00 24.83 348 PRO A N 1
ATOM 2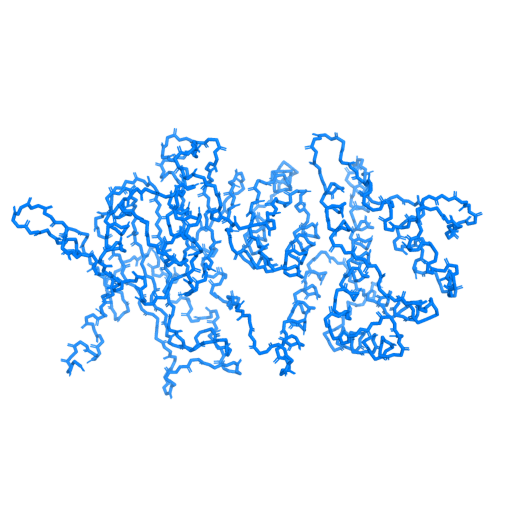672 C CA . PRO A 1 348 ? -7.261 -6.075 -9.820 1.00 27.23 348 PRO A CA 1
ATOM 2673 C C . PRO A 1 348 ? -5.787 -5.709 -9.710 1.00 28.09 348 PRO A C 1
ATOM 2674 O O . PRO A 1 348 ? -5.011 -6.066 -10.591 1.00 27.99 348 PRO A O 1
ATOM 2678 N N . GLY A 1 349 ? -5.416 -4.978 -8.666 1.00 27.80 349 GLY A N 1
ATOM 2679 C CA . GLY A 1 349 ? -4.031 -4.600 -8.474 1.00 30.13 349 GLY A CA 1
ATOM 2680 C C . GLY A 1 349 ? -3.679 -3.317 -9.201 1.00 31.24 349 GLY A C 1
ATOM 2681 O O . GLY A 1 349 ? -2.502 -3.051 -9.451 1.00 30.83 349 GLY A O 1
ATOM 2682 N N . HIS A 1 350 ? -4.693 -2.518 -9.534 1.00 28.66 350 HIS A N 1
ATOM 2683 C CA . HIS A 1 350 ? -4.484 -1.273 -10.276 1.00 27.71 350 HIS A CA 1
ATOM 2684 C C . HIS A 1 350 ? -5.156 -0.076 -9.607 1.00 31.14 350 HIS A C 1
ATOM 2685 O O . HIS A 1 350 ? -5.571 0.878 -10.281 1.00 31.28 350 HIS A O 1
ATOM 2692 N N . GLY A 1 351 ? -5.259 -0.133 -8.281 1.00 30.37 351 GLY A N 1
ATOM 2693 C CA . GLY A 1 351 ? -5.894 0.925 -7.511 1.00 33.62 351 GLY A CA 1
ATOM 2694 C C . GLY A 1 351 ? -6.912 0.365 -6.529 1.00 33.27 351 GLY A C 1
ATOM 2695 O O . GLY A 1 351 ? -7.305 1.034 -5.570 1.00 33.31 351 GLY A O 1
ATOM 2696 N N . SER A 1 352 ? -7.324 -0.876 -6.772 1.00 30.84 352 SER A N 1
ATOM 2697 C CA . SER A 1 352 ? -8.312 -1.564 -5.943 1.00 33.89 352 SER A CA 1
ATOM 2698 C C . SER A 1 352 ? -8.044 -3.066 -5.976 1.00 33.96 352 SER A C 1
ATOM 2699 O O . SER A 1 352 ? -7.364 -3.558 -6.879 1.00 32.02 352 SER A O 1
ATOM 2702 N N . ASP A 1 353 ? -8.600 -3.796 -5.011 1.00 36.57 353 ASP A N 1
ATOM 2703 C CA . ASP A 1 353 ? -8.375 -5.241 -4.933 1.00 32.32 353 ASP A CA 1
ATOM 2704 C C . ASP A 1 353 ? -9.280 -6.054 -5.860 1.00 32.05 353 ASP A C 1
ATOM 2705 O O . ASP A 1 353 ? -8.860 -7.082 -6.387 1.00 29.50 353 ASP A O 1
ATOM 2710 N N . ASN A 1 354 ? -10.518 -5.607 -6.051 1.00 26.89 354 ASN A N 1
ATOM 2711 C CA . ASN A 1 354 ? -11.467 -6.370 -6.871 1.00 26.07 354 ASN A CA 1
ATOM 2712 C C . ASN A 1 354 ? -11.420 -6.023 -8.354 1.00 27.92 354 ASN A C 1
ATOM 2713 O O . ASN A 1 354 ? -12.124 -6.631 -9.165 1.00 23.04 354 ASN A O 1
ATOM 2718 N N . GLY A 1 355 ? -10.617 -5.029 -8.715 1.00 23.02 355 GLY A N 1
ATOM 2719 C CA . GLY A 1 355 ? -10.673 -4.526 -10.073 1.00 18.70 355 GLY A CA 1
ATOM 2720 C C . GLY A 1 355 ? -12.026 -3.868 -10.251 1.00 21.51 355 GLY A C 1
ATOM 2721 O O . GLY A 1 355 ? -12.728 -3.605 -9.270 1.00 21.82 355 GLY A O 1
ATOM 2722 N N . GLY A 1 356 ? -12.402 -3.606 -11.497 1.00 18.73 356 GLY A N 1
ATOM 2723 C CA . GLY A 1 356 ? -13.631 -2.883 -11.768 1.00 17.23 356 GLY A CA 1
ATOM 2724 C C . GLY A 1 356 ? -14.883 -3.722 -11.561 1.00 15.46 356 GLY A C 1
ATOM 2725 O O . GLY A 1 356 ? -14.834 -4.948 -11.513 1.00 15.57 356 GLY A O 1
ATOM 2726 N N . ARG A 1 357 ? -16.015 -3.052 -11.440 1.00 17.36 357 ARG A N 1
ATOM 2727 C CA . ARG A 1 357 ? -17.292 -3.741 -11.297 1.00 16.19 357 ARG A CA 1
ATOM 2728 C C . ARG A 1 357 ? -18.309 -3.179 -12.277 1.00 18.23 357 ARG A C 1
ATOM 2729 O O . ARG A 1 357 ? -18.275 -1.998 -12.627 1.00 18.23 357 ARG A O 1
ATOM 2737 N N . ALA A 1 358 ? -19.226 -4.033 -12.705 1.00 18.69 358 ALA A N 1
ATOM 2738 C CA . ALA A 1 358 ? -20.216 -3.657 -13.702 1.00 15.83 358 ALA A CA 1
ATOM 2739 C C . ALA A 1 358 ? -21.619 -4.050 -13.262 1.00 18.41 358 ALA A C 1
ATOM 2740 O O . ALA A 1 358 ? -21.801 -5.036 -12.550 1.00 17.41 358 ALA A O 1
ATOM 2742 N N . ALA A 1 359 ? -22.602 -3.257 -13.672 1.00 13.58 359 ALA A N 1
ATOM 2743 C CA . ALA A 1 359 ? -24.011 -3.597 -13.509 1.00 18.88 359 ALA A CA 1
ATOM 2744 C C . ALA A 1 359 ? -24.661 -3.371 -14.857 1.00 19.51 359 ALA A C 1
ATOM 2745 O O . ALA A 1 359 ? -24.623 -2.257 -15.381 1.00 17.50 359 ALA A O 1
ATOM 2747 N N . VAL A 1 360 ? -25.255 -4.425 -15.413 1.00 17.23 360 VAL A N 1
ATOM 2748 C CA . VAL A 1 360 ? -25.635 -4.458 -16.818 1.00 19.27 360 VAL A CA 1
ATOM 2749 C C . VAL A 1 360 ? -27.047 -5.029 -16.955 1.00 18.37 360 VAL A C 1
ATOM 2750 O O . VAL A 1 360 ? -27.354 -6.067 -16.379 1.00 17.97 360 VAL A O 1
ATOM 2754 N N . VAL A 1 361 ? -27.915 -4.315 -17.665 1.00 20.41 361 VAL A N 1
ATOM 2755 C CA . VAL A 1 361 ? -29.277 -4.787 -17.913 1.00 18.79 361 VAL A CA 1
ATOM 2756 C C . VAL A 1 361 ? -29.246 -5.596 -19.196 1.00 21.29 361 VAL A C 1
ATOM 2757 O O . VAL A 1 361 ? -28.834 -5.075 -20.237 1.00 20.08 361 VAL A O 1
ATOM 2761 N N . VAL A 1 362 ? -29.646 -6.871 -19.117 1.00 22.55 362 VAL A N 1
ATOM 2762 C CA . VAL A 1 362 ? -29.671 -7.761 -20.277 1.00 19.51 362 VAL A CA 1
ATOM 2763 C C . VAL A 1 362 ? -31.030 -8.467 -20.415 1.00 23.52 362 VAL A C 1
ATOM 2764 O O . VAL A 1 362 ? -31.750 -8.661 -19.434 1.00 21.88 362 VAL A O 1
ATOM 2768 N N . PRO A 1 363 ? -31.378 -8.864 -21.642 1.00 23.16 363 PRO A N 1
ATOM 2769 C CA . PRO A 1 363 ? -32.623 -9.606 -21.852 1.00 27.32 363 PRO A CA 1
ATOM 2770 C C . PRO A 1 363 ? -32.432 -11.101 -21.565 1.00 26.58 363 PRO A C 1
ATOM 2771 O O . PRO A 1 363 ? -31.289 -11.566 -21.436 1.00 24.33 363 PRO A O 1
ATOM 2775 N N . ASN A 1 364 ? -33.530 -11.846 -21.464 1.00 28.40 364 ASN A N 1
ATOM 2776 C CA . ASN A 1 364 ? -33.438 -13.289 -21.216 1.00 27.50 364 ASN A CA 1
ATOM 2777 C C . ASN A 1 364 ? -32.536 -13.987 -22.223 1.00 27.93 364 ASN A C 1
ATOM 2778 O O . ASN A 1 364 ? -31.867 -14.977 -21.899 1.00 26.98 364 ASN A O 1
ATOM 2783 N N . GLY A 1 365 ? -32.536 -13.466 -23.448 1.00 25.28 365 GLY A N 1
ATOM 2784 C CA . GLY A 1 365 ? -31.781 -14.044 -24.541 1.00 28.67 365 GLY A CA 1
ATOM 2785 C C . GLY A 1 365 ? -30.298 -14.131 -24.234 1.00 29.87 365 GLY A C 1
ATOM 2786 O O . GLY A 1 365 ? -29.626 -15.096 -24.609 1.00 29.11 365 GLY A O 1
ATOM 2787 N N . THR A 1 366 ? -29.785 -13.111 -23.558 1.00 25.60 366 THR A N 1
ATOM 2788 C CA . THR A 1 366 ? -28.387 -13.103 -23.151 1.00 25.52 366 THR A CA 1
ATOM 2789 C C . THR A 1 366 ? -28.116 -14.310 -22.254 1.00 25.30 366 THR A C 1
ATOM 2790 O O . THR A 1 366 ? -27.122 -15.017 -22.429 1.00 24.50 366 THR A O 1
ATOM 2794 N N . LEU A 1 367 ? -29.033 -14.558 -21.321 1.00 25.54 367 LEU A N 1
ATOM 2795 C CA . LEU A 1 367 ? -28.902 -15.657 -20.377 1.00 23.63 367 LEU A CA 1
ATOM 2796 C C . LEU A 1 367 ? -28.974 -17.043 -21.041 1.00 27.22 367 LEU A C 1
ATOM 2797 O O . LEU A 1 367 ? -28.112 -17.888 -20.801 1.00 24.30 367 LEU A O 1
ATOM 2802 N N . PHE A 1 368 ? -29.997 -17.288 -21.861 1.00 27.73 368 PHE A N 1
ATOM 2803 C CA . PHE A 1 368 ? -30.188 -18.633 -22.420 1.00 29.19 368 PHE A CA 1
ATOM 2804 C C . PHE A 1 368 ? -29.418 -18.909 -23.710 1.00 32.54 368 PHE A C 1
ATOM 2805 O O . PHE A 1 368 ? -29.325 -20.061 -24.145 1.00 35.71 368 PHE A O 1
ATOM 2813 N N . SER A 1 369 ? -28.873 -17.863 -24.323 1.00 29.67 369 SER A N 1
ATOM 2814 C CA . SER A 1 369 ? -28.224 -17.996 -25.624 1.00 29.36 369 SER A CA 1
ATOM 2815 C C . SER A 1 369 ? -27.088 -19.010 -25.613 1.00 32.81 369 SER A C 1
ATOM 2816 O O . SER A 1 369 ? -26.461 -19.249 -24.580 1.00 32.64 369 SER A O 1
ATOM 2819 N N . ASP A 1 370 ? -26.825 -19.592 -26.778 1.00 34.84 370 ASP A N 1
ATOM 2820 C CA . ASP A 1 370 ? -25.812 -20.631 -26.923 1.00 34.20 370 ASP A CA 1
ATOM 2821 C C . ASP A 1 370 ? -24.898 -20.298 -28.088 1.00 31.96 370 ASP A C 1
ATOM 2822 O O . ASP A 1 370 ? -24.932 -19.187 -28.602 1.00 33.14 370 ASP A O 1
ATOM 2827 N N . GLY A 1 371 ? -24.085 -21.257 -28.516 1.00 29.84 371 GLY A N 1
ATOM 2828 C CA . GLY A 1 371 ? -23.165 -21.008 -29.609 1.00 30.42 371 GLY A CA 1
ATOM 2829 C C . GLY A 1 371 ? -22.087 -20.010 -29.218 1.00 31.85 371 GLY A C 1
ATOM 2830 O O . GLY A 1 371 ? -21.513 -20.099 -28.135 1.00 28.86 371 GLY A O 1
ATOM 2831 N N . ILE A 1 372 ? -21.815 -19.054 -30.098 1.00 31.41 372 ILE A N 1
ATOM 2832 C CA . ILE A 1 372 ? -20.818 -18.015 -29.819 1.00 34.44 372 ILE A CA 1
ATOM 2833 C C . ILE A 1 372 ? -21.080 -17.294 -28.495 1.00 31.13 372 ILE A C 1
ATOM 2834 O O . ILE A 1 372 ? -20.150 -16.904 -27.778 1.00 30.74 372 ILE A O 1
ATOM 2839 N N . SER A 1 373 ? -22.354 -17.126 -28.164 1.00 30.73 373 SER A N 1
ATOM 2840 C CA . SER A 1 373 ? -22.721 -16.474 -26.916 1.00 30.04 373 SER A CA 1
ATOM 2841 C C . SER A 1 373 ? -22.250 -17.287 -25.700 1.00 30.21 373 SER A C 1
ATOM 2842 O O . SER A 1 373 ? -21.848 -16.725 -24.684 1.00 24.40 373 SER A O 1
ATOM 2845 N N . ALA A 1 374 ? -22.307 -18.612 -25.808 1.00 30.48 374 ALA A N 1
ATOM 2846 C CA . ALA A 1 374 ? -21.854 -19.485 -24.731 1.00 25.09 374 ALA A CA 1
ATOM 2847 C C . ALA A 1 374 ? -20.360 -19.284 -24.456 1.00 26.09 374 ALA A C 1
ATOM 2848 O O . ALA A 1 374 ? -19.919 -19.282 -23.301 1.00 23.84 374 ALA A O 1
ATOM 2850 N N . ARG A 1 375 ? -19.592 -19.105 -25.529 1.00 22.34 375 ARG A N 1
ATOM 2851 C CA . ARG A 1 375 ? -18.163 -18.861 -25.432 1.00 23.52 375 ARG A CA 1
ATOM 2852 C C . ARG A 1 375 ? -17.889 -17.533 -24.721 1.00 27.84 375 ARG A C 1
ATOM 2853 O O . ARG A 1 375 ? -16.987 -17.447 -23.879 1.00 22.85 375 ARG A O 1
ATOM 2861 N N . ILE A 1 376 ? -18.679 -16.514 -25.059 1.00 28.56 376 ILE A N 1
ATOM 2862 C CA . ILE A 1 376 ? -18.585 -15.210 -24.409 1.00 24.93 376 ILE A CA 1
ATOM 2863 C C . ILE A 1 376 ? -18.871 -15.348 -22.920 1.00 21.23 376 ILE A C 1
ATOM 2864 O O . ILE A 1 376 ? -18.153 -14.805 -22.089 1.00 22.46 376 ILE A O 1
ATOM 2869 N N . LYS A 1 377 ? -19.920 -16.085 -22.582 1.00 22.26 377 LYS A N 1
ATOM 2870 C CA . LYS A 1 377 ? -20.283 -16.281 -21.181 1.00 21.88 377 LYS A CA 1
ATOM 2871 C C . LYS A 1 377 ? -19.282 -17.141 -20.412 1.00 22.67 377 LYS A C 1
ATOM 2872 O O . LYS A 1 377 ? -19.114 -16.989 -19.198 1.00 19.93 377 LYS A O 1
ATOM 2878 N N . GLU A 1 378 ? -18.633 -18.061 -21.109 1.00 21.17 378 GLU A N 1
ATOM 2879 C CA . GLU A 1 378 ? -17.609 -18.882 -20.475 1.00 24.81 378 GLU A CA 1
ATOM 2880 C C . GLU A 1 378 ? -16.456 -17.982 -20.048 1.00 22.05 378 GLU A C 1
ATOM 2881 O O . GLU A 1 378 ? -15.972 -18.063 -18.923 1.00 20.16 378 GLU A O 1
ATOM 2887 N N . GLU A 1 379 ? -16.023 -17.135 -20.974 1.00 20.27 379 GLU A N 1
ATOM 2888 C CA . GLU A 1 379 ? -14.969 -16.156 -20.714 1.00 23.45 379 GLU A CA 1
ATOM 2889 C C . GLU A 1 379 ? -15.363 -15.284 -19.529 1.00 21.67 379 GLU A C 1
ATOM 2890 O O . GLU A 1 379 ? -14.569 -15.065 -18.618 1.00 24.87 379 GLU A O 1
ATOM 2896 N N . LEU A 1 380 ? -16.599 -14.798 -19.538 1.00 18.82 380 LEU A N 1
ATOM 2897 C CA . LEU A 1 380 ? -17.112 -14.030 -18.414 1.00 17.82 380 LEU A CA 1
ATOM 2898 C C . LEU A 1 380 ? -16.956 -14.797 -17.098 1.00 20.70 380 LEU A C 1
ATOM 2899 O O . LEU A 1 380 ? -16.357 -14.288 -16.148 1.00 17.91 380 LEU A O 1
ATOM 2904 N N . LEU A 1 381 ? -17.490 -16.022 -17.043 1.00 18.08 381 LEU A N 1
ATOM 2905 C CA . LEU A 1 381 ? -17.471 -16.789 -15.798 1.00 20.81 381 LEU A CA 1
ATOM 2906 C C . LEU A 1 381 ? -16.065 -17.212 -15.354 1.00 20.23 381 LEU A C 1
ATOM 2907 O O . LEU A 1 381 ? -15.807 -17.378 -14.164 1.00 23.99 381 LEU A O 1
ATOM 2912 N N . LYS A 1 382 ? -15.161 -17.397 -16.302 1.00 20.29 382 LYS A N 1
ATOM 2913 C CA . LYS A 1 382 ? -13.809 -17.839 -15.968 1.00 20.82 382 LYS A CA 1
ATOM 2914 C C . LYS A 1 382 ? -12.909 -16.701 -15.482 1.00 21.99 382 LYS A C 1
ATOM 2915 O O . LYS A 1 382 ? -11.951 -16.932 -14.752 1.00 22.94 382 LYS A O 1
ATOM 2921 N N . ASN A 1 383 ? -13.222 -15.472 -15.883 1.00 21.72 383 ASN A N 1
ATOM 2922 C CA . ASN A 1 383 ? -12.302 -14.357 -15.661 1.00 19.24 383 ASN A CA 1
ATOM 2923 C C . ASN A 1 383 ? -12.861 -13.213 -14.847 1.00 23.09 383 ASN A C 1
ATOM 2924 O O . ASN A 1 383 ? -12.132 -12.281 -14.470 1.00 19.59 383 ASN A O 1
ATOM 2929 N N . PHE A 1 384 ? -14.164 -13.273 -14.603 1.00 18.91 384 PHE A N 1
ATOM 2930 C CA . PHE A 1 384 ? -14.850 -12.270 -13.817 1.00 17.10 384 PHE A CA 1
ATOM 2931 C C . PHE A 1 384 ? -15.702 -13.003 -12.795 1.00 20.42 384 PHE A C 1
ATOM 2932 O O . PHE A 1 384 ? -15.995 -14.193 -12.955 1.00 19.42 384 PHE A O 1
ATOM 2940 N N . ASN A 1 385 ? -16.103 -12.286 -11.754 1.00 18.44 385 ASN A N 1
ATOM 2941 C CA . ASN A 1 385 ? -16.990 -12.838 -10.736 1.00 18.70 385 ASN A CA 1
ATOM 2942 C C . ASN A 1 385 ? -18.416 -12.341 -10.921 1.00 19.71 385 ASN A C 1
ATOM 2943 O O . ASN A 1 385 ? -18.756 -11.241 -10.473 1.00 18.37 385 ASN A O 1
ATOM 2948 N N . LEU A 1 386 ? -19.248 -13.132 -11.600 1.00 15.59 386 LEU A N 1
ATOM 2949 C CA . LEU A 1 386 ? -20.652 -12.791 -11.761 1.00 17.74 386 LEU A CA 1
ATOM 2950 C C . LEU A 1 386 ? -21.377 -13.207 -10.502 1.00 21.28 386 LEU A C 1
ATOM 2951 O O . LEU A 1 386 ? -21.892 -14.336 -10.404 1.00 22.27 386 LEU A O 1
ATOM 2956 N N . HIS A 1 387 ? -21.411 -12.307 -9.524 1.00 17.93 387 HIS A N 1
ATOM 2957 C CA . HIS A 1 387 ? -21.791 -12.704 -8.175 1.00 17.91 387 HIS A CA 1
ATOM 2958 C C . HIS A 1 387 ? -23.295 -12.669 -7.948 1.00 20.36 387 HIS A C 1
ATOM 2959 O O . HIS A 1 387 ? -23.815 -13.398 -7.093 1.00 20.98 387 HIS A O 1
ATOM 2966 N N . THR A 1 388 ? -23.990 -11.838 -8.722 1.00 21.18 388 THR A N 1
ATOM 2967 C CA . THR A 1 388 ? -25.433 -11.656 -8.547 1.00 19.47 388 THR A CA 1
ATOM 2968 C C . THR A 1 388 ? -26.150 -11.454 -9.877 1.00 20.74 388 THR A C 1
ATOM 2969 O O . THR A 1 388 ? -25.678 -10.712 -10.742 1.00 18.16 388 THR A O 1
ATOM 2973 N N . ILE A 1 389 ? -27.285 -12.128 -10.041 1.00 19.19 389 ILE A N 1
ATOM 2974 C CA . ILE A 1 389 ? -28.204 -11.839 -11.137 1.00 19.75 389 ILE A CA 1
ATOM 2975 C C . ILE A 1 389 ? -29.588 -11.585 -10.547 1.00 21.11 389 ILE A C 1
ATOM 2976 O O . ILE A 1 389 ? -30.141 -12.440 -9.854 1.00 25.21 389 ILE A O 1
ATOM 2981 N N . VAL A 1 390 ? -30.126 -10.393 -10.783 1.00 21.18 390 VAL A N 1
ATOM 2982 C CA . VAL A 1 390 ? -31.458 -10.059 -10.309 1.00 22.98 390 VAL A CA 1
ATOM 2983 C C . VAL A 1 390 ? -32.405 -10.163 -11.503 1.00 25.47 390 VAL A C 1
ATOM 2984 O O . VAL A 1 390 ? -32.202 -9.507 -12.528 1.00 26.97 390 VAL A O 1
ATOM 2988 N N . ARG A 1 391 ? -33.433 -10.993 -11.379 1.00 22.79 391 ARG A N 1
ATOM 2989 C CA . ARG A 1 391 ? -34.342 -11.226 -12.497 1.00 26.08 391 ARG A CA 1
ATOM 2990 C C . ARG A 1 391 ? -35.647 -10.437 -12.338 1.00 24.03 391 ARG A C 1
ATOM 2991 O O . ARG A 1 391 ? -36.307 -10.530 -11.314 1.00 27.99 391 ARG A O 1
ATOM 2999 N N . LEU A 1 392 ? -36.017 -9.664 -13.354 1.00 24.09 392 LEU A N 1
ATOM 3000 C CA . LEU A 1 392 ? -37.170 -8.760 -13.242 1.00 27.22 392 LEU A CA 1
ATOM 3001 C C . LEU A 1 392 ? -38.411 -9.244 -14.012 1.00 23.46 392 LEU A C 1
ATOM 3002 O O . LEU A 1 392 ? -38.286 -9.962 -15.005 1.00 25.01 392 LEU A O 1
ATOM 3007 N N . PRO A 1 393 ? -39.610 -8.832 -13.560 1.00 28.79 393 PRO A N 1
ATOM 3008 C CA . PRO A 1 393 ? -40.869 -9.198 -14.228 1.00 29.45 393 PRO A CA 1
ATOM 3009 C C . PRO A 1 393 ? -40.999 -8.568 -15.607 1.00 30.24 393 PRO A C 1
ATOM 3010 O O . PRO A 1 393 ? -40.364 -7.549 -15.893 1.00 31.92 393 PRO A O 1
ATOM 3014 N N . GLU A 1 394 ? -41.833 -9.159 -16.454 1.00 34.39 394 GLU A N 1
ATOM 3015 C CA . GLU A 1 394 ? -42.187 -8.532 -17.727 1.00 33.51 394 GLU A CA 1
ATOM 3016 C C . GLU A 1 394 ? -42.824 -7.158 -17.491 1.00 31.31 394 GLU A C 1
ATOM 3017 O O . GLU A 1 394 ? -43.358 -6.895 -16.416 1.00 34.64 394 GLU A O 1
ATOM 3023 N N . GLY A 1 395 ? -42.756 -6.286 -18.494 1.00 31.43 395 GLY A N 1
ATOM 3024 C CA . GLY A 1 395 ? -43.403 -4.983 -18.424 1.00 37.05 395 GLY A CA 1
ATOM 3025 C C . GLY A 1 395 ? -42.594 -3.845 -17.814 1.00 37.68 395 GLY A C 1
ATOM 3026 O O . GLY A 1 395 ? -42.990 -2.682 -17.907 1.00 35.15 395 GLY A O 1
ATOM 3027 N N . VAL A 1 396 ? -41.464 -4.170 -17.192 1.00 31.84 396 VAL A N 1
ATOM 3028 C CA . VAL A 1 396 ? -40.636 -3.157 -16.538 1.00 33.59 396 VAL A CA 1
ATOM 3029 C C . VAL A 1 396 ? -40.279 -2.020 -17.480 1.00 33.95 396 VAL A C 1
ATOM 3030 O O . VAL A 1 396 ? -40.165 -0.869 -17.058 1.00 37.74 396 VAL A O 1
ATOM 3034 N N . PHE A 1 397 ? -40.102 -2.341 -18.757 1.00 33.65 397 PHE A N 1
ATOM 3035 C CA . PHE A 1 397 ? -39.717 -1.330 -19.734 1.00 38.47 397 PHE A CA 1
ATOM 3036 C C . PHE A 1 397 ? -40.884 -0.851 -20.613 1.00 38.41 397 PHE A C 1
ATOM 3037 O O . PHE A 1 397 ? -40.669 -0.268 -21.676 1.00 38.27 397 PHE A O 1
ATOM 3045 N N . ALA A 1 398 ? -42.111 -1.095 -20.167 1.00 39.12 398 ALA A N 1
ATOM 3046 C CA . ALA A 1 398 ? -43.281 -0.627 -20.905 1.00 42.19 398 ALA A CA 1
ATOM 3047 C C . ALA A 1 398 ? -43.219 0.890 -21.050 1.00 45.99 398 ALA A C 1
ATOM 3048 O O . ALA A 1 398 ? -42.792 1.584 -20.125 1.00 45.97 398 ALA A O 1
ATOM 3050 N N . PRO A 1 399 ? -43.666 1.415 -22.202 1.00 49.23 399 PRO A N 1
ATOM 3051 C CA . PRO A 1 399 ? -44.322 0.677 -23.284 1.00 46.48 399 PRO A CA 1
ATOM 3052 C C . PRO A 1 399 ? -43.382 0.335 -24.435 1.00 47.44 399 PRO A C 1
ATOM 3053 O O . PRO A 1 399 ? -43.852 -0.073 -25.497 1.00 49.10 399 PRO A O 1
ATOM 3057 N N . TYR A 1 400 ? -42.080 0.503 -24.236 1.00 46.31 400 TYR A N 1
ATOM 3058 C CA . TYR A 1 400 ? -41.118 0.285 -25.312 1.00 44.28 400 TYR A CA 1
ATOM 3059 C C . TYR A 1 400 ? -40.973 -1.191 -25.650 1.00 45.06 400 TYR A C 1
ATOM 3060 O O . TYR A 1 400 ? -40.598 -1.545 -26.767 1.00 45.92 400 TYR A O 1
ATOM 3069 N N . THR A 1 401 ? -41.278 -2.041 -24.673 1.00 42.83 401 THR A N 1
ATOM 3070 C CA . THR A 1 401 ? -41.261 -3.488 -24.845 1.00 39.73 401 THR A CA 1
ATOM 3071 C C . THR A 1 401 ? -41.703 -4.136 -23.539 1.00 37.36 401 THR A C 1
ATOM 3072 O O . THR A 1 401 ? -41.457 -3.591 -22.465 1.00 38.59 401 THR A O 1
ATOM 3076 N N . ASP A 1 402 ? -42.367 -5.286 -23.627 1.00 36.46 402 ASP A N 1
ATOM 3077 C CA . ASP A 1 402 ? -42.824 -5.999 -22.435 1.00 35.83 402 ASP A CA 1
ATOM 3078 C C . ASP A 1 402 ? -41.817 -7.054 -21.993 1.00 37.06 402 ASP A C 1
ATOM 3079 O O . ASP A 1 402 ? -41.988 -7.690 -20.955 1.00 36.53 402 ASP A O 1
ATOM 3084 N N . ILE A 1 403 ? -40.771 -7.223 -22.794 1.00 37.48 403 ILE A N 1
ATOM 3085 C CA . ILE A 1 403 ? -39.717 -8.202 -22.538 1.00 40.28 403 ILE A CA 1
ATOM 3086 C C . ILE A 1 403 ? -39.253 -8.120 -21.081 1.00 39.81 403 ILE A C 1
ATOM 3087 O O . ILE A 1 403 ? -39.260 -7.048 -20.481 1.00 36.14 403 ILE A O 1
ATOM 3092 N N . ALA A 1 404 ? -38.877 -9.250 -20.499 1.00 35.46 404 ALA A N 1
ATOM 3093 C CA . ALA A 1 404 ? -38.372 -9.241 -19.131 1.00 36.16 404 ALA A CA 1
ATOM 3094 C C . ALA A 1 404 ? -36.913 -8.783 -19.137 1.00 35.54 404 ALA A C 1
ATOM 3095 O O . ALA A 1 404 ? -36.193 -9.000 -20.111 1.00 34.47 404 ALA A O 1
ATOM 3097 N N . GLY A 1 405 ? -36.474 -8.142 -18.059 1.00 30.13 405 GLY A N 1
ATOM 3098 C CA . GLY A 1 405 ? -35.087 -7.721 -17.975 1.00 27.52 405 GLY A CA 1
ATOM 3099 C C . GLY A 1 405 ? -34.356 -8.424 -16.852 1.00 24.09 405 GLY A C 1
ATOM 3100 O O . GLY A 1 405 ? -34.972 -8.914 -15.905 1.00 25.50 405 GLY A O 1
ATOM 3101 N N . ASN A 1 406 ? -33.033 -8.468 -16.950 1.00 25.13 406 ASN A N 1
ATOM 3102 C CA . ASN A 1 406 ? -32.218 -9.038 -15.884 1.00 23.36 406 ASN A CA 1
ATOM 3103 C C . ASN A 1 406 ? -31.047 -8.102 -15.611 1.00 21.04 406 ASN A C 1
ATOM 3104 O O . ASN A 1 406 ? -30.572 -7.435 -16.521 1.00 21.35 406 ASN A O 1
ATOM 3109 N N . LEU A 1 407 ? -30.581 -8.062 -14.368 1.00 20.97 407 LEU A N 1
ATOM 3110 C CA . LEU A 1 407 ? -29.447 -7.217 -14.009 1.00 17.71 407 LEU A CA 1
ATOM 3111 C C . LEU A 1 407 ? -28.257 -8.087 -13.656 1.00 20.56 407 LEU A C 1
ATOM 3112 O O . LEU A 1 407 ? -28.298 -8.822 -12.670 1.00 23.97 407 LEU A O 1
ATOM 3117 N N . LEU A 1 408 ? -27.199 -8.015 -14.456 1.00 20.66 408 LEU A N 1
ATOM 3118 C CA . LEU A 1 408 ? -25.974 -8.751 -14.153 1.00 17.73 408 LEU A CA 1
ATOM 3119 C C . LEU A 1 408 ? -25.091 -7.863 -13.297 1.00 21.05 408 LEU A C 1
ATOM 3120 O O . LEU A 1 408 ? -24.863 -6.698 -13.640 1.00 19.25 408 LEU A O 1
ATOM 3125 N N . PHE A 1 409 ? -24.593 -8.405 -12.189 1.00 19.48 409 PHE A N 1
ATOM 3126 C CA . PHE A 1 409 ? -23.576 -7.713 -11.395 1.00 19.28 409 PHE A CA 1
ATOM 3127 C C . PHE A 1 409 ? -22.308 -8.557 -11.357 1.00 19.75 409 PHE A C 1
ATOM 3128 O O . PHE A 1 409 ? -22.309 -9.668 -10.812 1.00 20.19 409 PHE A O 1
ATOM 3136 N N . PHE A 1 410 ? -21.233 -8.055 -11.964 1.00 18.60 410 PHE A N 1
ATOM 3137 C CA . PHE A 1 410 ? -19.962 -8.768 -11.933 1.00 18.13 410 PHE A CA 1
ATOM 3138 C C . PHE A 1 410 ? -18.786 -7.836 -11.687 1.00 18.18 410 PHE A C 1
ATOM 3139 O O . PHE A 1 410 ? -18.885 -6.633 -11.905 1.00 15.99 410 PHE A O 1
ATOM 3147 N N . ASP A 1 411 ? -17.685 -8.396 -11.200 1.00 16.74 411 ASP A N 1
ATOM 3148 C CA . ASP A 1 411 ? -16.463 -7.611 -11.045 1.00 17.29 411 ASP A CA 1
ATOM 3149 C C . ASP A 1 411 ? -15.279 -8.408 -11.562 1.00 20.53 411 ASP A C 1
ATOM 3150 O O . ASP A 1 411 ? -15.439 -9.551 -11.981 1.00 19.28 411 ASP A O 1
ATOM 3155 N N . ARG A 1 412 ? -14.095 -7.805 -11.546 1.00 18.30 412 ARG A N 1
ATOM 3156 C CA . ARG A 1 412 ? -12.933 -8.405 -12.185 1.00 20.61 412 ARG A CA 1
ATOM 3157 C C . ARG A 1 412 ? -12.051 -9.115 -11.142 1.00 23.28 412 ARG A C 1
ATOM 3158 O O . ARG A 1 412 ? -10.867 -9.361 -11.372 1.00 19.58 412 ARG A O 1
ATOM 3166 N N . SER A 1 413 ? -12.624 -9.459 -9.992 1.00 22.37 413 SER A N 1
ATOM 3167 C CA . SER A 1 413 ? -11.791 -9.941 -8.886 1.00 25.15 413 SER A CA 1
ATOM 3168 C C . SER A 1 413 ? -11.145 -11.300 -9.178 1.00 26.41 413 SER A C 1
ATOM 3169 O O . SER A 1 413 ? -10.039 -11.590 -8.718 1.00 26.08 413 SER A O 1
ATOM 3172 N N . GLY A 1 414 ? -11.834 -12.115 -9.964 1.00 22.93 414 GLY A N 1
ATOM 3173 C CA . GLY A 1 414 ? -11.404 -13.478 -10.223 1.00 27.93 414 GLY A CA 1
ATOM 3174 C C . GLY A 1 414 ? -12.565 -14.278 -10.791 1.00 23.00 414 GLY A C 1
ATOM 3175 O O . GLY A 1 414 ? -13.638 -13.726 -11.023 1.00 21.85 414 GLY A O 1
ATOM 3176 N N . PRO A 1 415 ? -12.356 -15.579 -11.030 1.00 23.85 415 PRO A N 1
ATOM 3177 C CA . PRO A 1 415 ? -13.393 -16.453 -11.597 1.00 22.62 415 PRO A CA 1
ATOM 3178 C C . PRO A 1 415 ? -14.647 -16.564 -10.741 1.00 23.17 415 PRO A C 1
ATOM 3179 O O . PRO A 1 415 ? -14.603 -16.395 -9.516 1.00 23.39 415 PRO A O 1
ATOM 3183 N N . THR A 1 416 ? -15.768 -16.831 -11.399 1.00 21.92 416 THR A N 1
ATOM 3184 C CA . THR A 1 416 ? -17.035 -17.026 -10.706 1.00 19.41 416 THR A CA 1
ATOM 3185 C C . THR A 1 416 ? -17.078 -18.395 -10.043 1.00 23.67 416 THR A C 1
ATOM 3186 O O . THR A 1 416 ? -16.580 -19.371 -10.596 1.00 23.25 416 THR A O 1
ATOM 3190 N N . ASP A 1 417 ? -17.644 -18.450 -8.841 1.00 24.21 417 ASP A N 1
ATOM 3191 C CA . ASP A 1 417 ? -17.908 -19.725 -8.181 1.00 26.16 417 ASP A CA 1
ATOM 3192 C C . ASP A 1 417 ? -19.417 -19.829 -7.968 1.00 23.54 417 ASP A C 1
ATOM 3193 O O . ASP A 1 417 ? -20.131 -20.253 -8.870 1.00 25.48 417 ASP A O 1
ATOM 3198 N N . ASP A 1 418 ? -19.912 -19.405 -6.809 1.00 22.78 418 ASP A N 1
ATOM 3199 C CA . ASP A 1 418 ? -21.357 -19.328 -6.584 1.00 27.88 418 ASP A CA 1
ATOM 3200 C C . ASP A 1 418 ? -21.991 -18.075 -7.194 1.00 27.46 418 ASP A C 1
ATOM 3201 O O . ASP A 1 418 ? -21.464 -16.974 -7.059 1.00 24.38 418 ASP A O 1
ATOM 3206 N N . ILE A 1 419 ? -23.130 -18.251 -7.853 1.00 20.20 419 ILE A N 1
ATOM 3207 C CA . ILE A 1 419 ? -23.894 -17.117 -8.366 1.00 23.39 419 ILE A CA 1
ATOM 3208 C C . ILE A 1 419 ? -25.222 -17.019 -7.630 1.00 26.19 419 ILE A C 1
ATOM 3209 O O . ILE A 1 419 ? -26.010 -17.963 -7.644 1.00 23.54 419 ILE A O 1
ATOM 3214 N N . TRP A 1 420 ? -25.461 -15.893 -6.964 1.00 22.62 420 TRP A N 1
ATOM 3215 C CA . TRP A 1 420 ? -26.758 -15.643 -6.352 1.00 23.34 420 TRP A CA 1
ATOM 3216 C C . TRP A 1 420 ? -27.763 -15.150 -7.380 1.00 26.82 420 TRP A C 1
ATOM 3217 O O . TRP A 1 420 ? -27.493 -14.191 -8.102 1.00 21.17 420 TRP A O 1
ATOM 3228 N N . TYR A 1 421 ? -28.923 -15.801 -7.436 1.00 23.93 421 TYR A N 1
ATOM 3229 C CA . TYR A 1 421 ? -30.035 -15.307 -8.232 1.00 22.35 421 TYR A CA 1
ATOM 3230 C C . TYR A 1 421 ? -31.061 -14.696 -7.288 1.00 22.36 421 TYR A C 1
ATOM 3231 O O . TYR A 1 421 ? -31.291 -15.198 -6.193 1.00 24.96 421 TYR A O 1
ATOM 3240 N N . TYR A 1 422 ? -31.660 -13.590 -7.697 1.00 23.15 422 TYR A N 1
ATOM 3241 C CA . TYR A 1 422 ? -32.713 -12.987 -6.897 1.00 23.14 422 TYR A CA 1
ATOM 3242 C C . TYR A 1 422 ? -33.815 -12.573 -7.852 1.00 28.67 422 TYR A C 1
ATOM 3243 O O . TYR A 1 422 ? -33.575 -11.809 -8.797 1.00 27.76 422 TYR A O 1
ATOM 3252 N N . GLN A 1 423 ? -35.011 -13.114 -7.631 1.00 24.28 423 GLN A N 1
ATOM 3253 C CA . GLN A 1 423 ? -36.145 -12.823 -8.491 1.00 28.11 423 GLN A CA 1
ATOM 3254 C C . GLN A 1 423 ? -37.116 -11.902 -7.795 1.00 28.40 423 GLN A C 1
ATOM 3255 O O . GLN A 1 423 ? -37.594 -12.188 -6.699 1.00 31.18 423 GLN A O 1
ATOM 3261 N N . ILE A 1 424 ? -37.403 -10.789 -8.448 1.00 29.06 424 ILE A N 1
ATOM 3262 C CA . ILE A 1 424 ? -38.437 -9.892 -7.982 1.00 29.99 424 ILE A CA 1
ATOM 3263 C C . ILE A 1 424 ? -39.722 -10.253 -8.717 1.00 31.26 424 ILE A C 1
ATOM 3264 O O . ILE A 1 424 ? -39.717 -10.453 -9.932 1.00 32.99 424 ILE A O 1
ATOM 3269 N N . THR A 1 425 ? -40.819 -10.368 -7.987 1.00 32.35 425 THR A N 1
ATOM 3270 C CA . THR A 1 425 ? -42.091 -10.684 -8.634 1.00 35.91 425 THR A CA 1
ATOM 3271 C C . THR A 1 425 ? -43.012 -9.473 -8.695 1.00 35.96 425 THR A C 1
ATOM 3272 O O . THR A 1 425 ? -43.014 -8.640 -7.790 1.00 37.88 425 THR A O 1
ATOM 3276 N N . VAL A 1 426 ? -43.784 -9.376 -9.776 1.00 38.97 426 VAL A N 1
ATOM 3277 C CA . VAL A 1 426 ? -44.761 -8.302 -9.935 1.00 43.31 426 VAL A CA 1
ATOM 3278 C C . VAL A 1 426 ? -45.817 -8.436 -8.840 1.00 42.54 426 VAL A C 1
ATOM 3279 O O . VAL A 1 426 ? -46.215 -9.550 -8.496 1.00 44.50 426 VAL A O 1
ATOM 3283 N N . PRO A 1 427 ? -46.247 -7.306 -8.261 1.00 41.80 427 PRO A N 1
ATOM 3284 C CA . PRO A 1 427 ? -47.173 -7.323 -7.123 1.00 49.74 427 PRO A CA 1
ATOM 3285 C C . PRO A 1 427 ? -48.438 -8.139 -7.393 1.00 47.13 427 PRO A C 1
ATOM 3286 O O . PRO A 1 427 ? -48.832 -8.293 -8.553 1.00 49.40 427 PRO A O 1
ATOM 3290 N N . GLU A 1 428 ? -49.060 -8.639 -6.326 1.00 52.00 428 GLU A N 1
ATOM 3291 C CA . GLU A 1 428 ? -50.220 -9.532 -6.424 1.00 56.26 428 GLU A CA 1
ATOM 3292 C C . GLU A 1 428 ? -51.303 -9.100 -7.419 1.00 59.28 428 GLU A C 1
ATOM 3293 O O . GLU A 1 428 ? -51.583 -7.911 -7.588 1.00 59.37 428 GLU A O 1
ATOM 3299 N N . GLY A 1 429 ? -51.912 -10.083 -8.075 1.00 60.05 429 GLY A N 1
ATOM 3300 C CA . GLY A 1 429 ? -53.030 -9.827 -8.964 1.00 58.77 429 GLY A CA 1
ATOM 3301 C C . GLY A 1 429 ? -52.638 -9.251 -10.311 1.00 58.11 429 GLY A C 1
ATOM 3302 O O . GLY A 1 429 ? -53.466 -9.169 -11.221 1.00 57.86 429 GLY A O 1
ATOM 3303 N N . ARG A 1 430 ? -51.380 -8.841 -10.443 1.00 52.35 430 ARG A N 1
ATOM 3304 C CA . ARG A 1 430 ? -50.883 -8.326 -11.711 1.00 49.65 430 ARG A CA 1
ATOM 3305 C C . ARG A 1 430 ? -49.897 -9.317 -12.330 1.00 49.67 430 ARG A C 1
ATOM 3306 O O . ARG A 1 430 ? -49.221 -10.061 -11.611 1.00 44.82 430 ARG A O 1
ATOM 3314 N N . LYS A 1 431 ? -49.826 -9.337 -13.658 1.00 41.87 431 LYS A N 1
ATOM 3315 C CA . LYS A 1 431 ? -48.911 -10.242 -14.349 1.00 46.31 431 LYS A CA 1
ATOM 3316 C C . LYS A 1 431 ? -47.734 -9.515 -14.995 1.00 47.55 431 LYS A C 1
ATOM 3317 O O . LYS A 1 431 ? -46.714 -10.124 -15.317 1.00 47.14 431 LYS A O 1
ATOM 3323 N N . LYS A 1 432 ? -47.876 -8.207 -15.173 1.00 45.34 432 LYS A N 1
ATOM 3324 C CA . LYS A 1 432 ? -46.807 -7.400 -15.740 1.00 44.92 432 LYS A CA 1
ATOM 3325 C C . LYS A 1 432 ? -47.009 -5.924 -15.422 1.00 43.64 432 LYS A C 1
ATOM 3326 O O . LYS A 1 432 ? -48.136 -5.465 -15.240 1.00 40.76 432 LYS A O 1
ATOM 3332 N N . TYR A 1 433 ? -45.908 -5.183 -15.361 1.00 39.50 433 TYR A N 1
ATOM 3333 C CA . TYR A 1 433 ? -45.982 -3.750 -15.157 1.00 39.88 433 TYR A CA 1
ATOM 3334 C C . TYR A 1 433 ? -46.490 -3.109 -16.444 1.00 41.34 433 TYR A C 1
ATOM 3335 O O . TYR A 1 433 ? -46.384 -3.700 -17.520 1.00 37.55 433 TYR A O 1
ATOM 3344 N N . THR A 1 434 ? -47.041 -1.904 -16.328 1.00 40.51 434 THR A N 1
ATOM 3345 C CA . THR A 1 434 ? -47.528 -1.161 -17.485 1.00 43.27 434 THR A CA 1
ATOM 3346 C C . THR A 1 434 ? -47.050 0.282 -17.438 1.00 47.96 434 THR A C 1
ATOM 3347 O O . THR A 1 434 ? -46.615 0.762 -16.395 1.00 47.79 434 THR A O 1
ATOM 3351 N N . LYS A 1 435 ? -47.155 0.982 -18.561 1.00 49.40 435 LYS A N 1
ATOM 3352 C CA . LYS A 1 435 ? -46.749 2.379 -18.613 1.00 48.10 435 LYS A CA 1
ATOM 3353 C C . LYS A 1 435 ? -47.412 3.207 -17.513 1.00 51.61 435 LYS A C 1
ATOM 3354 O O . LYS A 1 435 ? -46.762 4.034 -16.877 1.00 50.30 435 LYS A O 1
ATOM 3360 N N . THR A 1 436 ? -48.705 2.980 -17.302 1.00 51.33 436 THR A N 1
ATOM 3361 C CA . THR A 1 436 ? -49.467 3.726 -16.305 1.00 49.61 436 THR A CA 1
ATOM 3362 C C . THR A 1 436 ? -49.313 3.132 -14.908 1.00 47.22 436 THR A C 1
ATOM 3363 O O . THR A 1 436 ? -49.493 3.826 -13.910 1.00 46.67 436 THR A O 1
ATOM 3367 N N . LYS A 1 437 ? -48.978 1.848 -14.845 1.00 46.80 437 LYS A N 1
ATOM 3368 C CA . LYS A 1 437 ? -48.666 1.195 -13.571 1.00 44.40 437 LYS A CA 1
ATOM 3369 C C . LYS A 1 437 ? -47.270 0.571 -13.644 1.00 46.65 437 LYS A C 1
ATOM 3370 O O . LYS A 1 437 ? -47.128 -0.631 -13.885 1.00 43.41 437 LYS A O 1
ATOM 3376 N N . PRO A 1 438 ? -46.232 1.401 -13.454 1.00 45.20 438 PRO A N 1
ATOM 3377 C CA . PRO A 1 438 ? -44.831 0.977 -13.569 1.00 41.11 438 PRO A CA 1
ATOM 3378 C C . PRO A 1 438 ? -44.276 0.383 -12.276 1.00 39.60 438 PRO A C 1
ATOM 3379 O O . PRO A 1 438 ? -44.910 0.462 -11.222 1.00 36.51 438 PRO A O 1
ATOM 3383 N N . MET A 1 439 ? -43.093 -0.216 -12.367 1.00 38.81 439 MET A N 1
ATOM 3384 C CA . MET A 1 439 ? -42.418 -0.732 -11.186 1.00 35.37 439 MET A CA 1
ATOM 3385 C C . MET A 1 439 ? -42.019 0.439 -10.289 1.00 37.10 439 MET A C 1
ATOM 3386 O O . MET A 1 439 ? -41.695 1.519 -10.779 1.00 36.48 439 MET A O 1
ATOM 3391 N N . GLU A 1 440 ? -42.038 0.230 -8.979 1.00 35.17 440 GLU A N 1
ATOM 3392 C CA . GLU A 1 440 ? -41.695 1.307 -8.059 1.00 38.58 440 GLU A CA 1
ATOM 3393 C C . GLU A 1 440 ? -40.524 0.953 -7.138 1.00 34.86 440 GLU A C 1
ATOM 3394 O O . GLU A 1 440 ? -40.311 -0.211 -6.799 1.00 34.13 440 GLU A O 1
ATOM 3400 N N . SER A 1 441 ? -39.767 1.973 -6.743 1.00 30.21 441 SER A N 1
ATOM 3401 C CA . SER A 1 441 ? -38.589 1.794 -5.906 1.00 32.11 441 SER A CA 1
ATOM 3402 C C . SER A 1 441 ? -38.808 0.917 -4.682 1.00 35.03 441 SER A C 1
ATOM 3403 O O . SER A 1 441 ? -37.940 0.114 -4.334 1.00 32.56 441 SER A O 1
ATOM 3406 N N . HIS A 1 442 ? -39.952 1.060 -4.023 1.00 33.53 442 HIS A N 1
ATOM 3407 C CA . HIS A 1 442 ? -40.186 0.301 -2.795 1.00 35.86 442 HIS A CA 1
ATOM 3408 C C . HIS A 1 442 ? -40.095 -1.206 -3.045 1.00 31.83 442 HIS A C 1
ATOM 3409 O O . HIS A 1 442 ? -39.817 -1.982 -2.133 1.00 33.35 442 HIS A O 1
ATOM 3416 N N . GLU A 1 443 ? -40.303 -1.609 -4.291 1.00 31.36 443 GLU A N 1
ATOM 3417 C CA . GLU A 1 443 ? -40.258 -3.019 -4.649 1.00 33.92 443 GLU A CA 1
ATOM 3418 C C . GLU A 1 443 ? -38.841 -3.604 -4.589 1.00 35.16 443 GLU A C 1
ATOM 3419 O O . GLU A 1 443 ? -38.670 -4.824 -4.575 1.00 36.52 443 GLU A O 1
ATOM 3425 N N . PHE A 1 444 ? -37.829 -2.739 -4.550 1.00 30.22 444 PHE A N 1
ATOM 3426 C CA . PHE A 1 444 ? -36.442 -3.197 -4.443 1.00 30.66 444 PHE A CA 1
ATOM 3427 C C . PHE A 1 444 ? -35.966 -3.250 -2.993 1.00 30.08 444 PHE A C 1
ATOM 3428 O O . PHE A 1 444 ? -34.885 -3.752 -2.712 1.00 33.10 444 PHE A O 1
ATOM 3436 N N . ASP A 1 445 ? -36.770 -2.735 -2.071 1.00 33.93 445 ASP A N 1
ATOM 3437 C CA . ASP A 1 445 ? -36.378 -2.691 -0.659 1.00 35.09 445 ASP A CA 1
ATOM 3438 C C . ASP A 1 445 ? -35.998 -4.054 -0.065 1.00 35.25 445 ASP A C 1
ATOM 3439 O O . ASP A 1 445 ? -35.015 -4.172 0.672 1.00 31.53 445 ASP A O 1
ATOM 3444 N N . GLU A 1 446 ? -36.785 -5.080 -0.369 1.00 35.67 446 GLU A N 1
ATOM 3445 C CA . GLU A 1 446 ? -36.499 -6.415 0.144 1.00 35.68 446 GLU A CA 1
ATOM 3446 C C . GLU A 1 446 ? -35.138 -6.881 -0.365 1.00 32.48 446 GLU A C 1
ATOM 3447 O O . GLU A 1 446 ? -34.347 -7.470 0.368 1.00 32.07 446 GLU A O 1
ATOM 3453 N N . CYS A 1 447 ? -34.866 -6.602 -1.632 1.00 31.83 447 CYS A N 1
ATOM 3454 C CA . CYS A 1 447 ? -33.609 -7.028 -2.234 1.00 30.76 447 CYS A CA 1
ATOM 3455 C C . CYS A 1 447 ? -32.434 -6.249 -1.639 1.00 30.27 447 CYS A C 1
ATOM 3456 O O . CYS A 1 447 ? -31.393 -6.823 -1.335 1.00 30.69 447 CYS A O 1
ATOM 3459 N N . LEU A 1 448 ? -32.612 -4.945 -1.463 1.00 29.85 448 LEU A N 1
ATOM 3460 C CA . LEU A 1 448 ? -31.584 -4.112 -0.841 1.00 32.64 448 LEU A CA 1
ATOM 3461 C C . LEU A 1 448 ? -31.146 -4.624 0.520 1.00 34.19 448 LEU A C 1
ATOM 3462 O O . LEU A 1 448 ? -29.954 -4.679 0.813 1.00 31.95 448 LEU A O 1
ATOM 3467 N N . ASN A 1 449 ? -32.109 -4.976 1.361 1.00 34.87 449 ASN A N 1
ATOM 3468 C CA . ASN A 1 449 ? -31.797 -5.458 2.702 1.00 36.42 449 ASN A CA 1
ATOM 3469 C C . ASN A 1 449 ? -31.121 -6.812 2.673 1.00 32.72 449 ASN A C 1
ATOM 3470 O O . ASN A 1 449 ? -30.260 -7.108 3.498 1.00 39.12 449 ASN A O 1
ATOM 3475 N N . TRP A 1 450 ? -31.525 -7.625 1.706 1.00 31.29 450 TRP A N 1
ATOM 3476 C CA . TRP A 1 450 ? -31.002 -8.964 1.532 1.00 31.29 450 TRP A CA 1
ATOM 3477 C C . TRP A 1 450 ? -29.564 -8.922 0.996 1.00 33.36 450 TRP A C 1
ATOM 3478 O O . TRP A 1 450 ? -28.753 -9.806 1.296 1.00 30.39 450 TRP A O 1
ATOM 3489 N N . TRP A 1 451 ? -29.258 -7.877 0.224 1.00 28.16 451 TRP A N 1
ATOM 3490 C CA . TRP A 1 451 ? -27.993 -7.770 -0.510 1.00 30.00 451 TRP A CA 1
ATOM 3491 C C . TRP A 1 451 ? -26.754 -8.067 0.341 1.00 32.95 451 TRP A C 1
ATOM 3492 O O . TRP A 1 451 ? -25.863 -8.806 -0.078 1.00 29.05 451 TRP A O 1
ATOM 3503 N N . SER A 1 452 ? -26.697 -7.488 1.534 1.00 33.45 452 SER A N 1
ATOM 3504 C CA . SER A 1 452 ? -25.542 -7.680 2.410 1.00 37.65 452 SER A CA 1
ATOM 3505 C C . SER A 1 452 ? -25.842 -8.695 3.515 1.00 39.46 452 SER A C 1
ATOM 3506 O O . SER A 1 452 ? -25.053 -8.871 4.444 1.00 40.56 452 SER A O 1
ATOM 3509 N N . ASN A 1 453 ? -26.988 -9.356 3.400 1.00 37.66 453 ASN A N 1
ATOM 3510 C CA . ASN A 1 453 ? -27.395 -10.396 4.338 1.00 40.46 453 ASN A CA 1
ATOM 3511 C C . ASN A 1 453 ? -27.975 -11.554 3.556 1.00 38.14 453 ASN A C 1
ATOM 3512 O O . ASN A 1 453 ? -29.150 -11.864 3.713 1.00 37.30 453 ASN A O 1
ATOM 3517 N N . ARG A 1 454 ? -27.166 -12.190 2.714 1.00 33.26 454 ARG A N 1
ATOM 3518 C CA . ARG A 1 454 ? -27.694 -13.148 1.745 1.00 32.43 454 ARG A CA 1
ATOM 3519 C C . ARG A 1 454 ? -28.006 -14.531 2.312 1.00 35.93 454 ARG A C 1
ATOM 3520 O O . ARG A 1 454 ? -27.132 -15.221 2.828 1.00 34.77 454 ARG A O 1
ATOM 3528 N N . ILE A 1 455 ? -29.270 -14.923 2.201 1.00 36.79 455 ILE A N 1
ATOM 3529 C CA . ILE A 1 455 ? -29.710 -16.271 2.548 1.00 36.76 455 ILE A CA 1
ATOM 3530 C C . ILE A 1 455 ? -30.670 -16.740 1.471 1.00 34.49 455 ILE A C 1
ATOM 3531 O O . ILE A 1 455 ? -31.303 -15.920 0.806 1.00 35.97 455 ILE A O 1
ATOM 3536 N N . VAL A 1 456 ? -30.780 -18.048 1.282 1.00 30.35 456 VAL A N 1
ATOM 3537 C CA . VAL A 1 456 ? -31.776 -18.562 0.355 1.00 34.74 456 VAL A CA 1
ATOM 3538 C C . VAL A 1 456 ? -33.159 -18.363 0.961 1.00 35.69 456 VAL A C 1
ATOM 3539 O O . VAL A 1 456 ? -33.351 -18.524 2.165 1.00 39.80 456 VAL A O 1
ATOM 3543 N N . ASN A 1 457 ? -34.110 -17.978 0.124 1.00 35.28 457 ASN A N 1
ATOM 3544 C CA . ASN A 1 457 ? -35.489 -17.799 0.551 1.00 32.04 457 ASN A CA 1
ATOM 3545 C C . ASN A 1 457 ? -36.393 -17.962 -0.659 1.00 35.32 457 ASN A C 1
ATOM 3546 O O . ASN A 1 457 ? -36.010 -18.603 -1.638 1.00 34.46 457 ASN A O 1
ATOM 3551 N N . GLN A 1 458 ? -37.579 -17.371 -0.606 1.00 33.99 458 GLN A N 1
ATOM 3552 C CA . GLN A 1 458 ? -38.545 -17.534 -1.683 1.00 32.95 458 GLN A CA 1
ATOM 3553 C C . GLN A 1 458 ? -38.120 -16.806 -2.965 1.00 33.39 458 GLN A C 1
ATOM 3554 O O . GLN A 1 458 ? -38.553 -17.157 -4.066 1.00 31.53 458 GLN A O 1
ATOM 3560 N N . ASN A 1 459 ? -37.268 -15.795 -2.821 1.00 30.92 459 ASN A N 1
ATOM 3561 C CA . ASN A 1 459 ? -36.835 -15.000 -3.966 1.00 29.38 459 ASN A CA 1
ATOM 3562 C C . ASN A 1 459 ? -35.393 -15.256 -4.396 1.00 27.67 459 ASN A C 1
ATOM 3563 O O . ASN A 1 459 ? -35.034 -14.974 -5.532 1.00 28.22 459 ASN A O 1
ATOM 3568 N N . ALA A 1 460 ? -34.580 -15.785 -3.486 1.00 28.55 460 ALA A N 1
ATOM 3569 C CA . ALA A 1 460 ? -33.140 -15.916 -3.725 1.00 30.04 460 ALA A CA 1
ATOM 3570 C C . ALA A 1 460 ? -32.616 -17.352 -3.619 1.00 28.82 460 ALA A C 1
ATOM 3571 O O . ALA A 1 460 ? -32.924 -18.078 -2.664 1.00 29.82 460 ALA A O 1
ATOM 3573 N N . TRP A 1 461 ? -31.811 -17.756 -4.596 1.00 25.56 461 TRP A N 1
ATOM 3574 C CA . TRP A 1 461 ? -31.170 -19.070 -4.560 1.00 29.45 461 TRP A CA 1
ATOM 3575 C C . TRP A 1 461 ? -29.762 -19.021 -5.150 1.00 30.86 461 TRP A C 1
ATOM 3576 O O . TRP A 1 461 ? -29.383 -18.029 -5.768 1.00 25.87 461 TRP A O 1
ATOM 3587 N N . LYS A 1 462 ? -28.988 -20.087 -4.958 1.00 26.14 462 LYS A N 1
ATOM 3588 C CA . LYS A 1 462 ? -27.625 -20.130 -5.483 1.00 28.96 462 LYS A CA 1
ATOM 3589 C C . LYS A 1 462 ? -27.459 -21.129 -6.616 1.00 32.58 462 LYS A C 1
ATOM 3590 O O . LYS A 1 462 ? -27.988 -22.242 -6.557 1.00 28.76 462 LYS A O 1
ATOM 3596 N N . GLU A 1 463 ? -26.722 -20.724 -7.647 1.00 22.23 463 GLU A N 1
ATOM 3597 C CA . GLU A 1 463 ? -26.266 -21.652 -8.682 1.00 27.29 463 GLU A CA 1
ATOM 3598 C C . GLU A 1 463 ? -24.738 -21.690 -8.647 1.00 27.70 463 GLU A C 1
ATOM 3599 O O . GLU A 1 463 ? -24.111 -20.886 -7.965 1.00 28.05 463 GLU A O 1
ATOM 3605 N N . SER A 1 464 ? -24.135 -22.632 -9.357 1.00 26.74 464 SER A N 1
ATOM 3606 C CA . SER A 1 464 ? -22.689 -22.791 -9.299 1.00 27.14 464 SER A CA 1
ATOM 3607 C C . SER A 1 464 ? -22.123 -22.716 -10.710 1.00 26.20 464 SER A C 1
ATOM 3608 O O . SER A 1 464 ? -22.652 -23.352 -11.636 1.00 27.75 464 SER A O 1
ATOM 3611 N N . ALA A 1 465 ? -21.071 -21.921 -10.886 1.00 26.07 465 ALA A N 1
ATOM 3612 C CA . ALA A 1 465 ? -20.438 -21.780 -12.200 1.00 24.06 465 ALA A CA 1
ATOM 3613 C C . ALA A 1 465 ? -19.975 -23.123 -12.752 1.00 26.82 465 ALA A C 1
ATOM 3614 O O . ALA A 1 465 ? -20.127 -23.395 -13.940 1.00 28.41 465 ALA A O 1
ATOM 3616 N N . SER A 1 466 ? -19.400 -23.963 -11.900 1.00 25.84 466 SER A N 1
ATOM 3617 C CA . SER A 1 466 ? -18.860 -25.228 -12.389 1.00 28.65 466 SER A CA 1
ATOM 3618 C C . SER A 1 466 ? -19.975 -26.179 -12.835 1.00 25.93 466 SER A C 1
ATOM 3619 O O . SER A 1 466 ? -19.761 -27.041 -13.673 1.00 32.73 466 SER A O 1
ATOM 3622 N N . GLU A 1 467 ? -21.169 -26.003 -12.290 1.00 27.70 467 GLU A N 1
ATOM 3623 C CA . GLU A 1 467 ? -22.322 -26.772 -12.744 1.00 30.87 467 GLU A CA 1
ATOM 3624 C C . GLU A 1 467 ? -22.898 -26.181 -14.030 1.00 32.31 467 GLU A C 1
ATOM 3625 O O . GLU A 1 467 ? -23.289 -26.913 -14.936 1.00 31.42 467 GLU A O 1
ATOM 3631 N N . ILE A 1 468 ? -22.936 -24.851 -14.108 1.00 26.63 468 ILE A N 1
ATOM 3632 C CA . ILE A 1 468 ? -23.503 -24.153 -15.262 1.00 31.03 468 ILE A CA 1
ATOM 3633 C C . ILE A 1 468 ? -22.709 -24.374 -16.548 1.00 26.61 468 ILE A C 1
ATOM 3634 O O . ILE A 1 468 ? -23.288 -24.642 -17.603 1.00 27.28 468 ILE A O 1
ATOM 3639 N N . ILE A 1 469 ? -21.387 -24.268 -16.463 1.00 23.71 469 ILE A N 1
ATOM 3640 C CA . ILE A 1 469 ? -20.558 -24.449 -17.646 1.00 24.90 469 ILE A CA 1
ATOM 3641 C C . ILE A 1 469 ? -20.381 -25.931 -17.936 1.00 30.67 469 ILE A C 1
ATOM 3642 O O . ILE A 1 469 ? -19.870 -26.682 -17.097 1.00 26.58 469 ILE A O 1
ATOM 3647 N N . LYS A 1 470 ? -20.780 -26.338 -19.137 1.00 28.00 470 LYS A N 1
ATOM 3648 C CA . LYS A 1 470 ? -20.741 -27.744 -19.501 1.00 30.49 470 LYS A CA 1
ATOM 3649 C C . LYS A 1 470 ? -19.791 -27.996 -20.655 1.00 29.16 470 LYS A C 1
ATOM 3650 O O . LYS A 1 470 ? -19.802 -27.272 -21.647 1.00 27.11 470 LYS A O 1
ATOM 3656 N N . TYR A 1 471 ? -18.953 -29.016 -20.495 1.00 32.09 471 TYR A N 1
ATOM 3657 C CA . TYR A 1 471 ? -17.999 -29.425 -21.513 1.00 30.49 471 TYR A CA 1
ATOM 3658 C C . TYR A 1 471 ? -18.280 -30.860 -21.944 1.00 33.03 471 TYR A C 1
ATOM 3659 O O . TYR A 1 471 ? -18.732 -31.674 -21.143 1.00 32.88 471 TYR A O 1
ATOM 3668 N N . SER A 1 472 ? -18.015 -31.157 -23.212 1.00 34.68 472 SER A N 1
ATOM 3669 C CA . SER A 1 472 ? -18.027 -32.527 -23.710 1.00 36.43 472 SER A CA 1
ATOM 3670 C C . SER A 1 472 ? -16.759 -33.229 -23.241 1.00 37.83 472 SER A C 1
ATOM 3671 O O . SER A 1 472 ? -15.884 -32.597 -22.648 1.00 36.16 472 SER A O 1
ATOM 3674 N N . GLU A 1 473 ? -16.641 -34.522 -23.536 1.00 34.65 473 GLU A N 1
ATOM 3675 C CA . GLU A 1 473 ? -15.474 -35.298 -23.122 1.00 37.75 473 GLU A CA 1
ATOM 3676 C C . GLU A 1 473 ? -14.201 -34.808 -23.812 1.00 37.47 473 GLU A C 1
ATOM 3677 O O . GLU A 1 473 ? -13.117 -34.860 -23.237 1.00 43.67 473 GLU A O 1
ATOM 3683 N N . SER A 1 474 ? -14.341 -34.326 -25.042 1.00 41.20 474 SER A N 1
ATOM 3684 C CA . SER A 1 474 ? -13.224 -33.723 -25.768 1.00 46.02 474 SER A CA 1
ATOM 3685 C C . SER A 1 474 ? -12.778 -32.409 -25.125 1.00 45.66 474 SER A C 1
ATOM 3686 O O . SER A 1 474 ? -11.709 -31.878 -25.441 1.00 45.60 474 SER A O 1
ATOM 3689 N N . GLY A 1 475 ? -13.609 -31.885 -24.230 1.00 39.49 475 GLY A N 1
ATOM 3690 C CA . GLY A 1 475 ? -13.327 -30.616 -23.587 1.00 38.59 475 GLY A CA 1
ATOM 3691 C C . GLY A 1 475 ? -13.921 -29.453 -24.354 1.00 36.27 475 GLY A C 1
ATOM 3692 O O . GLY A 1 475 ? -13.707 -28.295 -23.993 1.00 38.58 475 GLY A O 1
ATOM 3693 N N . GLN A 1 476 ? -14.666 -29.756 -25.414 1.00 35.52 476 GLN A N 1
ATOM 3694 C CA . GLN A 1 476 ? -15.345 -28.714 -26.175 1.00 41.24 476 GLN A CA 1
ATOM 3695 C C . GLN A 1 476 ? -16.465 -28.099 -25.336 1.00 32.61 476 GLN A C 1
ATOM 3696 O O . GLN A 1 476 ? -17.144 -28.793 -24.584 1.00 29.75 476 GLN A O 1
ATOM 3702 N N . LEU A 1 477 ? -16.636 -26.788 -25.449 1.00 31.79 477 LEU A N 1
ATOM 3703 C CA . LEU A 1 477 ? -17.665 -26.096 -24.682 1.00 31.90 477 LEU A CA 1
ATOM 3704 C C . LEU A 1 477 ? -19.021 -26.459 -25.258 1.00 30.56 477 LEU A C 1
ATOM 3705 O O . LEU A 1 477 ? -19.232 -26.345 -26.461 1.00 33.07 477 LEU A O 1
ATOM 3710 N N . ILE A 1 478 ? -19.947 -26.907 -24.422 1.00 30.64 478 ILE A N 1
ATOM 3711 C CA . ILE A 1 478 ? -21.243 -27.292 -24.971 1.00 31.97 478 ILE A CA 1
ATOM 3712 C C . ILE A 1 478 ? -22.365 -26.331 -24.614 1.00 36.62 478 ILE A C 1
ATOM 3713 O O . ILE A 1 478 ? -23.317 -26.188 -25.380 1.00 37.71 478 ILE A O 1
ATOM 3718 N N . ASP A 1 479 ? -22.247 -25.648 -23.476 1.00 32.64 479 ASP A N 1
ATOM 3719 C CA . ASP A 1 479 ? -23.330 -24.786 -23.028 1.00 31.78 479 ASP A CA 1
ATOM 3720 C C . ASP A 1 479 ? -22.959 -23.927 -21.826 1.00 29.51 479 ASP A C 1
ATOM 3721 O O . ASP A 1 479 ? -22.301 -24.390 -20.896 1.00 29.63 479 ASP A O 1
ATOM 3726 N N . VAL A 1 480 ? -23.402 -22.677 -21.842 1.00 28.33 480 VAL A N 1
ATOM 3727 C CA . VAL A 1 480 ? -23.379 -21.858 -20.636 1.00 25.37 480 VAL A CA 1
ATOM 3728 C C . VAL A 1 480 ? -24.726 -21.161 -20.500 1.00 28.06 480 VAL A C 1
ATOM 3729 O O . VAL A 1 480 ? -24.903 -20.018 -20.940 1.00 24.88 480 VAL A O 1
ATOM 3733 N N . ASN A 1 481 ? -25.676 -21.860 -19.889 1.00 23.59 481 ASN A N 1
ATOM 3734 C CA . ASN A 1 481 ? -27.046 -21.378 -19.798 1.00 23.57 481 ASN A CA 1
ATOM 3735 C C . ASN A 1 481 ? -27.341 -20.742 -18.448 1.00 24.49 481 ASN A C 1
ATOM 3736 O O . ASN A 1 481 ? -27.465 -21.432 -17.439 1.00 27.56 481 ASN A O 1
ATOM 3741 N N . LEU A 1 482 ? -27.438 -19.416 -18.432 1.00 25.25 482 LEU A N 1
ATOM 3742 C CA . LEU A 1 482 ? -27.680 -18.670 -17.199 1.00 23.97 482 LEU A CA 1
ATOM 3743 C C . LEU A 1 482 ? -29.168 -18.381 -16.963 1.00 26.10 482 LEU A C 1
ATOM 3744 O O . LEU A 1 482 ? -29.543 -17.772 -15.950 1.00 24.02 482 LEU A O 1
ATOM 3749 N N . ASP A 1 483 ? -30.014 -18.826 -17.890 1.00 25.58 483 ASP A N 1
ATOM 3750 C CA . ASP A 1 483 ? -31.457 -18.677 -17.735 1.00 25.77 483 ASP A CA 1
ATOM 3751 C C . ASP A 1 483 ? -31.975 -19.705 -16.733 1.00 31.32 483 ASP A C 1
ATOM 3752 O O . ASP A 1 483 ? -32.648 -20.664 -17.109 1.00 33.73 483 ASP A O 1
ATOM 3757 N N . ARG A 1 484 ? -31.642 -19.504 -15.460 1.00 28.08 484 ARG A N 1
ATOM 3758 C CA . ARG A 1 484 ? -32.035 -20.419 -14.395 1.00 28.02 484 ARG A CA 1
ATOM 3759 C C . ARG A 1 484 ? -33.300 -19.948 -13.697 1.00 30.04 484 ARG A C 1
ATOM 3760 O O . ARG A 1 484 ? -33.471 -18.752 -13.437 1.00 27.95 484 ARG A O 1
ATOM 3768 N N . LYS A 1 485 ? -34.178 -20.897 -13.383 1.00 33.47 485 LYS A N 1
ATOM 3769 C CA . LYS A 1 485 ? -35.470 -20.582 -12.791 1.00 34.04 485 LYS A CA 1
ATOM 3770 C C . LYS A 1 485 ? -35.466 -20.739 -11.275 1.00 30.07 485 LYS A C 1
ATOM 3771 O O . LYS A 1 485 ? -34.771 -21.584 -10.725 1.00 30.93 485 LYS A O 1
ATOM 3777 N N . ASN A 1 486 ? -36.264 -19.913 -10.609 1.00 33.46 486 ASN A N 1
ATOM 3778 C CA . ASN A 1 486 ? -36.433 -19.984 -9.169 1.00 30.67 486 ASN A CA 1
ATOM 3779 C C . ASN A 1 486 ? -36.972 -21.353 -8.761 1.00 37.22 486 ASN A C 1
ATOM 3780 O O . ASN A 1 486 ? -38.092 -21.717 -9.131 1.00 38.70 486 ASN A O 1
ATOM 3785 N N . PRO A 1 487 ? -36.175 -22.128 -8.007 1.00 36.08 487 PRO A N 1
ATOM 3786 C CA . PRO A 1 487 ? -36.624 -23.472 -7.629 1.00 41.45 487 PRO A CA 1
ATOM 3787 C C . PRO A 1 487 ? -37.910 -23.432 -6.804 1.00 45.91 487 PRO A C 1
ATOM 3788 O O . PRO A 1 487 ? -38.618 -24.437 -6.724 1.00 50.00 487 PRO A O 1
ATOM 3792 N N . ASN A 1 488 ? -38.217 -22.277 -6.222 1.00 45.80 488 ASN A N 1
ATOM 3793 C CA . ASN A 1 488 ? -39.444 -22.111 -5.449 1.00 44.81 488 ASN A CA 1
ATOM 3794 C C . ASN A 1 488 ? -40.644 -21.717 -6.309 1.00 46.67 488 ASN A C 1
ATOM 3795 O O . ASN A 1 488 ? -41.787 -21.803 -5.861 1.00 49.98 488 ASN A O 1
ATOM 3800 N N . SER A 1 489 ? -40.387 -21.284 -7.541 1.00 48.30 489 SER A N 1
ATOM 3801 C CA . SER A 1 489 ? -41.460 -20.862 -8.444 1.00 50.42 489 SER A CA 1
ATOM 3802 C C . SER A 1 489 ? -42.304 -22.048 -8.904 1.00 56.61 489 SER A C 1
ATOM 3803 O O . SER A 1 489 ? -41.883 -23.201 -8.800 1.00 58.52 489 SER A O 1
ATOM 3806 N N . LEU A 1 490 ? -43.492 -21.760 -9.423 1.00 58.24 490 LEU A N 1
ATOM 3807 C CA . LEU A 1 490 ? -44.415 -22.817 -9.815 1.00 61.04 490 LEU A CA 1
ATOM 3808 C C . LEU A 1 490 ? -44.155 -23.276 -11.247 1.00 63.67 490 LEU A C 1
ATOM 3809 O O . LEU A 1 490 ? -44.573 -24.361 -11.650 1.00 63.92 490 LEU A O 1
ATOM 3814 N N . GLU A 1 491 ? -43.450 -22.450 -12.012 1.00 63.55 491 GLU A N 1
ATOM 3815 C CA . GLU A 1 491 ? -42.983 -22.870 -13.328 1.00 67.21 491 GLU A CA 1
ATOM 3816 C C . GLU A 1 491 ? -42.012 -24.045 -13.195 1.00 64.29 491 GLU A C 1
ATOM 3817 O O . GLU A 1 491 ? -41.850 -24.837 -14.122 1.00 66.26 491 GLU A O 1
ATOM 3823 N N . VAL A 1 492 ? -41.369 -24.153 -12.036 1.00 61.47 492 VAL A N 1
ATOM 3824 C CA . VAL A 1 492 ? -40.470 -25.271 -11.764 1.00 63.49 492 VAL A CA 1
ATOM 3825 C C . VAL A 1 492 ? -41.243 -26.448 -11.166 1.00 64.37 492 VAL A C 1
ATOM 3826 O O . VAL A 1 492 ? -40.778 -27.590 -11.184 1.00 60.37 492 VAL A O 1
ATOM 3830 N N . LEU A 1 493 ? -42.433 -26.157 -10.647 1.00 65.73 493 LEU A N 1
ATOM 3831 C CA . LEU A 1 493 ? -43.322 -27.189 -10.118 1.00 64.86 493 LEU A CA 1
ATOM 3832 C C . LEU A 1 493 ? -43.941 -28.032 -11.232 1.00 66.34 493 LEU A C 1
ATOM 3833 O O . LEU A 1 493 ? -43.491 -29.146 -11.502 1.00 67.01 493 LEU A O 1
ATOM 3838 N N . GLU A 1 494 ? -44.973 -27.501 -11.877 1.00 65.25 494 GLU A N 1
ATOM 3839 C CA . GLU A 1 494 ? -45.643 -28.231 -12.950 1.00 66.72 494 GLU A CA 1
ATOM 3840 C C . GLU A 1 494 ? -45.161 -27.813 -14.340 1.00 69.82 494 GLU A C 1
ATOM 3841 O O . GLU A 1 494 ? -45.869 -27.993 -15.332 1.00 69.71 494 GLU A O 1
ATOM 3847 N N . HIS A 1 495 ? -43.956 -27.256 -14.404 1.00 69.91 495 HIS A N 1
ATOM 3848 C CA . HIS A 1 495 ? -43.334 -26.906 -15.679 1.00 70.94 495 HIS A CA 1
ATOM 3849 C C . HIS A 1 495 ? -44.191 -25.940 -16.493 1.00 74.23 495 HIS A C 1
ATOM 3850 O O . HIS A 1 495 ? -45.212 -25.435 -16.018 1.00 68.23 495 HIS A O 1
#

B-factor: mean 29.29, std 12.13, range [10.54, 92.89]

Secondary structure (DSSP, 8-state):
-PPPP--HHHHHHHHHHHHHHHTT-TT--HHHHHHHHHHHHHHHHHHHHHHHHHHHHHHHTT-----SS-TTSSHHHHTSSTT-S-HHHHHHHHH-SEEE-TTS-EEE-HHHHHHT---SSS--HHHHHHHHHHT-------HHHHHHHHHHHHT---SSHHHHHHHHHHHHHHHHHHTTSSSS-------HHHHHHHHHHH---TT--EEETT-TTTHHHHHHHHHHHTT--SHHHHHHHHT--EEEE--SHHHHHHHHHHHHHHT-S--EEE-S-TT-S-GGG--GGG-BSEEEE---SS-B--HHHHTTS-GGG---BHHHHHHHHHHHHBPPTTSSSSS--EEEEEEEHHHHH--THHHHHHHHHHHHSEEEEEEE--TTTTTTT----EEEEEEESSS---EEEEEE----TT-SS--SSS---GGGGHHHHHHHTS----SSEEEEEHHHHEEE-TT--EEEE------TTSSTTT--

Sequence (484 aa):
ADQPMTTAQQLGAIVKSSRQIMRKDKGLNGDLDRLPMLTWIMFLKFLDDLEQMRETEAVLEGKSFQPAIEAPYRWRDWAAIEGGITGDELIAFINNDEAMRPDGTRGIGLFAYLRSLQGDNGGDRRDVIATVFKGMQNRMINGYLLRDVVDKINGIHFNSSEEMHTLSRLYETMLREMRDAAGDSGEFYTPRPVVRFMVEVMDPQLGESVLDPACGTGGFLVEAFEHLERQCKTVEDREVLQESSIFGGEAKSLPYLLVQMNLLLHGLEYPRIDPENSLRFPLREMGDKDRVDVILTNPPFGGEEEKGILGNFPEDMQTAETAMLFLQLIMRKLKRPGHGSDNGGRAAVVVPNGTLFSDGISARIKEELLKNFNLHTIVRLPEGVFAPYTDIAGNLLFFDRSGPTDDIWYYQITVPEGRKKYTKTKPMESHEFDECLNWWSNRIVNQNAWKESASEIIKYSESGQLIDVNLDRKNPNSLEVLEH